Protein AF-A0A519ZGU9-F1 (afdb_monomer)

Secondary structure (DSSP, 8-state):
-HHHHHHHHHHHHHHHHHHHHHHHTPPPPPPPTTS-TTS--HHHHHHHHHHHTTS---TTSHHHHHHHHHHHHHHHHTT-EEEEEEEEEEEEETTEEEEEEEEEEEEEE--SSTTSPEEEEEEE----TT---TTTTHHHHHHHHHHHHHHTTSPPPSSPEEEEEES-STTTSHHHHHHHS-HHHHHHHEEEEEEEEESSSEEEEEEEEE-SSBHHHHHHHHHH-SS--B-HHHHHHHTTSS---THHHHHHTT--EEEEEEEETGGGTTSTT--TTTS-HHHHHHHHHHHHHHHHHHTTS--S---BS-EEEE-SSTT--EEEEGGGHHHHHHHHHHHHHHHHHHHHHTTS--HHHHHHHHHHHHHHHHHHHHHHHHHHHHHHHH-GGGGGSGGG--TTHHHHHHHHHHHHHHHHHHHHHHH-

Sequence (424 aa):
MATFYLRWSGLIGLSLFMGLVVYLIRPPRPLAADAPTAAFAAGRAMRDVAVIAQRPHSSGTPANAAVRDYLVQRCQALGCSTTIQDTTVLVAEGRQLLLGRVQNIIARMPGQQPGEKAVLVLAHYDSQPHTPGAGDDAAGVAAMLETMRALRSGPPLKHTIIWLFTDGEEDGLLGARAYAADTARLRRTIGVALNFEGRGNRGPSLTFEVSSQNGWVVREYARAVPTPLASSLFYEVYRHLPNDTDFTPLRQAGLTGLNFALVDGYSYYHSPADTPARLDQGSLQHQGEYMLSLVRHFGTISLAQTKAPDYTFFNPLGTWLVGYPTAWSLPLTVLIILLVISTLVAARRRQRLTWPGLLGGALAWVVGLALLMGVGWGILTAIKAVYPPYGAFYDAAFYNVLAYQVALLALGGALFTAYYGWLS

Foldseek 3Di:
DVVVCVVCVVVVVVVVQVVQQVVLQFFDDFAAPPPDQLAQGLNVLLVLLCQLLVFAQAFPDPSVVVNVVVLCVLLVVLVWDKDWDWDWFWDDDPPDIQIDTWTKIKTKDAAPAPQAAAEEEEAESHAFPQASCSLFPSLSSSLVSSLSRSVVVDDGFHHMYIYMHFHCQVSPLRRLCSVLVCLVCCVSHHLEYEYEGELAQGTAWAFQAWAALQPQVVVLLLVQAPFHHYFVVSHVVVVPDPDDGSVVSVSVSVHGYIYIYDNPHNQNGSHRNSGSVRHDSSRSSNSSSSVNSSCRSVSHDHSPDRGHADKGWHDPGRRDIDIDGPVCVVVVVVVVVVVVVVVVVVCVVVVVDDPCRVVVVVVLVVVLVVVLVVVLVVVLVVCCVVPVVLVVGDVSSHSVVVVSVVVSVVVSVVSSCVSVVVVD

Structure (mmCIF, N/CA/C/O backbone):
data_AF-A0A519ZGU9-F1
#
_entry.id   AF-A0A519ZGU9-F1
#
loop_
_atom_site.group_PDB
_atom_site.id
_atom_site.type_symbol
_atom_site.label_atom_id
_atom_site.label_alt_id
_atom_site.label_comp_id
_atom_site.label_asym_id
_atom_site.label_entity_id
_atom_site.label_seq_id
_atom_site.pdbx_PDB_ins_code
_atom_site.Cartn_x
_atom_site.Cartn_y
_atom_site.Cartn_z
_atom_site.occupancy
_atom_site.B_iso_or_equiv
_atom_site.auth_seq_id
_atom_site.auth_comp_id
_atom_site.auth_asym_id
_atom_site.auth_atom_id
_atom_site.pdbx_PDB_model_num
ATOM 1 N N . MET A 1 1 ? 38.965 -14.374 -28.543 1.00 49.59 1 MET A N 1
ATOM 2 C CA . MET A 1 1 ? 38.113 -14.716 -27.378 1.00 49.59 1 MET A CA 1
ATOM 3 C C . MET A 1 1 ? 38.273 -13.738 -26.214 1.00 49.59 1 MET A C 1
ATOM 5 O O . MET A 1 1 ? 37.263 -13.189 -25.802 1.00 49.59 1 MET A O 1
ATOM 9 N N . ALA A 1 2 ? 39.483 -13.446 -25.717 1.00 53.31 2 ALA A N 1
ATOM 10 C CA . ALA A 1 2 ? 39.687 -12.530 -24.576 1.00 53.31 2 ALA A CA 1
ATOM 11 C C . ALA A 1 2 ? 39.041 -11.132 -24.740 1.00 53.31 2 ALA A C 1
ATOM 13 O O . ALA A 1 2 ? 38.409 -10.630 -23.818 1.00 53.31 2 ALA A O 1
ATOM 14 N N . THR A 1 3 ? 39.109 -10.540 -25.935 1.00 58.84 3 THR A N 1
ATOM 15 C CA . THR A 1 3 ? 38.489 -9.241 -26.268 1.00 58.84 3 THR A CA 1
ATOM 16 C C . THR A 1 3 ? 36.961 -9.259 -26.276 1.00 58.84 3 THR A C 1
ATOM 18 O O . THR A 1 3 ? 36.346 -8.242 -25.979 1.00 58.84 3 THR A O 1
ATOM 21 N N . PHE A 1 4 ? 36.336 -10.400 -26.577 1.00 61.03 4 PHE A N 1
ATOM 22 C CA . PHE A 1 4 ? 34.881 -10.561 -26.506 1.00 61.03 4 PHE A CA 1
ATOM 23 C C . PHE A 1 4 ? 34.426 -10.613 -25.042 1.00 61.03 4 PHE A C 1
ATOM 25 O O . PHE A 1 4 ? 33.569 -9.836 -24.636 1.00 61.03 4 PHE A O 1
ATOM 32 N N . TYR A 1 5 ? 35.071 -11.446 -24.220 1.00 59.41 5 TYR A N 1
ATOM 33 C CA . TYR A 1 5 ? 34.738 -11.557 -22.797 1.00 59.41 5 TYR A CA 1
ATOM 34 C C . TYR A 1 5 ? 34.958 -10.243 -22.031 1.00 59.41 5 TYR A C 1
ATOM 36 O O . TYR A 1 5 ? 34.122 -9.881 -21.211 1.00 59.41 5 TYR A O 1
ATOM 44 N N . LEU A 1 6 ? 36.014 -9.481 -22.343 1.00 64.00 6 LEU A N 1
ATOM 45 C CA . LEU A 1 6 ? 36.248 -8.147 -21.768 1.00 64.00 6 LEU A CA 1
ATOM 46 C C . LEU A 1 6 ? 35.215 -7.094 -22.208 1.00 64.00 6 LEU A C 1
ATOM 48 O O . LEU A 1 6 ? 34.928 -6.182 -21.439 1.00 64.00 6 LEU A O 1
ATOM 52 N N . ARG A 1 7 ? 34.658 -7.207 -23.422 1.00 68.00 7 ARG A N 1
ATOM 53 C CA . ARG A 1 7 ? 33.638 -6.278 -23.942 1.00 68.00 7 ARG A CA 1
ATOM 54 C C . ARG A 1 7 ? 32.247 -6.538 -23.361 1.00 68.00 7 ARG A C 1
ATOM 56 O O . ARG A 1 7 ? 31.510 -5.587 -23.130 1.00 68.00 7 ARG A O 1
ATOM 63 N N . TRP A 1 8 ? 31.894 -7.800 -23.108 1.00 72.94 8 TRP A N 1
ATOM 64 C CA . TRP A 1 8 ? 30.538 -8.186 -22.688 1.00 72.94 8 TRP A CA 1
ATOM 65 C C . TRP A 1 8 ? 30.389 -8.479 -21.191 1.00 72.94 8 TRP A C 1
ATOM 67 O O . TRP A 1 8 ? 29.264 -8.521 -20.697 1.00 72.94 8 TRP A O 1
ATOM 77 N N . SER A 1 9 ? 31.485 -8.631 -20.441 1.00 77.94 9 SER A N 1
ATOM 78 C CA . SER A 1 9 ? 31.449 -8.925 -18.998 1.00 77.94 9 SER A CA 1
ATOM 79 C C . SER A 1 9 ? 30.659 -7.897 -18.183 1.00 77.94 9 SER A C 1
ATOM 81 O O . SER A 1 9 ? 29.929 -8.286 -17.276 1.00 77.94 9 SER A O 1
ATOM 83 N N . GLY A 1 10 ? 30.744 -6.607 -18.524 1.00 76.19 10 GLY A N 1
ATOM 84 C CA . GLY A 1 10 ? 29.974 -5.551 -17.858 1.00 76.19 10 GLY A CA 1
ATOM 85 C C . GLY A 1 10 ? 28.463 -5.690 -18.066 1.00 76.19 10 GLY A C 1
ATOM 86 O O . GLY A 1 10 ? 27.696 -5.570 -17.114 1.00 76.19 10 GLY A O 1
ATOM 87 N N . LEU A 1 11 ? 28.034 -6.016 -19.289 1.00 74.12 11 LEU A N 1
ATOM 88 C CA . LEU A 1 11 ? 26.620 -6.234 -19.614 1.00 74.12 11 LEU A CA 1
ATOM 89 C C . LEU A 1 11 ? 26.082 -7.524 -18.989 1.00 74.12 11 LEU A C 1
ATOM 91 O O . LEU A 1 11 ? 24.967 -7.530 -18.471 1.00 74.12 11 LEU A O 1
ATOM 95 N N . ILE A 1 12 ? 26.882 -8.594 -18.975 1.00 80.62 12 ILE A N 1
ATOM 96 C CA . ILE A 1 12 ? 26.540 -9.842 -18.279 1.00 80.62 12 ILE A CA 1
ATOM 97 C C . ILE A 1 12 ? 26.406 -9.577 -16.776 1.00 80.62 12 ILE A C 1
ATOM 99 O O . ILE A 1 12 ? 25.406 -9.963 -16.178 1.00 80.62 12 ILE A O 1
ATOM 103 N N . GLY A 1 13 ? 27.366 -8.869 -16.176 1.00 85.06 13 GLY A N 1
ATOM 104 C CA . GLY A 1 13 ? 27.328 -8.491 -14.764 1.00 85.06 13 GLY A CA 1
ATOM 105 C C . GLY A 1 13 ? 26.094 -7.658 -14.412 1.00 85.06 13 GLY A C 1
ATOM 106 O O . GLY A 1 13 ? 25.407 -7.975 -13.445 1.00 85.06 13 GLY A O 1
ATOM 107 N N . LEU A 1 14 ? 25.760 -6.653 -15.228 1.00 81.44 14 LEU A N 1
ATOM 108 C CA . LEU A 1 14 ? 24.556 -5.836 -15.048 1.00 81.44 14 LEU A CA 1
ATOM 109 C C . LEU A 1 14 ? 23.272 -6.666 -15.182 1.00 81.44 14 LEU A C 1
ATOM 111 O O . LEU A 1 14 ? 22.350 -6.503 -14.388 1.00 81.44 14 LEU A O 1
ATOM 115 N N . SER A 1 15 ? 23.226 -7.587 -16.147 1.00 79.69 15 SER A N 1
ATOM 116 C CA . SER A 1 15 ? 22.070 -8.465 -16.368 1.00 79.69 15 SER A CA 1
ATOM 117 C C . SER A 1 15 ? 21.862 -9.430 -15.200 1.00 79.69 15 SER A C 1
ATOM 119 O O . SER A 1 15 ? 20.739 -9.595 -14.727 1.00 79.69 15 SER A O 1
ATOM 121 N N . LEU A 1 16 ? 22.942 -10.029 -14.687 1.00 87.31 16 LEU A N 1
ATOM 122 C CA . LEU A 1 16 ? 22.903 -10.877 -13.493 1.00 87.31 16 LEU A CA 1
ATOM 123 C C . LEU A 1 16 ? 22.486 -10.077 -12.255 1.00 87.31 16 LEU A C 1
ATOM 125 O O . LEU A 1 16 ? 21.675 -10.556 -11.467 1.00 87.31 16 LEU A O 1
ATOM 129 N N . PHE A 1 17 ? 22.992 -8.851 -12.107 1.00 84.88 17 PHE A N 1
ATOM 130 C CA . PHE A 1 17 ? 22.607 -7.956 -11.019 1.00 84.88 17 PHE A CA 1
ATOM 131 C C . PHE A 1 17 ? 21.121 -7.583 -11.086 1.00 84.88 17 PHE A C 1
ATOM 133 O O . PHE A 1 17 ? 20.424 -7.687 -10.081 1.00 84.88 17 PHE A O 1
ATOM 140 N N . MET A 1 18 ? 20.599 -7.235 -12.265 1.00 81.50 18 MET A N 1
ATOM 141 C CA . MET A 1 18 ? 19.165 -7.002 -12.456 1.00 81.50 18 MET A CA 1
ATOM 142 C C . MET A 1 18 ? 18.334 -8.251 -12.149 1.00 81.50 18 MET A C 1
ATOM 144 O O . MET A 1 18 ? 17.325 -8.156 -11.452 1.00 81.50 18 MET A O 1
ATOM 148 N N . GLY A 1 19 ? 18.766 -9.423 -12.621 1.00 84.44 19 GLY A N 1
ATOM 149 C CA . GLY A 1 19 ? 18.108 -10.694 -12.316 1.00 84.44 19 GLY A CA 1
ATOM 150 C C . GLY A 1 19 ? 18.063 -10.976 -10.813 1.00 84.44 19 GLY A C 1
ATOM 151 O O . GLY A 1 19 ? 17.028 -11.398 -10.296 1.00 84.44 19 GLY A O 1
ATOM 152 N N . LEU A 1 20 ? 19.149 -10.670 -10.099 1.00 86.88 20 LEU A N 1
ATOM 153 C CA . LEU A 1 20 ? 19.212 -10.756 -8.644 1.00 86.88 20 LEU A CA 1
ATOM 154 C C . LEU A 1 20 ? 18.249 -9.766 -7.977 1.00 86.88 20 LEU A C 1
ATOM 156 O O . LEU A 1 20 ? 17.502 -10.172 -7.095 1.00 86.88 20 LEU A O 1
ATOM 160 N N . VAL A 1 21 ? 18.209 -8.500 -8.404 1.00 84.06 21 VAL A N 1
ATOM 161 C CA . VAL A 1 21 ? 17.273 -7.499 -7.858 1.00 84.06 21 VAL A CA 1
ATOM 162 C C . VAL A 1 21 ? 15.824 -7.965 -8.012 1.00 84.06 21 VAL A C 1
ATOM 164 O O . VAL A 1 21 ? 15.090 -7.979 -7.029 1.00 84.06 21 VAL A O 1
ATOM 167 N N . VAL A 1 22 ? 15.432 -8.426 -9.205 1.00 82.12 22 VAL A N 1
ATOM 168 C CA . VAL A 1 22 ? 14.078 -8.952 -9.470 1.00 82.12 22 VAL A CA 1
ATOM 169 C C . VAL A 1 22 ? 13.777 -10.185 -8.619 1.00 82.12 22 VAL A C 1
ATOM 171 O O . VAL A 1 22 ? 12.654 -10.360 -8.153 1.00 82.12 22 VAL A O 1
ATOM 174 N N . TYR A 1 23 ? 14.763 -11.056 -8.405 1.00 86.31 23 TYR A N 1
ATOM 175 C CA . TYR A 1 23 ? 14.606 -12.225 -7.544 1.00 86.31 23 TYR A CA 1
ATOM 176 C C . TYR A 1 23 ? 14.391 -11.840 -6.073 1.00 86.31 23 TYR A C 1
ATOM 178 O O . TYR A 1 23 ? 13.549 -12.435 -5.405 1.00 86.31 23 TYR A O 1
ATOM 186 N N . LEU A 1 24 ? 15.116 -10.831 -5.583 1.00 86.38 24 LEU A N 1
ATOM 187 C CA . LEU A 1 24 ? 15.095 -10.410 -4.180 1.00 86.38 24 LEU A CA 1
ATOM 188 C C . LEU A 1 24 ? 13.815 -9.673 -3.759 1.00 86.38 24 LEU A C 1
ATOM 190 O O . LEU A 1 24 ? 13.554 -9.585 -2.563 1.00 86.38 24 LEU A O 1
ATOM 194 N N . ILE A 1 25 ? 13.030 -9.151 -4.705 1.00 84.88 25 ILE A N 1
ATOM 195 C CA . ILE A 1 25 ? 11.775 -8.428 -4.423 1.00 84.88 25 ILE A CA 1
ATOM 196 C C . ILE A 1 25 ? 10.518 -9.286 -4.621 1.00 84.88 25 ILE A C 1
ATOM 198 O O . ILE A 1 25 ? 9.407 -8.762 -4.614 1.00 84.88 25 ILE A O 1
ATOM 202 N N . ARG A 1 26 ? 10.666 -10.598 -4.841 1.00 88.75 26 ARG A N 1
ATOM 203 C CA . ARG A 1 26 ? 9.510 -11.483 -5.030 1.00 88.75 26 ARG A CA 1
ATOM 204 C C . ARG A 1 26 ? 8.706 -11.629 -3.735 1.00 88.75 26 ARG A C 1
ATOM 206 O O . ARG A 1 26 ? 9.313 -11.728 -2.666 1.00 88.75 26 ARG A O 1
ATOM 213 N N . PRO A 1 27 ? 7.369 -11.735 -3.831 1.00 92.19 27 PRO A N 1
ATOM 214 C CA . PRO A 1 27 ? 6.545 -12.097 -2.687 1.00 92.19 27 PRO A CA 1
ATOM 215 C C . PRO A 1 27 ? 6.987 -13.428 -2.053 1.00 92.19 27 PRO A C 1
ATOM 217 O O . PRO A 1 27 ? 7.534 -14.298 -2.747 1.00 92.19 27 PRO A O 1
ATOM 220 N N . PRO A 1 28 ? 6.752 -13.613 -0.742 1.00 93.69 28 PRO A N 1
ATOM 221 C CA . PRO A 1 28 ? 7.023 -14.864 -0.061 1.00 93.69 28 PRO A CA 1
ATOM 222 C C . PRO A 1 28 ? 6.100 -15.970 -0.583 1.00 93.69 28 PRO A C 1
ATOM 224 O O . PRO A 1 28 ? 5.102 -15.736 -1.267 1.00 93.69 28 PRO A O 1
ATOM 227 N N . ARG A 1 29 ? 6.423 -17.218 -0.236 1.00 95.75 29 ARG A N 1
ATOM 228 C CA . ARG A 1 29 ? 5.518 -18.335 -0.523 1.00 95.75 29 ARG A CA 1
ATOM 229 C C . ARG A 1 29 ? 4.263 -18.214 0.351 1.00 95.75 29 ARG A C 1
ATOM 231 O O . ARG A 1 29 ? 4.414 -18.015 1.556 1.00 95.75 29 ARG A O 1
ATOM 238 N N . PRO A 1 30 ? 3.055 -18.384 -0.212 1.00 97.56 30 PRO A N 1
ATOM 239 C CA . PRO A 1 30 ? 1.825 -18.325 0.565 1.00 97.56 30 PRO A CA 1
ATOM 240 C C . PRO A 1 30 ? 1.761 -19.457 1.586 1.00 97.56 30 PRO A C 1
ATOM 242 O O . PRO A 1 30 ? 2.079 -20.608 1.274 1.00 97.56 30 PRO A O 1
ATOM 245 N N . LEU A 1 31 ? 1.312 -19.138 2.799 1.00 98.25 31 LEU A N 1
ATOM 246 C CA . LEU A 1 31 ? 1.039 -20.147 3.813 1.00 98.25 31 LEU A CA 1
ATOM 247 C C . LEU A 1 31 ? -0.340 -20.774 3.583 1.00 98.25 31 LEU A C 1
ATOM 249 O O . LEU A 1 31 ? -1.319 -20.089 3.275 1.00 98.25 31 LEU A O 1
ATOM 253 N N . ALA A 1 32 ? -0.408 -22.094 3.753 1.00 97.56 32 ALA A N 1
ATOM 254 C CA . ALA A 1 32 ? -1.634 -22.869 3.619 1.00 97.56 32 ALA A CA 1
ATOM 255 C C . ALA A 1 32 ? -2.610 -22.615 4.782 1.00 97.56 32 ALA A C 1
ATOM 257 O O . ALA A 1 32 ? -2.276 -22.006 5.802 1.00 97.56 32 ALA A O 1
ATOM 258 N N . ALA A 1 33 ? -3.854 -23.071 4.628 1.00 96.12 33 ALA A N 1
ATOM 259 C CA . ALA A 1 33 ? -4.918 -22.752 5.576 1.00 96.12 33 ALA A CA 1
ATOM 260 C C . ALA A 1 33 ? -4.740 -23.378 6.976 1.00 96.12 33 ALA A C 1
ATOM 262 O O . ALA A 1 33 ? -5.353 -22.911 7.939 1.00 96.12 33 ALA A O 1
ATOM 263 N N . ASP A 1 34 ? -3.907 -24.411 7.083 1.00 96.06 34 ASP A N 1
ATOM 264 C CA . ASP A 1 34 ? -3.522 -25.140 8.295 1.00 96.06 34 ASP A CA 1
ATOM 265 C C . ASP A 1 34 ? -2.269 -24.566 8.985 1.00 96.06 34 ASP A C 1
ATOM 267 O O . ASP A 1 34 ? -1.842 -25.081 10.017 1.00 96.06 34 ASP A O 1
ATOM 271 N N . ALA A 1 35 ? -1.699 -23.473 8.463 1.00 96.88 35 ALA A N 1
ATOM 272 C CA . ALA A 1 35 ? -0.570 -22.787 9.082 1.00 96.88 35 ALA A CA 1
ATOM 273 C C . ALA A 1 35 ? -0.876 -22.344 10.530 1.00 96.88 35 ALA A C 1
ATOM 275 O O . ALA A 1 35 ? -2.046 -22.134 10.872 1.00 96.88 35 ALA A O 1
ATOM 276 N N . PRO A 1 36 ? 0.145 -22.120 11.382 1.00 96.81 36 PRO A N 1
ATOM 277 C CA . PRO A 1 36 ? -0.055 -21.762 12.785 1.00 96.81 36 PRO A CA 1
ATOM 278 C C . PRO A 1 36 ? -1.042 -20.608 12.995 1.00 96.81 36 PRO A C 1
ATOM 280 O O . PRO A 1 36 ? -1.046 -19.623 12.253 1.00 96.81 36 PRO A O 1
ATOM 283 N N . THR A 1 37 ? -1.855 -20.697 14.050 1.00 94.69 37 THR A N 1
ATOM 284 C CA . THR A 1 37 ? -2.920 -19.726 14.353 1.00 94.69 37 THR A CA 1
ATOM 285 C C . THR A 1 37 ? -2.391 -18.297 14.508 1.00 94.69 37 THR A C 1
ATOM 287 O O . THR A 1 37 ? -3.057 -17.357 14.079 1.00 94.69 37 THR A O 1
ATOM 290 N N . ALA A 1 38 ? -1.186 -18.131 15.060 1.00 95.44 38 ALA A N 1
ATOM 291 C CA . ALA A 1 38 ? -0.549 -16.829 15.268 1.00 95.44 38 ALA A CA 1
ATOM 292 C C . ALA A 1 38 ? 0.067 -16.210 14.006 1.00 95.44 38 ALA A C 1
ATOM 294 O O . ALA A 1 38 ? 0.453 -15.037 14.042 1.00 95.44 38 ALA A O 1
ATOM 295 N N . ALA A 1 39 ? 0.164 -16.967 12.913 1.00 96.44 39 ALA A N 1
ATOM 296 C CA . ALA A 1 39 ? 0.649 -16.481 11.631 1.00 96.44 39 ALA A CA 1
ATOM 297 C C . ALA A 1 39 ? -0.510 -15.985 10.758 1.00 96.44 39 ALA A C 1
ATOM 299 O O . ALA A 1 39 ? -1.629 -16.506 10.823 1.00 96.44 39 ALA A O 1
ATOM 300 N N . PHE A 1 40 ? -0.217 -14.999 9.913 1.00 97.69 40 PHE A N 1
ATOM 301 C CA . PHE A 1 40 ? -1.063 -14.675 8.773 1.00 97.69 40 PHE A CA 1
ATOM 302 C C . PHE A 1 40 ? -0.959 -15.804 7.744 1.00 97.69 40 PHE A C 1
ATOM 304 O O . PHE A 1 40 ? 0.153 -16.240 7.451 1.00 97.69 40 PHE A O 1
ATOM 311 N N . ALA A 1 41 ? -2.075 -16.272 7.184 1.00 98.44 41 ALA A N 1
ATOM 312 C CA . ALA A 1 41 ? -2.040 -17.252 6.102 1.00 98.44 41 ALA A CA 1
ATOM 313 C C . ALA A 1 41 ? -2.945 -16.863 4.935 1.00 98.44 41 ALA A C 1
ATOM 315 O O . ALA A 1 41 ? -4.172 -16.844 5.070 1.00 98.44 41 ALA A O 1
ATOM 316 N N . ALA A 1 42 ? -2.339 -16.661 3.763 1.00 98.50 42 ALA A N 1
ATOM 317 C CA . ALA A 1 42 ? -3.055 -16.391 2.522 1.00 98.50 42 ALA A CA 1
ATOM 318 C C . ALA A 1 42 ? -4.080 -17.489 2.204 1.00 98.50 42 ALA A C 1
ATOM 320 O O . ALA A 1 42 ? -5.195 -17.182 1.798 1.00 98.50 42 ALA A O 1
ATOM 321 N N . GLY A 1 43 ? -3.781 -18.762 2.491 1.00 98.12 43 GLY A N 1
ATOM 322 C CA . GLY A 1 43 ? -4.726 -19.862 2.285 1.00 98.12 43 GLY A CA 1
ATOM 323 C C . GLY A 1 43 ? -6.024 -19.752 3.103 1.00 98.12 43 GLY A C 1
ATOM 324 O O . GLY A 1 43 ? -7.052 -20.287 2.686 1.00 98.12 43 GLY A O 1
ATOM 325 N N . ARG A 1 44 ? -6.015 -19.057 4.254 1.00 98.38 44 ARG A N 1
ATOM 326 C CA . ARG A 1 44 ? -7.245 -18.713 4.995 1.00 98.38 44 ARG A CA 1
ATOM 327 C C . ARG A 1 44 ? -7.904 -17.467 4.420 1.00 98.38 44 ARG A C 1
ATOM 329 O O . ARG A 1 44 ? -9.103 -17.513 4.158 1.00 98.38 44 ARG A O 1
ATOM 336 N N . ALA A 1 45 ? -7.123 -16.413 4.183 1.00 98.75 45 ALA A N 1
ATOM 337 C CA . ALA A 1 45 ? -7.609 -15.142 3.645 1.00 98.75 45 ALA A CA 1
ATOM 338 C C . ALA A 1 45 ? -8.296 -15.304 2.274 1.00 98.75 45 ALA A C 1
ATOM 340 O O . ALA A 1 45 ? -9.328 -14.691 2.026 1.00 98.75 45 ALA A O 1
ATOM 341 N N . MET A 1 46 ? -7.824 -16.221 1.421 1.00 98.69 46 MET A N 1
ATOM 342 C CA . MET A 1 46 ? -8.448 -16.522 0.125 1.00 98.69 46 MET A CA 1
ATOM 343 C C . MET A 1 46 ? -9.909 -16.982 0.223 1.00 98.69 46 MET A C 1
ATOM 345 O O . MET A 1 46 ? -10.644 -16.875 -0.756 1.00 98.69 46 MET A O 1
ATOM 349 N N . ARG A 1 47 ? -10.356 -17.488 1.381 1.00 98.44 47 ARG A N 1
ATOM 350 C CA . ARG A 1 47 ? -11.773 -17.821 1.596 1.00 98.44 47 ARG A CA 1
ATOM 351 C C . ARG A 1 47 ? -12.629 -16.564 1.646 1.00 98.44 47 ARG A C 1
ATOM 353 O O . ARG A 1 47 ? -13.705 -16.557 1.065 1.00 98.44 47 ARG A O 1
ATOM 360 N N . ASP A 1 48 ? -12.136 -15.522 2.313 1.00 98.81 48 ASP A N 1
ATOM 361 C CA . ASP A 1 48 ? -12.796 -14.223 2.364 1.00 98.81 48 ASP A CA 1
ATOM 362 C C . ASP A 1 48 ? -12.750 -13.559 0.971 1.00 98.81 48 ASP A C 1
ATOM 364 O O . ASP A 1 48 ? -13.794 -13.134 0.481 1.00 98.81 48 ASP A O 1
ATOM 368 N N . VAL A 1 49 ? -11.607 -13.609 0.264 1.00 98.88 49 VAL A N 1
ATOM 369 C CA . VAL A 1 49 ? -11.492 -13.122 -1.133 1.00 98.88 49 VAL A CA 1
ATOM 370 C C . VAL A 1 49 ? -12.523 -13.785 -2.051 1.00 98.88 49 VAL A C 1
ATOM 372 O O . VAL A 1 49 ? -13.192 -13.107 -2.822 1.00 98.88 49 VAL A O 1
ATOM 375 N N . ALA A 1 50 ? -12.688 -15.109 -1.967 1.00 98.62 50 ALA A N 1
ATOM 376 C CA . ALA A 1 50 ? -13.622 -15.845 -2.819 1.00 98.62 50 ALA A CA 1
ATOM 377 C C . ALA A 1 50 ? -15.100 -15.487 -2.578 1.00 98.62 50 ALA A C 1
ATOM 379 O O . ALA A 1 50 ? -15.919 -15.674 -3.478 1.00 98.62 50 ALA A O 1
ATOM 380 N N . VAL A 1 51 ? -15.444 -15.001 -1.380 1.00 98.62 51 VAL A N 1
ATOM 381 C CA . VAL A 1 51 ? -16.799 -14.537 -1.047 1.00 98.62 51 VAL A CA 1
ATOM 382 C C . VAL A 1 51 ? -17.004 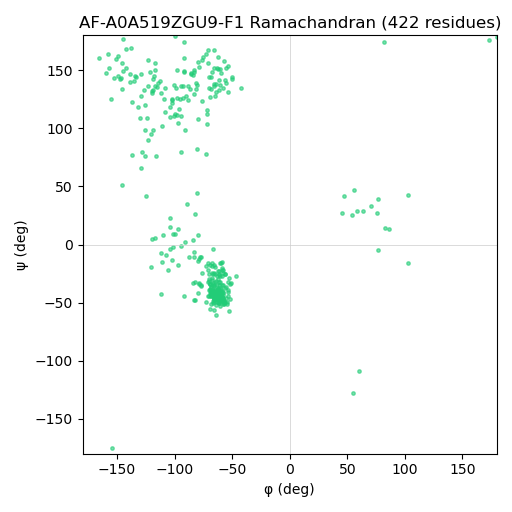-13.095 -1.505 1.00 98.62 51 VAL A C 1
ATOM 384 O O . VAL A 1 51 ? -18.014 -12.807 -2.141 1.00 98.62 51 VAL A O 1
ATOM 387 N N . ILE A 1 52 ? -16.049 -12.211 -1.203 1.00 98.75 52 ILE A N 1
ATOM 388 C CA . ILE A 1 52 ? -16.125 -10.778 -1.520 1.00 98.75 52 ILE A CA 1
ATOM 389 C C . ILE A 1 52 ? -16.101 -10.581 -3.039 1.00 98.75 52 ILE A C 1
ATOM 391 O O . ILE A 1 52 ? -17.056 -10.079 -3.627 1.00 98.75 52 ILE A O 1
ATOM 395 N N . ALA A 1 53 ? -15.063 -11.098 -3.697 1.00 98.31 53 ALA A N 1
ATOM 396 C CA . ALA A 1 53 ? -14.831 -10.935 -5.128 1.00 98.31 53 ALA A CA 1
ATOM 397 C C . ALA A 1 53 ? -15.502 -12.028 -5.980 1.00 98.31 53 ALA A C 1
ATOM 399 O O . ALA A 1 53 ? -14.973 -12.473 -7.002 1.00 98.31 53 ALA A O 1
ATOM 400 N N . GLN A 1 54 ? -16.683 -12.497 -5.562 1.00 97.38 54 GLN A N 1
ATOM 401 C CA . GLN A 1 54 ? -17.464 -13.458 -6.346 1.00 97.38 54 GLN A CA 1
ATOM 402 C C . GLN A 1 54 ? -18.024 -12.823 -7.631 1.00 97.38 54 GLN A C 1
ATOM 404 O O . GLN A 1 54 ? -18.173 -13.494 -8.654 1.00 97.38 54 GLN A O 1
ATOM 409 N N . ARG A 1 55 ? -18.378 -11.538 -7.563 1.00 97.69 55 ARG A N 1
ATOM 410 C CA . ARG A 1 55 ? -18.976 -10.736 -8.638 1.00 97.69 55 ARG A CA 1
ATOM 411 C C . ARG A 1 55 ? -18.730 -9.247 -8.362 1.00 97.69 55 ARG A C 1
ATOM 413 O O . ARG A 1 55 ? -18.452 -8.921 -7.208 1.00 97.69 55 ARG A O 1
ATOM 420 N N . PRO A 1 56 ? -18.899 -8.361 -9.360 1.00 98.50 56 PRO A N 1
ATOM 421 C CA . PRO A 1 56 ? -18.844 -6.924 -9.122 1.00 98.50 56 PRO A CA 1
ATOM 422 C C . PRO A 1 56 ? -19.825 -6.469 -8.041 1.00 98.50 56 PRO A C 1
ATOM 424 O O . PRO A 1 56 ? -20.963 -6.950 -7.970 1.00 98.50 56 PRO A O 1
ATOM 427 N N . HIS A 1 57 ? -19.357 -5.561 -7.193 1.00 98.50 57 HIS A N 1
ATOM 428 C CA . HIS A 1 57 ? -20.021 -5.102 -5.982 1.00 98.50 57 HIS A CA 1
ATOM 429 C C . HIS A 1 57 ? -19.734 -3.615 -5.718 1.00 98.50 57 HIS A C 1
ATOM 431 O O . HIS A 1 57 ? -19.378 -3.210 -4.613 1.00 98.50 57 HIS A O 1
ATOM 437 N N . SER A 1 58 ? -19.954 -2.784 -6.737 1.00 97.50 58 SER A N 1
ATOM 438 C CA . SER A 1 58 ? -19.873 -1.322 -6.626 1.00 97.50 58 SER A CA 1
ATOM 439 C C . SER A 1 58 ? -20.850 -0.740 -5.627 1.00 97.50 58 SER A C 1
ATOM 441 O O . SER A 1 58 ? -21.949 -1.278 -5.427 1.00 97.50 58 SER A O 1
ATOM 443 N N . SER A 1 59 ? -20.459 0.392 -5.056 1.00 97.06 59 SER A N 1
ATOM 444 C CA . SER A 1 59 ? -21.215 1.182 -4.090 1.00 97.06 59 SER A CA 1
ATOM 445 C C . SER A 1 59 ? -22.690 1.311 -4.466 1.00 97.06 59 SER A C 1
ATOM 447 O O . SER A 1 59 ? -23.066 1.542 -5.618 1.00 97.06 59 SER A O 1
ATOM 449 N N . GLY A 1 60 ? -23.567 1.117 -3.483 1.00 95.38 60 GLY A N 1
ATOM 450 C CA . GLY A 1 60 ? -25.018 1.233 -3.666 1.00 95.38 60 GLY A CA 1
ATOM 451 C C . GLY A 1 60 ? -25.700 0.055 -4.379 1.00 95.38 60 GLY A C 1
ATOM 452 O O . GLY A 1 60 ? -26.932 0.023 -4.447 1.00 95.38 60 GLY A O 1
ATOM 453 N N . THR A 1 61 ? -24.961 -0.944 -4.873 1.00 97.50 61 THR A N 1
ATOM 454 C CA . THR A 1 61 ? -25.563 -2.164 -5.436 1.00 97.50 61 THR A CA 1
ATOM 455 C C . THR A 1 61 ? -26.009 -3.153 -4.345 1.00 97.50 61 THR A C 1
ATOM 457 O O . THR A 1 61 ? -25.454 -3.178 -3.244 1.00 97.50 61 THR A O 1
ATOM 460 N N . PRO A 1 62 ? -26.961 -4.066 -4.634 1.00 98.25 62 PRO A N 1
ATOM 461 C CA . PRO A 1 62 ? -27.286 -5.159 -3.713 1.00 98.25 62 PRO A CA 1
ATOM 462 C C . PRO A 1 62 ? -26.100 -6.092 -3.418 1.00 98.25 62 PRO A C 1
ATOM 464 O O . PRO A 1 62 ? -26.059 -6.716 -2.360 1.00 98.25 62 PRO A O 1
ATOM 467 N N . ALA A 1 63 ? -25.146 -6.212 -4.349 1.00 98.50 63 ALA A N 1
ATOM 468 C CA . ALA A 1 63 ? -23.942 -7.013 -4.152 1.00 98.50 63 ALA A CA 1
ATOM 469 C C . ALA A 1 63 ? -23.001 -6.363 -3.126 1.00 98.50 63 ALA A C 1
ATOM 471 O O . ALA A 1 63 ? -22.565 -7.053 -2.209 1.00 98.50 63 ALA A O 1
ATOM 472 N N . ASN A 1 64 ? -22.787 -5.047 -3.212 1.00 98.62 64 ASN A N 1
ATOM 473 C CA . ASN A 1 64 ? -22.057 -4.269 -2.205 1.00 98.62 64 ASN A CA 1
ATOM 474 C C . ASN A 1 64 ? -22.695 -4.395 -0.814 1.00 98.62 64 ASN A C 1
ATOM 476 O O . ASN A 1 64 ? -22.013 -4.734 0.148 1.00 98.62 64 ASN A O 1
ATOM 480 N N . ALA A 1 65 ? -24.023 -4.265 -0.713 1.00 98.69 65 ALA A N 1
ATOM 481 C CA . ALA A 1 65 ? -24.730 -4.460 0.554 1.00 98.69 65 ALA A CA 1
ATOM 482 C C . ALA A 1 65 ? -24.537 -5.876 1.139 1.00 98.69 65 ALA A C 1
ATOM 484 O O . ALA A 1 65 ? -24.377 -6.027 2.350 1.00 98.69 65 ALA A O 1
ATOM 485 N N . ALA A 1 66 ? -24.506 -6.912 0.292 1.00 98.81 66 ALA A N 1
ATOM 486 C CA . ALA A 1 66 ? -24.237 -8.282 0.728 1.00 98.81 66 ALA A CA 1
ATOM 487 C C . ALA A 1 66 ? -22.792 -8.465 1.226 1.00 98.81 66 ALA A C 1
ATOM 489 O O . ALA A 1 66 ? -22.581 -9.145 2.232 1.00 98.81 66 ALA A O 1
ATOM 490 N N . VAL A 1 67 ? -21.809 -7.836 0.567 1.00 98.88 67 VAL A N 1
ATOM 491 C CA . VAL A 1 67 ? -20.417 -7.792 1.046 1.00 98.88 67 VAL A CA 1
ATOM 492 C C . VAL A 1 67 ? -20.346 -7.064 2.388 1.00 98.88 67 VAL A C 1
ATOM 494 O O . VAL A 1 67 ? -19.780 -7.602 3.336 1.00 98.88 67 VAL A O 1
ATOM 497 N N . ARG A 1 68 ? -20.994 -5.903 2.529 1.00 98.81 68 ARG A N 1
ATOM 498 C CA . ARG A 1 68 ? -21.051 -5.157 3.794 1.00 98.81 68 ARG A CA 1
ATOM 499 C C . ARG A 1 68 ? -21.567 -6.024 4.943 1.00 98.81 68 ARG A C 1
ATOM 501 O O . ARG A 1 68 ? -20.943 -6.091 6.002 1.00 98.81 68 ARG A O 1
ATOM 508 N N . ASP A 1 69 ? -22.688 -6.709 4.736 1.00 98.81 69 ASP A N 1
ATOM 509 C CA . ASP A 1 69 ? -23.305 -7.555 5.762 1.00 98.81 69 ASP A CA 1
ATOM 510 C C . ASP A 1 69 ? -22.417 -8.758 6.118 1.00 98.81 69 ASP A C 1
ATOM 512 O O . ASP A 1 69 ? -22.256 -9.084 7.300 1.00 98.81 69 ASP A O 1
ATOM 516 N N . TYR A 1 70 ? -21.762 -9.358 5.118 1.00 98.88 70 TYR A N 1
ATOM 517 C CA . TYR A 1 70 ? -20.744 -10.388 5.324 1.00 98.88 70 TYR A CA 1
ATOM 518 C C . TYR A 1 70 ? -19.590 -9.879 6.198 1.00 98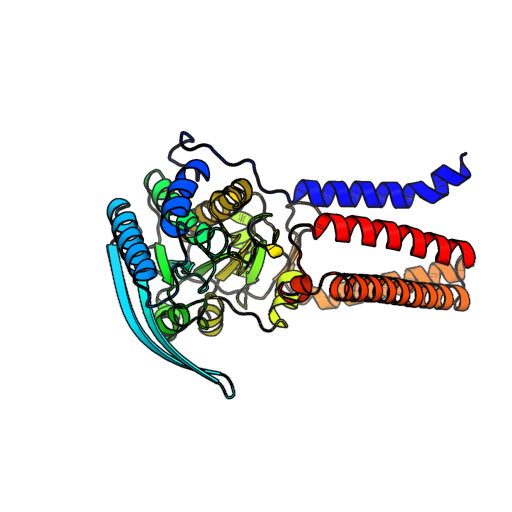.88 70 TYR A C 1
ATOM 520 O O . TYR A 1 70 ? -19.234 -10.519 7.190 1.00 98.88 70 TYR A O 1
ATOM 528 N N . LEU A 1 71 ? -19.030 -8.710 5.881 1.00 98.94 71 LEU A N 1
ATOM 529 C CA . LEU A 1 71 ? -17.910 -8.123 6.616 1.00 98.94 71 LEU A CA 1
ATOM 530 C C . LEU A 1 71 ? -18.283 -7.779 8.060 1.00 98.94 71 LEU A C 1
ATOM 532 O O . LEU A 1 71 ? -17.513 -8.080 8.976 1.00 98.94 71 LEU A O 1
ATOM 536 N N . VAL A 1 72 ? -19.478 -7.227 8.294 1.00 98.88 72 VAL A N 1
ATOM 537 C CA . VAL A 1 72 ? -20.004 -6.987 9.648 1.00 98.88 72 VAL A CA 1
ATOM 538 C C . VAL A 1 72 ? -20.060 -8.293 10.437 1.00 98.88 72 VAL A C 1
ATOM 540 O O . VAL A 1 72 ? -19.518 -8.365 11.544 1.00 98.88 72 VAL A O 1
ATOM 543 N N . GLN A 1 73 ? -20.650 -9.345 9.862 1.00 98.81 73 GLN A N 1
ATOM 544 C CA . GLN A 1 73 ? -20.759 -10.648 10.515 1.00 98.81 73 GLN A CA 1
ATOM 545 C C . GLN A 1 73 ? -19.378 -11.252 10.809 1.00 98.81 73 GLN A C 1
ATOM 547 O O . GLN A 1 73 ? -19.142 -11.764 11.909 1.00 98.81 73 GLN A O 1
ATOM 552 N N . ARG A 1 74 ? -18.440 -11.175 9.856 1.00 98.69 74 ARG A N 1
ATOM 553 C CA . ARG A 1 74 ? -17.067 -11.670 10.030 1.00 98.69 74 ARG A CA 1
ATOM 554 C C . ARG A 1 74 ? -16.337 -10.921 11.140 1.00 98.69 74 ARG A C 1
ATOM 556 O O . ARG A 1 74 ? -15.757 -11.571 12.009 1.00 98.69 74 ARG A O 1
ATOM 563 N N . CYS A 1 75 ? -16.417 -9.592 11.172 1.00 98.75 75 CYS A N 1
ATOM 564 C CA . CYS A 1 75 ? -15.809 -8.773 12.222 1.00 98.75 75 CYS A CA 1
ATOM 565 C C . CYS A 1 75 ? -16.374 -9.107 13.612 1.00 98.75 75 CYS A C 1
ATOM 567 O O . CYS A 1 75 ? -15.615 -9.271 14.568 1.00 98.75 75 CYS A O 1
ATOM 569 N N . GLN A 1 76 ? -17.694 -9.271 13.729 1.00 98.50 76 GLN A N 1
ATOM 570 C CA . GLN A 1 76 ? -18.348 -9.650 14.987 1.00 98.50 76 GLN A CA 1
ATOM 571 C C . GLN A 1 76 ? -17.942 -11.055 15.450 1.00 98.50 76 GLN A C 1
ATOM 573 O O . GLN A 1 76 ? -17.621 -11.249 16.622 1.00 98.50 76 GLN A O 1
ATOM 578 N N . ALA A 1 77 ? -17.864 -12.030 14.538 1.00 98.25 77 ALA A N 1
ATOM 579 C CA . ALA A 1 77 ? -17.371 -13.378 14.842 1.00 98.25 77 ALA A CA 1
ATOM 580 C C . ALA A 1 77 ? -15.894 -13.381 15.292 1.00 98.25 77 ALA A C 1
ATOM 582 O O . ALA A 1 77 ? -15.448 -14.248 16.054 1.00 98.25 77 ALA A O 1
ATOM 583 N N . LEU A 1 78 ? -15.126 -12.384 14.849 1.00 97.38 78 LEU A N 1
ATOM 584 C CA . LEU A 1 78 ? -13.757 -12.123 15.285 1.00 97.38 78 LEU A CA 1
ATOM 585 C C . LEU A 1 78 ? -13.685 -11.297 16.584 1.00 97.38 78 LEU A C 1
ATOM 587 O O . LEU A 1 78 ? -12.590 -11.023 17.068 1.00 97.38 78 LEU A O 1
ATOM 591 N N . GLY A 1 79 ? -14.820 -10.980 17.209 1.00 96.06 79 GLY A N 1
ATOM 592 C CA . GLY A 1 79 ? -14.891 -10.313 18.509 1.00 96.06 79 GLY A CA 1
ATOM 593 C C . GLY A 1 79 ? -14.748 -8.792 18.453 1.00 96.06 79 GLY A C 1
ATOM 594 O O . GLY A 1 79 ? -14.519 -8.173 19.491 1.00 96.06 79 GLY A O 1
ATOM 595 N N . CYS A 1 80 ? -14.865 -8.178 17.273 1.00 97.75 80 CYS A N 1
ATOM 596 C CA . CYS A 1 80 ? -14.888 -6.725 17.138 1.00 97.75 80 CYS A CA 1
ATOM 597 C C . CYS A 1 80 ? -16.296 -6.165 17.367 1.00 97.75 80 CYS A C 1
ATOM 599 O O . CYS A 1 80 ? -17.290 -6.760 16.950 1.00 97.75 80 CYS A O 1
ATOM 601 N N . SER A 1 81 ? -16.383 -4.972 17.959 1.00 97.94 81 SER A N 1
ATOM 602 C CA . SER A 1 81 ? -17.621 -4.189 17.935 1.00 97.94 81 SER A CA 1
ATOM 603 C C . SER A 1 81 ? -17.704 -3.404 16.629 1.00 97.94 81 SER A C 1
ATOM 605 O O . SER A 1 81 ? -16.750 -2.735 16.239 1.00 97.94 81 SER A O 1
ATOM 607 N N . THR A 1 82 ? -18.830 -3.504 15.927 1.00 98.44 82 THR A N 1
ATOM 608 C CA . THR A 1 82 ? -19.004 -2.925 14.588 1.00 98.44 82 THR A CA 1
ATOM 609 C C . THR A 1 82 ? -20.017 -1.790 14.603 1.00 98.44 82 THR A C 1
ATOM 611 O O . THR A 1 82 ? -21.060 -1.891 15.248 1.00 98.44 82 THR A O 1
ATOM 614 N N . THR A 1 83 ? -19.756 -0.731 13.848 1.00 98.56 83 THR A N 1
ATOM 615 C CA . THR A 1 83 ? -20.704 0.360 13.592 1.00 98.56 83 THR A CA 1
ATOM 616 C C . THR A 1 83 ? -20.681 0.701 12.110 1.00 98.56 83 THR A C 1
ATOM 618 O O . THR A 1 83 ? -19.611 0.714 11.508 1.00 98.56 83 THR A O 1
ATOM 621 N N . ILE A 1 84 ? -21.848 0.986 11.535 1.00 98.69 84 ILE A N 1
ATOM 622 C CA . ILE A 1 84 ? -21.959 1.481 10.162 1.00 98.69 84 ILE A CA 1
ATOM 623 C C . ILE A 1 84 ? -22.045 3.006 10.194 1.00 98.69 84 ILE A C 1
ATOM 625 O O . ILE A 1 84 ? -22.908 3.563 10.873 1.00 98.69 84 ILE A O 1
ATOM 629 N N . GLN A 1 85 ? -21.151 3.675 9.468 1.00 98.44 85 GLN A N 1
ATOM 630 C CA . GLN A 1 85 ? -21.286 5.093 9.149 1.00 98.44 85 GLN A CA 1
ATOM 631 C C . GLN A 1 85 ? -22.038 5.200 7.824 1.00 98.44 85 GLN A C 1
ATOM 633 O O . GLN A 1 85 ? -21.446 5.044 6.762 1.00 98.44 85 GLN A O 1
ATOM 638 N N . ASP A 1 86 ? -23.339 5.460 7.909 1.00 98.06 86 ASP A N 1
ATOM 639 C CA . ASP A 1 86 ? -24.225 5.639 6.761 1.00 98.06 86 ASP A CA 1
ATOM 640 C C . ASP A 1 86 ? -24.468 7.132 6.528 1.00 98.06 86 ASP A C 1
ATOM 642 O O . ASP A 1 86 ? -25.078 7.805 7.364 1.00 98.06 86 ASP A O 1
ATOM 646 N N . THR A 1 87 ? -23.935 7.675 5.435 1.00 97.31 87 THR A N 1
ATOM 647 C CA . THR A 1 87 ? -24.049 9.106 5.137 1.00 97.31 87 THR A CA 1
ATOM 648 C C . THR A 1 87 ? -24.034 9.385 3.643 1.00 97.31 87 THR A C 1
ATOM 650 O O . THR A 1 87 ? -23.556 8.591 2.843 1.00 97.31 87 THR A O 1
ATOM 653 N N . THR A 1 88 ? -24.542 10.553 3.260 1.00 96.62 88 THR A N 1
ATOM 654 C CA . THR A 1 88 ? -24.352 11.106 1.916 1.00 96.62 88 THR A CA 1
ATOM 655 C C . THR A 1 88 ? -23.160 12.051 1.919 1.00 96.62 88 THR A C 1
ATOM 657 O O . THR A 1 88 ? -22.998 12.849 2.844 1.00 96.62 88 THR A O 1
ATOM 660 N N . VAL A 1 89 ? -22.325 11.945 0.894 1.00 95.06 89 VAL A N 1
ATOM 661 C CA . VAL A 1 89 ? -21.102 12.722 0.721 1.00 95.06 89 VAL A CA 1
ATOM 662 C C . VAL A 1 89 ? -21.230 13.540 -0.547 1.00 95.06 89 VAL A C 1
ATOM 664 O O . VAL A 1 89 ? -21.634 13.019 -1.581 1.00 95.06 89 VAL A O 1
ATOM 667 N N . LEU A 1 90 ? -20.886 14.820 -0.447 1.00 92.94 90 LEU A N 1
ATOM 668 C CA . LEU A 1 90 ? -20.868 15.761 -1.555 1.00 92.94 90 LEU A CA 1
ATOM 669 C C . LEU A 1 90 ? -19.483 16.403 -1.621 1.00 92.94 90 LEU A C 1
ATOM 671 O O . LEU A 1 90 ? -19.064 17.063 -0.668 1.00 92.94 90 LEU A O 1
ATOM 675 N N . VAL A 1 91 ? -18.787 16.226 -2.741 1.00 87.56 91 VAL A N 1
ATOM 676 C CA . VAL A 1 91 ? -17.432 16.745 -2.954 1.00 87.56 91 VAL A CA 1
ATOM 677 C C . VAL A 1 91 ? -17.399 17.505 -4.267 1.00 87.56 91 VAL A C 1
ATOM 679 O O . VAL A 1 91 ? -17.793 16.989 -5.308 1.00 87.56 91 VAL A O 1
ATOM 682 N N . ALA A 1 92 ? -16.912 18.741 -4.218 1.00 85.62 92 ALA A N 1
ATOM 683 C CA . ALA A 1 92 ? -16.624 19.517 -5.414 1.00 85.62 92 ALA A CA 1
ATOM 684 C C . ALA A 1 92 ? -15.135 19.382 -5.758 1.00 85.62 92 ALA A C 1
ATOM 686 O O . ALA A 1 92 ? -14.283 19.824 -4.986 1.00 85.62 92 ALA A O 1
ATOM 687 N N . GLU A 1 93 ? -14.831 18.806 -6.921 1.00 77.69 93 GLU A N 1
ATOM 688 C CA . GLU A 1 93 ? -13.471 18.683 -7.452 1.00 77.69 93 GLU A CA 1
ATOM 689 C C . GLU A 1 93 ? -13.356 19.432 -8.778 1.00 77.69 93 GLU A C 1
ATOM 691 O O . GLU A 1 93 ? -13.777 18.981 -9.846 1.00 77.69 93 GLU A O 1
ATOM 696 N N . GLY A 1 94 ? -12.816 20.650 -8.706 1.00 80.81 94 GLY A N 1
ATOM 697 C CA . GLY A 1 94 ? -12.739 21.544 -9.856 1.00 80.81 94 GLY A CA 1
ATOM 698 C C . GLY A 1 94 ? -14.129 21.878 -10.403 1.00 80.81 94 GLY A C 1
ATOM 699 O O . GLY A 1 94 ? -14.870 22.648 -9.798 1.00 80.81 94 GLY A O 1
ATOM 700 N N . ARG A 1 95 ? -14.463 21.331 -11.578 1.00 83.88 95 ARG A N 1
ATOM 701 C CA . ARG A 1 95 ? -15.776 21.496 -12.234 1.00 83.88 95 ARG A CA 1
ATOM 702 C C . ARG A 1 95 ? -16.698 20.285 -12.064 1.00 83.88 95 ARG A C 1
ATOM 704 O O . ARG A 1 95 ? -17.815 20.315 -12.572 1.00 83.88 95 ARG A O 1
ATOM 711 N N . GLN A 1 96 ? -16.226 19.227 -11.412 1.00 83.56 96 GLN A N 1
ATOM 712 C CA . GLN A 1 96 ? -16.991 18.016 -11.153 1.00 83.56 96 GLN A CA 1
ATOM 713 C C . GLN A 1 96 ? -17.565 18.048 -9.739 1.00 83.56 96 GLN A C 1
ATOM 715 O O . GLN A 1 96 ? -17.012 18.667 -8.829 1.00 83.56 96 GLN A O 1
ATOM 720 N N . LEU A 1 97 ? -18.705 17.389 -9.578 1.00 88.56 97 LEU A N 1
ATOM 721 C CA . LEU A 1 97 ? -19.417 17.289 -8.318 1.00 88.56 97 LEU A CA 1
ATOM 722 C C . LEU A 1 97 ? -19.724 15.811 -8.102 1.00 88.56 97 LEU A C 1
ATOM 724 O O . LEU A 1 97 ? -20.514 15.225 -8.839 1.00 88.56 97 LEU A O 1
ATOM 728 N N . LEU A 1 98 ? -19.033 15.217 -7.136 1.00 90.38 98 LEU A N 1
ATOM 729 C CA . LEU A 1 98 ? -19.184 13.823 -6.751 1.00 90.38 98 LEU A CA 1
ATOM 730 C C . LEU A 1 98 ? -20.204 13.760 -5.617 1.00 90.38 98 LEU A C 1
ATOM 732 O O . LEU A 1 98 ? -20.081 14.473 -4.617 1.00 90.38 98 LEU A O 1
ATOM 736 N N . LEU A 1 99 ? -21.236 12.942 -5.799 1.00 92.25 99 LEU A N 1
ATOM 737 C CA . LEU A 1 99 ? -22.324 12.768 -4.847 1.00 92.25 99 LEU A CA 1
ATOM 738 C C . LEU A 1 99 ? -22.648 11.283 -4.737 1.00 92.25 99 LEU A C 1
ATOM 740 O O . LEU A 1 99 ? -23.025 10.662 -5.727 1.00 92.25 99 LEU A O 1
ATOM 744 N N . GLY A 1 100 ? -22.578 10.745 -3.526 1.00 93.88 100 GLY A N 1
ATOM 745 C CA . GLY A 1 100 ? -22.927 9.352 -3.271 1.00 93.88 100 GLY A CA 1
ATOM 746 C C . GLY A 1 100 ? -23.298 9.117 -1.815 1.00 93.88 100 GLY A C 1
ATOM 747 O O . GLY A 1 100 ? -22.855 9.838 -0.918 1.00 93.88 100 GLY A O 1
ATOM 748 N N . ARG A 1 101 ? -24.149 8.118 -1.579 1.00 96.69 101 ARG A N 1
ATOM 749 C CA . ARG A 1 101 ? -24.389 7.573 -0.241 1.00 96.69 101 ARG A CA 1
ATOM 750 C C . ARG A 1 101 ? -23.396 6.444 -0.016 1.00 96.69 101 ARG A C 1
ATOM 752 O O . ARG A 1 101 ? -23.345 5.537 -0.834 1.00 96.69 101 ARG A O 1
ATOM 759 N N . VAL A 1 102 ? -22.671 6.506 1.093 1.00 97.62 102 VAL A N 1
ATOM 760 C CA . VAL A 1 102 ? -21.655 5.523 1.478 1.00 97.62 102 VAL A CA 1
ATOM 761 C C . VAL A 1 102 ? -21.983 4.906 2.825 1.00 97.62 102 VAL A C 1
ATOM 763 O O . VAL A 1 102 ? -22.566 5.558 3.701 1.00 97.62 102 VAL A O 1
ATOM 766 N N . GLN A 1 103 ? -21.602 3.644 2.989 1.00 98.56 103 GLN A N 1
ATOM 767 C CA . GLN A 1 103 ? -21.805 2.870 4.207 1.00 98.56 103 GLN A CA 1
ATOM 768 C C . GLN A 1 103 ? -20.489 2.241 4.666 1.00 98.56 103 GLN A C 1
ATOM 770 O O . GLN A 1 103 ? -20.250 1.048 4.476 1.00 98.56 103 GLN A O 1
ATOM 775 N N . ASN A 1 104 ? -19.645 3.042 5.320 1.00 98.81 104 ASN A N 1
ATOM 776 C CA . ASN A 1 104 ? -18.383 2.547 5.871 1.00 98.81 104 ASN A CA 1
ATOM 777 C C . ASN A 1 104 ? -18.639 1.617 7.062 1.00 98.81 104 ASN A C 1
ATOM 779 O O . ASN A 1 104 ? -19.500 1.888 7.908 1.00 98.81 104 ASN A O 1
ATOM 783 N N . ILE A 1 105 ? -17.815 0.581 7.203 1.00 98.88 105 ILE A N 1
ATOM 784 C CA . ILE A 1 105 ? -17.827 -0.326 8.352 1.00 98.88 105 ILE A CA 1
ATOM 785 C C . ILE A 1 105 ? -16.669 0.041 9.271 1.00 98.88 105 ILE A C 1
ATOM 787 O O . ILE A 1 105 ? -15.506 -0.003 8.884 1.00 98.88 105 ILE A O 1
ATOM 791 N N . ILE A 1 106 ? -16.982 0.365 10.521 1.00 98.81 106 ILE A N 1
ATOM 792 C CA . ILE A 1 106 ? -15.997 0.686 11.552 1.00 98.81 106 ILE A CA 1
ATOM 793 C C . ILE A 1 106 ? -16.015 -0.449 12.573 1.00 98.81 106 ILE A C 1
ATOM 795 O O . ILE A 1 106 ? -16.910 -0.516 13.418 1.00 98.81 106 ILE A O 1
ATOM 799 N N . ALA A 1 107 ? -15.030 -1.341 12.508 1.00 98.69 107 ALA A N 1
ATOM 800 C CA . ALA A 1 107 ? -14.858 -2.442 13.448 1.00 98.69 107 ALA A CA 1
ATOM 801 C C . ALA A 1 107 ? -13.746 -2.123 14.458 1.00 98.69 107 ALA A C 1
ATOM 803 O O . ALA A 1 107 ? -12.615 -1.805 14.096 1.00 98.69 107 ALA A O 1
ATOM 804 N N . ARG A 1 108 ? -14.053 -2.194 15.754 1.00 98.25 108 ARG A N 1
ATOM 805 C CA . ARG A 1 108 ? -13.117 -1.875 16.839 1.00 98.25 108 ARG A CA 1
ATOM 806 C C . ARG A 1 108 ? -12.689 -3.136 17.575 1.00 98.25 108 ARG A C 1
ATOM 808 O O . ARG A 1 108 ? -13.522 -3.872 18.100 1.00 98.25 108 ARG A O 1
ATOM 815 N N . MET A 1 109 ? -11.379 -3.340 17.661 1.00 97.12 109 MET A N 1
ATOM 816 C CA . MET A 1 109 ? -10.746 -4.328 18.530 1.00 97.12 109 MET A CA 1
ATOM 817 C C . MET A 1 109 ? -10.137 -3.591 19.734 1.00 97.12 109 MET A C 1
ATOM 819 O O . MET A 1 109 ? -9.181 -2.831 19.548 1.00 97.12 109 MET A O 1
ATOM 823 N N . PRO A 1 110 ? -10.697 -3.741 20.948 1.00 95.44 110 PRO A N 1
ATOM 824 C CA . PRO A 1 110 ? -10.259 -2.971 22.107 1.00 95.44 110 PRO A CA 1
ATOM 825 C C . PRO A 1 110 ? -8.824 -3.329 22.515 1.00 95.44 110 PRO A C 1
ATOM 827 O O . PRO A 1 110 ? -8.456 -4.501 22.565 1.00 95.44 110 PRO A O 1
ATOM 830 N N . GLY A 1 111 ? -8.033 -2.301 22.826 1.00 95.00 111 GLY A N 1
ATOM 831 C CA . GLY A 1 111 ? -6.723 -2.446 23.464 1.00 95.00 111 GLY A CA 1
ATOM 832 C C . GLY A 1 111 ? -6.811 -2.376 24.990 1.00 95.00 111 GLY A C 1
ATOM 833 O O . GLY A 1 111 ? -7.861 -2.065 25.552 1.00 95.00 111 GLY A O 1
ATOM 834 N N . GLN A 1 112 ? -5.691 -2.621 25.669 1.00 95.06 112 GLN A N 1
ATOM 835 C CA . GLN A 1 112 ? -5.599 -2.583 27.134 1.00 95.06 112 GLN A CA 1
ATOM 836 C C . GLN A 1 112 ? -5.684 -1.172 27.730 1.00 95.06 112 GLN A C 1
ATOM 838 O O . GLN A 1 112 ? -6.010 -1.033 28.906 1.00 95.06 112 GLN A O 1
ATOM 843 N N . GLN A 1 113 ? -5.382 -0.131 26.949 1.00 89.62 113 GLN A N 1
ATOM 844 C CA . GLN A 1 113 ? -5.406 1.264 27.398 1.00 89.62 113 GLN A CA 1
ATOM 845 C C . GLN A 1 113 ? -6.479 2.059 26.639 1.00 89.62 113 GLN A C 1
ATOM 847 O O . GLN A 1 113 ? -6.170 2.804 25.701 1.00 89.62 113 GLN A O 1
ATOM 852 N N . PRO A 1 114 ? -7.767 1.883 26.995 1.00 75.31 114 PRO A N 1
ATOM 853 C CA . PRO A 1 114 ? -8.852 2.630 26.374 1.00 75.31 114 PRO A CA 1
ATOM 854 C C . PRO A 1 114 ? -8.669 4.136 26.618 1.00 75.31 114 PRO A C 1
ATOM 856 O O . PRO A 1 114 ? -8.405 4.566 27.736 1.00 75.31 114 PRO A O 1
ATOM 859 N N . GLY A 1 115 ? -8.812 4.939 25.561 1.00 78.75 115 GLY A N 1
ATOM 860 C CA . GLY A 1 115 ? -8.655 6.399 25.609 1.00 78.75 115 GLY A CA 1
ATOM 861 C C . GLY A 1 115 ? -7.328 6.923 25.053 1.00 78.75 115 GLY A C 1
ATOM 862 O O . GLY A 1 115 ? -7.253 8.101 24.708 1.00 78.75 115 GLY A O 1
ATOM 863 N N . GLU A 1 116 ? -6.312 6.071 24.878 1.00 92.50 116 GLU A N 1
ATOM 864 C CA . GLU A 1 116 ? -5.149 6.435 24.066 1.00 92.50 116 GLU A CA 1
ATOM 865 C C . GLU A 1 116 ? -5.494 6.441 22.566 1.00 92.50 116 GLU A C 1
ATOM 867 O O . GLU A 1 116 ? -6.504 5.885 22.122 1.00 92.50 116 GLU A O 1
ATOM 872 N N . LYS A 1 117 ? -4.628 7.075 21.767 1.00 97.12 117 LYS A N 1
ATOM 873 C CA . LYS A 1 117 ? -4.748 7.074 20.307 1.00 97.12 117 LYS A CA 1
ATOM 874 C C . LYS A 1 117 ? -4.787 5.644 19.758 1.00 97.12 117 LYS A C 1
ATOM 876 O O . LYS A 1 117 ? -4.066 4.776 20.240 1.00 97.12 117 LYS A O 1
ATOM 881 N N . ALA A 1 118 ? -5.611 5.416 18.745 1.00 98.06 118 ALA A N 1
ATOM 882 C CA . ALA A 1 118 ? -5.785 4.134 18.080 1.00 98.06 118 ALA A CA 1
ATOM 883 C C . ALA A 1 118 ? -4.853 3.975 16.870 1.00 98.06 118 ALA A C 1
ATOM 885 O O . ALA A 1 118 ? -4.380 4.960 16.291 1.00 98.06 118 ALA A O 1
ATOM 886 N N . VAL A 1 119 ? -4.653 2.723 16.463 1.00 98.62 119 VAL A N 1
ATOM 887 C CA . VAL A 1 119 ? -4.137 2.369 15.135 1.00 98.62 119 VAL A CA 1
ATOM 888 C C . VAL A 1 119 ? -5.334 2.239 14.200 1.00 98.62 119 VAL A C 1
ATOM 890 O O . VAL A 1 119 ? -6.261 1.487 14.500 1.00 98.62 119 VAL A O 1
ATOM 893 N N . LEU A 1 120 ? -5.330 2.978 13.095 1.00 98.81 120 LEU A N 1
ATOM 894 C CA . LEU A 1 120 ? -6.324 2.852 12.032 1.00 98.81 120 LEU A CA 1
ATOM 895 C C . LEU A 1 120 ? -5.748 1.974 10.919 1.00 98.81 120 LEU A C 1
ATOM 897 O O . LEU A 1 120 ? -4.665 2.261 10.418 1.00 98.81 120 LEU A O 1
ATOM 901 N N . VAL A 1 121 ? -6.466 0.927 10.539 1.00 98.88 121 VAL A N 1
ATOM 902 C CA . VAL A 1 121 ? -6.162 0.082 9.380 1.00 98.88 121 VAL A CA 1
ATOM 903 C C . VAL A 1 121 ? -7.349 0.159 8.440 1.00 98.88 121 VAL A C 1
ATOM 905 O O . VAL A 1 121 ? -8.483 0.049 8.912 1.00 98.88 121 VAL A O 1
ATOM 908 N N . LEU A 1 122 ? -7.102 0.379 7.155 1.00 98.62 122 LEU A N 1
ATOM 909 C CA . LEU A 1 122 ? -8.161 0.574 6.178 1.00 98.62 122 LEU A CA 1
ATOM 910 C C . LEU A 1 122 ? -7.851 -0.073 4.822 1.00 98.62 122 LEU A C 1
ATOM 912 O O . LEU A 1 122 ? -6.680 -0.258 4.485 1.00 98.62 122 LEU A O 1
ATOM 916 N N . ALA A 1 123 ? -8.935 -0.435 4.142 1.00 98.81 123 ALA A N 1
ATOM 917 C CA . ALA A 1 123 ? -9.044 -0.982 2.791 1.00 98.81 123 ALA A CA 1
ATOM 918 C C . ALA A 1 123 ? -10.487 -0.734 2.318 1.00 98.81 123 ALA A C 1
ATOM 920 O O . ALA A 1 123 ? -11.407 -0.775 3.152 1.00 98.81 123 ALA A O 1
ATOM 921 N N . HIS A 1 124 ? -10.703 -0.506 1.026 1.00 98.75 124 HIS A N 1
ATOM 922 C CA . HIS A 1 124 ? -12.052 -0.332 0.489 1.00 98.75 124 HIS A CA 1
ATOM 923 C C . HIS A 1 124 ? -12.696 -1.677 0.151 1.00 98.75 124 HIS A C 1
ATOM 925 O O . HIS A 1 124 ? -12.018 -2.648 -0.177 1.00 98.75 124 HIS A O 1
ATOM 931 N N . TYR A 1 125 ? -14.018 -1.773 0.315 1.00 98.75 125 TYR A N 1
ATOM 932 C CA . TYR A 1 125 ? -14.752 -3.010 0.024 1.00 98.75 125 TYR A CA 1
ATOM 933 C C . TYR A 1 125 ? -15.684 -2.899 -1.175 1.00 98.75 125 TYR A C 1
ATOM 935 O O . TYR A 1 125 ? -16.284 -3.909 -1.531 1.00 98.75 125 TYR A O 1
ATOM 943 N N . ASP A 1 126 ? -15.866 -1.712 -1.752 1.00 98.56 126 ASP A N 1
ATOM 944 C CA . ASP A 1 126 ? -16.511 -1.555 -3.049 1.00 98.56 126 ASP A CA 1
ATOM 945 C C . ASP A 1 126 ? -15.564 -1.945 -4.188 1.00 98.56 126 ASP A C 1
ATOM 947 O O . ASP A 1 126 ? -14.352 -1.964 -4.022 1.00 98.56 126 ASP A O 1
ATOM 951 N N . SER A 1 127 ? -16.135 -2.264 -5.346 1.00 98.06 127 SER A N 1
ATOM 952 C CA . SER A 1 127 ? -15.387 -2.562 -6.569 1.00 98.06 127 SER A CA 1
ATOM 953 C C . SER A 1 127 ? -15.815 -1.626 -7.700 1.00 98.06 127 SER A C 1
ATOM 955 O O . SER A 1 127 ? -16.974 -1.198 -7.729 1.00 98.06 127 SER A O 1
ATOM 957 N N . GLN A 1 128 ? -14.998 -1.433 -8.739 1.00 94.69 128 GLN A N 1
ATOM 958 C CA . GLN A 1 128 ? -15.508 -0.888 -10.011 1.00 94.69 128 GLN A CA 1
ATOM 959 C C . GLN A 1 128 ? -16.725 -1.680 -10.574 1.00 94.69 128 GLN A C 1
ATOM 961 O O . GLN A 1 128 ? -16.842 -2.895 -10.356 1.00 94.69 128 GLN A O 1
ATOM 966 N N . PRO A 1 129 ? -17.615 -1.046 -11.376 1.00 91.56 129 PRO A N 1
ATOM 967 C CA . PRO A 1 129 ? -18.856 -1.645 -11.905 1.00 91.56 129 PRO A CA 1
ATOM 968 C C . PRO A 1 129 ? -18.722 -2.976 -12.644 1.00 91.56 129 PRO A C 1
ATOM 970 O O . PRO A 1 129 ? -19.656 -3.780 -12.657 1.00 91.56 129 PRO A O 1
ATOM 973 N N . HIS A 1 130 ? -17.580 -3.231 -13.277 1.00 90.44 130 HIS A N 1
ATOM 974 C CA . HIS A 1 130 ? -17.345 -4.404 -14.125 1.00 90.44 130 HIS A CA 1
ATOM 975 C C . HIS A 1 130 ? -16.241 -5.329 -13.606 1.00 90.44 130 HIS A C 1
ATOM 977 O O . HIS A 1 130 ? -15.899 -6.294 -14.293 1.00 90.44 130 HIS A O 1
ATOM 983 N N . THR A 1 131 ? -15.685 -5.062 -12.422 1.00 94.38 131 THR A N 1
ATOM 984 C CA . THR A 1 131 ? -14.610 -5.869 -11.830 1.00 94.38 131 THR A CA 1
ATOM 985 C C . THR A 1 131 ? -15.131 -6.678 -10.646 1.00 94.38 131 THR A C 1
ATOM 987 O O . THR A 1 131 ? -15.855 -6.128 -9.824 1.00 94.38 131 THR A O 1
ATOM 990 N N . PRO A 1 132 ? -14.804 -7.977 -10.520 1.00 97.62 132 PRO A N 1
ATOM 991 C CA . PRO A 1 132 ? -15.029 -8.691 -9.270 1.00 97.62 132 PRO A CA 1
ATOM 992 C C . PRO A 1 132 ? -14.170 -8.162 -8.115 1.00 97.62 132 PRO A C 1
ATOM 994 O O . PRO A 1 132 ? -14.587 -8.352 -6.982 1.00 97.62 132 PRO A O 1
ATOM 997 N N . GLY A 1 133 ? -13.024 -7.522 -8.379 1.00 97.50 133 GLY A N 1
ATOM 998 C CA . GLY A 1 133 ? -12.237 -6.812 -7.359 1.00 97.50 133 GLY A CA 1
ATOM 999 C C . GLY A 1 133 ? -11.425 -7.717 -6.428 1.00 97.50 133 GLY A C 1
ATOM 1000 O O . GLY A 1 133 ? -11.400 -7.519 -5.217 1.00 97.50 133 GLY A O 1
ATOM 1001 N N . ALA A 1 134 ? -10.824 -8.791 -6.953 1.00 98.44 134 ALA A N 1
ATOM 1002 C CA . ALA A 1 134 ? -10.052 -9.727 -6.133 1.00 98.44 134 ALA A CA 1
ATOM 1003 C C . ALA A 1 134 ? -8.722 -9.149 -5.636 1.00 98.44 134 ALA A C 1
ATOM 1005 O O . ALA A 1 134 ? -8.369 -9.361 -4.476 1.00 98.44 134 ALA A O 1
ATOM 1006 N N . GLY A 1 135 ? -7.979 -8.478 -6.516 1.00 97.69 135 GLY A N 1
ATOM 1007 C CA . GLY A 1 135 ? -6.839 -7.653 -6.142 1.00 97.69 135 GLY A CA 1
ATOM 1008 C C . GLY A 1 135 ? -7.284 -6.319 -5.563 1.00 97.69 135 GLY A C 1
ATOM 1009 O O . GLY A 1 135 ? -6.650 -5.877 -4.618 1.00 97.69 135 GLY A O 1
ATOM 1010 N N . ASP A 1 136 ? -8.382 -5.765 -6.086 1.00 97.62 136 ASP A N 1
ATOM 1011 C CA . ASP A 1 136 ? -8.826 -4.379 -5.903 1.00 97.62 136 ASP A CA 1
ATOM 1012 C C . ASP A 1 136 ? -10.253 -4.274 -5.313 1.00 97.62 136 ASP A C 1
ATOM 1014 O O . ASP A 1 136 ? -11.244 -4.327 -6.040 1.00 97.62 136 ASP A O 1
ATOM 1018 N N . ASP A 1 137 ? -10.431 -4.236 -3.991 1.00 98.38 137 ASP A N 1
ATOM 1019 C CA . ASP A 1 137 ? -9.419 -4.500 -2.954 1.00 98.38 137 ASP A CA 1
ATOM 1020 C C . ASP A 1 137 ? -9.867 -5.596 -1.968 1.00 98.38 137 ASP A C 1
ATOM 1022 O O . ASP A 1 137 ? -9.635 -5.567 -0.753 1.00 98.38 137 ASP A O 1
ATOM 1026 N N . ALA A 1 138 ? -10.474 -6.672 -2.487 1.00 98.81 138 ALA A N 1
ATOM 1027 C CA . ALA A 1 138 ? -10.772 -7.840 -1.656 1.00 98.81 138 ALA A CA 1
ATOM 1028 C C . ALA A 1 138 ? -9.504 -8.438 -1.012 1.00 98.81 138 ALA A C 1
ATOM 1030 O O . ALA A 1 138 ? -9.604 -9.081 0.038 1.00 98.81 138 ALA A O 1
ATOM 1031 N N . ALA A 1 139 ? -8.320 -8.230 -1.603 1.00 98.81 139 ALA A N 1
ATOM 1032 C CA . ALA A 1 139 ? -7.035 -8.619 -1.034 1.00 98.81 139 ALA A CA 1
ATOM 1033 C C . ALA A 1 139 ? -6.732 -7.866 0.274 1.00 98.81 139 ALA A C 1
ATOM 1035 O O . ALA A 1 139 ? -6.468 -8.520 1.291 1.00 98.81 139 ALA A O 1
ATOM 1036 N N . GLY A 1 140 ? -6.823 -6.531 0.291 1.00 98.69 140 GLY A N 1
ATOM 1037 C CA . GLY A 1 140 ? -6.663 -5.715 1.496 1.00 98.69 140 GLY A CA 1
ATOM 1038 C C . GLY A 1 140 ? -7.712 -6.035 2.561 1.00 98.69 140 GLY A C 1
ATOM 1039 O O . GLY A 1 140 ? -7.370 -6.295 3.722 1.00 98.69 140 GLY A O 1
ATOM 1040 N N . VAL A 1 141 ? -8.982 -6.157 2.164 1.00 98.88 141 VAL A N 1
ATOM 1041 C CA . VAL A 1 141 ? -10.097 -6.515 3.061 1.00 98.88 141 VAL A CA 1
ATOM 1042 C C . VAL A 1 141 ? -9.904 -7.899 3.693 1.00 98.88 141 VAL A C 1
ATOM 1044 O O . VAL A 1 141 ? -10.035 -8.067 4.912 1.00 98.88 141 VAL A O 1
ATOM 1047 N N . ALA A 1 142 ? -9.551 -8.912 2.900 1.00 98.88 142 ALA A N 1
ATOM 1048 C CA . ALA A 1 142 ? -9.283 -10.253 3.413 1.00 98.88 142 ALA A CA 1
ATOM 1049 C C . ALA A 1 142 ? -8.031 -10.285 4.302 1.00 98.88 142 ALA A C 1
ATOM 1051 O O . ALA A 1 142 ? -8.004 -11.004 5.310 1.00 98.88 142 ALA A O 1
ATOM 1052 N N . ALA A 1 143 ? -7.012 -9.481 3.979 1.00 98.88 143 ALA A N 1
ATOM 1053 C CA . ALA A 1 143 ? -5.839 -9.326 4.823 1.00 98.88 143 ALA A CA 1
ATOM 1054 C C . ALA A 1 143 ? -6.205 -8.741 6.199 1.00 98.88 143 ALA A C 1
ATOM 1056 O O . ALA A 1 143 ? -5.699 -9.228 7.217 1.00 98.88 143 ALA A O 1
ATOM 1057 N N . MET A 1 144 ? -7.137 -7.783 6.266 1.00 98.88 144 MET A N 1
ATOM 1058 C CA . MET A 1 144 ? -7.657 -7.251 7.533 1.00 98.88 144 MET A CA 1
ATOM 1059 C C . MET A 1 144 ? -8.338 -8.339 8.367 1.00 98.88 144 MET A C 1
ATOM 1061 O O . MET A 1 144 ? -8.004 -8.510 9.542 1.00 98.88 144 MET A O 1
ATOM 1065 N N . LEU A 1 145 ? -9.234 -9.130 7.768 1.00 98.88 145 LEU A N 1
ATOM 1066 C CA . LEU A 1 145 ? -9.966 -10.195 8.469 1.00 98.88 145 LEU A CA 1
ATOM 1067 C C . LEU A 1 145 ? -9.042 -11.300 9.010 1.00 98.88 145 LEU A C 1
ATOM 1069 O O . LEU A 1 145 ? -9.173 -11.727 10.163 1.00 98.88 145 LEU A O 1
ATOM 1073 N N . GLU A 1 146 ? -8.075 -11.758 8.214 1.00 98.81 146 GLU A N 1
ATOM 1074 C CA . GLU A 1 146 ? -7.112 -12.772 8.656 1.00 98.81 146 GLU A CA 1
ATOM 1075 C C . GLU A 1 146 ? -6.116 -12.205 9.684 1.00 98.81 146 GLU A C 1
ATOM 1077 O O . GLU A 1 146 ? -5.734 -12.906 10.628 1.00 98.81 146 GLU A O 1
ATOM 1082 N N . THR A 1 147 ? -5.756 -10.921 9.584 1.00 98.75 147 THR A N 1
ATOM 1083 C CA . THR A 1 147 ? -4.935 -10.248 10.599 1.00 98.75 147 THR A CA 1
ATOM 1084 C C . THR A 1 147 ? -5.675 -10.146 11.930 1.00 98.75 147 THR A C 1
ATOM 1086 O O . THR A 1 147 ? -5.115 -10.525 12.961 1.00 98.75 147 THR A O 1
ATOM 1089 N N . MET A 1 148 ? -6.948 -9.728 11.933 1.00 98.56 148 MET A N 1
ATOM 1090 C CA . MET A 1 148 ? -7.795 -9.744 13.133 1.00 98.56 148 MET A CA 1
ATOM 1091 C C . MET A 1 148 ? -7.790 -11.132 13.789 1.00 98.56 148 MET A C 1
ATOM 1093 O O . MET A 1 148 ? -7.585 -11.248 14.998 1.00 98.56 148 MET A O 1
ATOM 1097 N N . ARG A 1 149 ? -7.964 -12.201 12.997 1.00 98.00 149 ARG A N 1
ATOM 1098 C CA . ARG A 1 149 ? -7.934 -13.588 13.487 1.00 98.00 149 ARG A CA 1
ATOM 1099 C C . ARG A 1 149 ? -6.584 -13.947 14.115 1.00 98.00 149 ARG A C 1
ATOM 1101 O O . ARG A 1 149 ? -6.561 -14.523 15.203 1.00 98.00 149 ARG A O 1
ATOM 1108 N N . ALA A 1 150 ? -5.473 -13.616 13.460 1.00 97.94 150 ALA A N 1
ATOM 1109 C CA . ALA A 1 150 ? -4.131 -13.910 13.960 1.00 97.94 150 ALA A CA 1
ATOM 1110 C C . ALA A 1 150 ? -3.813 -13.153 15.264 1.00 97.94 150 ALA A C 1
ATOM 1112 O O . ALA A 1 150 ? -3.216 -13.727 16.182 1.00 97.94 150 ALA A O 1
ATOM 1113 N N . LEU A 1 151 ? -4.253 -11.896 15.391 1.00 97.56 151 LEU A N 1
ATOM 1114 C CA . LEU A 1 151 ? -4.057 -11.076 16.592 1.00 97.56 151 LEU A CA 1
ATOM 1115 C C . LEU A 1 151 ? -4.725 -11.668 17.834 1.00 97.56 151 LEU A C 1
ATOM 1117 O O . LEU A 1 151 ? -4.142 -11.608 18.911 1.00 97.56 151 LEU A O 1
ATOM 1121 N N . ARG A 1 152 ? -5.883 -12.323 17.689 1.00 94.12 152 ARG A N 1
ATOM 1122 C CA . ARG A 1 152 ? -6.574 -12.984 18.814 1.00 94.12 152 ARG A CA 1
ATOM 1123 C C . ARG A 1 152 ? -5.780 -14.112 19.465 1.00 94.12 152 ARG A C 1
ATOM 1125 O O . ARG A 1 152 ? -6.064 -14.474 20.599 1.00 94.12 152 ARG A O 1
ATOM 1132 N N . SER A 1 153 ? -4.838 -14.700 18.734 1.00 91.94 153 SER A N 1
ATOM 1133 C CA . SER A 1 153 ? -3.951 -15.744 19.260 1.00 91.94 153 SER A CA 1
ATOM 1134 C C . SER A 1 153 ? -2.617 -15.204 19.781 1.00 91.94 153 SER A C 1
ATOM 1136 O O . SER A 1 153 ? -1.783 -15.979 20.242 1.00 91.94 153 SER A O 1
ATOM 1138 N N . GLY A 1 154 ? -2.402 -13.890 19.684 1.00 89.19 154 GLY A N 1
ATOM 1139 C CA . GLY A 1 154 ? -1.240 -13.197 20.227 1.00 89.19 154 GLY A CA 1
ATOM 1140 C C . GLY A 1 154 ? -1.530 -12.518 21.569 1.00 89.19 154 GLY A C 1
ATOM 1141 O O . GLY A 1 154 ? -2.652 -12.581 22.077 1.00 89.19 154 GLY A O 1
ATOM 1142 N N . PRO A 1 155 ? -0.520 -11.854 22.155 1.00 91.38 155 PRO A N 1
ATOM 1143 C CA . PRO A 1 155 ? -0.721 -11.039 23.343 1.00 91.38 155 PRO A CA 1
ATOM 1144 C C . PRO A 1 155 ? -1.681 -9.871 23.051 1.00 91.38 155 PRO A C 1
ATOM 1146 O O . PRO A 1 155 ? -1.724 -9.377 21.919 1.00 91.38 155 PRO A O 1
ATOM 1149 N N . PRO A 1 156 ? -2.433 -9.404 24.063 1.00 92.62 156 PRO A N 1
ATOM 1150 C CA . PRO A 1 156 ? -3.297 -8.241 23.915 1.00 92.62 156 PRO A CA 1
ATOM 1151 C C . PRO A 1 156 ? -2.477 -6.993 23.565 1.00 92.62 156 PRO A C 1
ATOM 1153 O O . PRO A 1 156 ? -1.383 -6.782 24.089 1.00 92.62 156 PRO A O 1
ATOM 1156 N N . LEU A 1 157 ? -3.025 -6.159 22.684 1.00 96.69 157 LEU A N 1
ATOM 1157 C CA . LEU A 1 157 ? -2.394 -4.913 22.258 1.00 96.69 157 LEU A CA 1
ATOM 1158 C C . LEU A 1 157 ? -2.671 -3.794 23.267 1.00 96.69 157 LEU A C 1
ATOM 1160 O O . LEU A 1 157 ? -3.721 -3.755 23.913 1.00 96.69 157 LEU A O 1
ATOM 1164 N N . LYS A 1 158 ? -1.739 -2.846 23.372 1.00 96.94 158 LYS A N 1
ATOM 1165 C CA . LYS A 1 158 ? -1.882 -1.648 24.205 1.00 96.94 158 LYS A CA 1
ATOM 1166 C C . LYS A 1 158 ? -2.987 -0.743 23.657 1.00 96.94 158 LYS A C 1
ATOM 1168 O O . LYS A 1 158 ? -3.892 -0.342 24.389 1.00 96.94 158 LYS A O 1
ATOM 1173 N N . HIS A 1 159 ? -2.914 -0.459 22.361 1.00 97.94 159 HIS A N 1
ATOM 1174 C CA . HIS A 1 159 ? -3.797 0.463 21.659 1.00 97.94 159 HIS A CA 1
ATOM 1175 C C . HIS A 1 159 ? -5.006 -0.249 21.050 1.00 97.94 159 HIS A C 1
ATOM 1177 O O . HIS A 1 159 ? -4.929 -1.402 20.629 1.00 97.94 159 HIS A O 1
ATOM 1183 N N . THR A 1 160 ? -6.129 0.468 20.975 1.00 97.88 160 THR A N 1
ATOM 1184 C CA . THR A 1 160 ? -7.293 0.012 20.203 1.00 97.88 160 THR A CA 1
ATOM 1185 C C . THR A 1 160 ? -6.938 -0.014 18.721 1.00 97.88 160 THR A C 1
ATOM 1187 O O . THR A 1 160 ? -6.322 0.931 18.221 1.00 97.88 160 THR A O 1
ATOM 1190 N N . ILE A 1 161 ? -7.364 -1.064 18.021 1.00 98.56 161 ILE A N 1
ATOM 1191 C CA . ILE A 1 161 ? -7.256 -1.151 16.564 1.00 98.56 161 ILE A CA 1
ATOM 1192 C C . ILE A 1 161 ? -8.628 -0.861 15.966 1.00 98.56 161 ILE A C 1
ATOM 1194 O O . ILE A 1 161 ? -9.624 -1.491 16.333 1.00 98.56 161 ILE A O 1
ATOM 1198 N N . ILE A 1 162 ? -8.680 0.127 15.080 1.00 98.69 162 ILE A N 1
ATOM 1199 C CA . ILE A 1 162 ? -9.861 0.473 14.298 1.00 98.69 162 ILE A CA 1
ATOM 1200 C C . ILE A 1 162 ? -9.626 -0.049 12.890 1.00 98.69 162 ILE A C 1
ATOM 1202 O O . ILE A 1 162 ? -8.698 0.382 12.216 1.00 98.69 162 ILE A O 1
ATOM 1206 N N . TRP A 1 163 ? -10.486 -0.960 12.469 1.00 98.88 163 TRP A N 1
ATOM 1207 C CA . TRP A 1 163 ? -10.538 -1.506 11.127 1.00 98.88 163 TRP A CA 1
ATOM 1208 C C . TRP A 1 163 ? -11.656 -0.787 10.388 1.00 98.88 163 TRP A C 1
ATOM 1210 O O . TRP A 1 163 ? -12.823 -0.887 10.777 1.00 98.88 163 TRP A O 1
ATOM 1220 N N . LEU A 1 164 ? -11.285 0.003 9.394 1.00 98.88 164 LEU A N 1
ATOM 1221 C CA . LEU A 1 164 ? -12.200 0.797 8.596 1.00 98.88 164 LEU A CA 1
ATOM 1222 C C . LEU A 1 164 ? -12.297 0.168 7.210 1.00 98.88 164 LEU A C 1
ATOM 1224 O O . LEU A 1 164 ? -11.318 0.169 6.478 1.00 98.88 164 LEU A O 1
ATOM 1228 N N . PHE A 1 165 ? -13.472 -0.349 6.875 1.00 98.88 165 PHE A N 1
ATOM 1229 C CA . PHE A 1 165 ? -13.790 -0.771 5.516 1.00 98.88 165 PHE A CA 1
ATOM 1230 C C . PHE A 1 165 ? -14.569 0.360 4.862 1.00 98.88 165 PHE A C 1
ATOM 1232 O O . PHE A 1 165 ? -15.673 0.693 5.312 1.00 98.88 165 PHE A O 1
ATOM 1239 N N . THR A 1 166 ? -13.957 1.001 3.883 1.00 98.81 166 THR A N 1
ATOM 1240 C CA . THR A 1 166 ? -14.508 2.153 3.169 1.00 98.81 166 THR A CA 1
ATOM 1241 C C . THR A 1 166 ? -15.393 1.713 2.011 1.00 98.81 166 THR A C 1
ATOM 1243 O O . THR A 1 166 ? -15.194 0.650 1.435 1.00 98.81 166 THR A O 1
ATOM 1246 N N . ASP A 1 167 ? -16.414 2.519 1.736 1.00 98.56 167 ASP A N 1
ATOM 1247 C CA . ASP A 1 167 ? -17.348 2.357 0.618 1.00 98.56 167 ASP A CA 1
ATOM 1248 C C . ASP A 1 167 ? -17.249 3.582 -0.300 1.00 98.56 167 ASP A C 1
ATOM 1250 O O . ASP A 1 167 ? -17.122 4.708 0.192 1.00 98.56 167 ASP A O 1
ATOM 1254 N N . GLY A 1 168 ? -17.347 3.397 -1.612 1.00 97.31 168 GLY A N 1
ATOM 1255 C CA . GLY A 1 168 ? -17.216 4.472 -2.595 1.00 97.31 168 GLY A CA 1
ATOM 1256 C C . GLY A 1 168 ? -15.804 5.025 -2.740 1.00 97.31 168 GLY A C 1
ATOM 1257 O O . GLY A 1 168 ? -15.668 6.230 -2.974 1.00 97.31 168 GLY A O 1
ATOM 1258 N N . GLU A 1 169 ? -14.772 4.196 -2.576 1.00 97.56 169 GLU A N 1
ATOM 1259 C CA . GLU A 1 169 ? -13.402 4.553 -2.979 1.00 97.56 169 GLU A CA 1
ATOM 1260 C C . GLU A 1 169 ? -13.372 4.838 -4.484 1.00 97.56 169 GLU A C 1
ATOM 1262 O O . GLU A 1 169 ? -12.995 5.935 -4.913 1.00 97.56 169 GLU A O 1
ATOM 1267 N N . GLU A 1 170 ? -13.983 3.931 -5.243 1.00 95.19 170 GLU A N 1
ATOM 1268 C CA . GLU A 1 170 ? -13.983 3.887 -6.705 1.00 95.19 170 GLU A CA 1
ATOM 1269 C C . GLU A 1 170 ? -14.785 5.037 -7.337 1.00 95.19 170 GLU A C 1
ATOM 1271 O O . GLU A 1 170 ? -14.631 5.378 -8.514 1.00 95.19 170 GLU A O 1
ATOM 1276 N N . ASP A 1 171 ? -15.645 5.660 -6.525 1.00 93.25 171 ASP A N 1
ATOM 1277 C CA . ASP A 1 171 ? -16.478 6.819 -6.849 1.00 93.25 171 ASP A CA 1
ATOM 1278 C C . ASP A 1 171 ? -15.847 8.150 -6.379 1.00 93.25 171 ASP A C 1
ATOM 1280 O O . ASP A 1 171 ? -16.510 9.195 -6.333 1.00 93.25 171 ASP A O 1
ATOM 1284 N N . GLY A 1 172 ? -14.559 8.131 -6.017 1.00 93.12 172 GLY A N 1
ATOM 1285 C CA . GLY A 1 172 ? -13.779 9.305 -5.626 1.00 93.12 172 GLY A CA 1
ATOM 1286 C C . GLY A 1 172 ? -13.567 9.453 -4.119 1.00 93.12 172 GLY A C 1
ATOM 1287 O O . GLY A 1 172 ? -13.624 10.568 -3.577 1.00 93.12 172 GLY A O 1
ATOM 1288 N N . LEU A 1 173 ? -13.257 8.347 -3.439 1.00 96.12 173 LEU A N 1
ATOM 1289 C CA . LEU A 1 173 ? -12.868 8.298 -2.022 1.00 96.12 173 LEU A CA 1
ATOM 1290 C C . LEU A 1 173 ? -13.982 8.761 -1.082 1.00 96.12 173 LEU A C 1
ATOM 1292 O O . LEU A 1 173 ? -13.727 9.353 -0.027 1.00 96.12 173 LEU A O 1
ATOM 1296 N N . LEU A 1 174 ? -15.239 8.589 -1.489 1.00 97.12 174 LEU A N 1
ATOM 1297 C CA . LEU A 1 174 ? -16.395 9.132 -0.784 1.00 97.12 174 LEU A CA 1
ATOM 1298 C C . LEU A 1 174 ? -16.433 8.622 0.662 1.00 97.12 174 LEU A C 1
ATOM 1300 O O . LEU A 1 174 ? -16.611 9.419 1.591 1.00 97.12 174 LEU A O 1
ATOM 1304 N N . GLY A 1 175 ? -16.168 7.332 0.870 1.00 97.94 175 GLY A N 1
ATOM 1305 C CA . GLY A 1 175 ? -16.085 6.702 2.183 1.00 97.94 175 GLY A CA 1
ATOM 1306 C C . GLY A 1 175 ? -14.992 7.295 3.061 1.00 97.94 175 GLY A C 1
ATOM 1307 O O . GLY A 1 175 ? -15.275 7.752 4.176 1.00 97.94 175 GLY A O 1
ATOM 1308 N N . ALA A 1 176 ? -13.749 7.365 2.580 1.00 97.81 176 ALA A N 1
ATOM 1309 C CA . ALA A 1 176 ? -12.673 7.945 3.377 1.00 97.81 176 ALA A CA 1
ATOM 1310 C C . ALA A 1 176 ? -12.866 9.441 3.636 1.00 97.81 176 ALA A C 1
ATOM 1312 O O . ALA A 1 176 ? -12.576 9.909 4.740 1.00 97.81 176 ALA A O 1
ATOM 1313 N N . ARG A 1 177 ? -13.428 10.201 2.688 1.00 96.81 177 ARG A N 1
ATOM 1314 C CA . ARG A 1 177 ? -13.799 11.611 2.900 1.00 96.81 177 ARG A CA 1
ATOM 1315 C C . ARG A 1 177 ? -14.866 11.755 3.981 1.00 96.81 177 ARG A C 1
ATOM 1317 O O . ARG A 1 177 ? -14.726 12.621 4.847 1.00 96.81 177 ARG A O 1
ATOM 1324 N N . ALA A 1 178 ? -15.879 10.885 3.998 1.00 97.19 178 ALA A N 1
ATOM 1325 C CA . ALA A 1 178 ? -16.876 10.849 5.070 1.00 97.19 178 ALA A CA 1
ATOM 1326 C C . ALA A 1 178 ? -16.237 10.585 6.437 1.00 97.19 178 ALA A C 1
ATOM 1328 O O . ALA A 1 178 ? -16.571 11.236 7.432 1.00 97.19 178 ALA A O 1
ATOM 1329 N N . TYR A 1 179 ? -15.304 9.635 6.505 1.00 97.62 179 TYR A N 1
ATOM 1330 C CA . TYR A 1 179 ? -14.615 9.310 7.750 1.00 97.62 179 TYR A CA 1
ATOM 1331 C C . TYR A 1 179 ? -13.676 10.443 8.205 1.00 97.62 179 TYR A C 1
ATOM 1333 O O . TYR A 1 179 ? -13.546 10.709 9.409 1.00 97.62 179 TYR A O 1
ATOM 1341 N N . ALA A 1 180 ? -13.065 11.140 7.242 1.00 96.94 180 ALA A N 1
ATOM 1342 C CA . ALA A 1 180 ? -12.124 12.234 7.451 1.00 96.94 180 ALA A CA 1
ATOM 1343 C C . ALA A 1 180 ? -12.754 13.611 7.690 1.00 96.94 180 ALA A C 1
ATOM 1345 O O . ALA A 1 180 ? -12.030 14.541 8.053 1.00 96.94 180 ALA A O 1
ATOM 1346 N N . ALA A 1 181 ? -14.077 13.742 7.560 1.00 95.12 181 ALA A N 1
ATOM 1347 C CA . ALA A 1 181 ? -14.787 15.013 7.695 1.00 95.12 181 ALA A CA 1
ATOM 1348 C C . ALA A 1 181 ? -14.491 15.740 9.025 1.00 95.12 181 ALA A C 1
ATOM 1350 O O . ALA A 1 181 ? -14.286 16.954 9.044 1.00 95.12 181 ALA A O 1
ATOM 1351 N N . ASP A 1 182 ? -14.387 15.002 10.139 1.00 94.50 182 ASP A N 1
ATOM 1352 C CA . ASP A 1 182 ? -13.974 15.548 11.441 1.00 94.50 182 ASP A CA 1
ATOM 1353 C C . ASP A 1 182 ? -12.463 15.370 11.674 1.00 94.50 182 ASP A C 1
ATOM 1355 O O . ASP A 1 182 ? -11.993 14.477 12.395 1.00 94.50 182 ASP A O 1
ATOM 1359 N N . THR A 1 183 ? -11.684 16.258 11.055 1.00 95.50 183 THR A N 1
ATOM 1360 C CA . THR A 1 183 ? -10.215 16.256 11.152 1.00 95.50 183 THR A CA 1
ATOM 1361 C C . THR A 1 183 ? -9.710 16.470 12.584 1.00 95.50 183 THR A C 1
ATOM 1363 O O . THR A 1 183 ? -8.678 15.911 12.974 1.00 95.50 183 THR A O 1
ATOM 1366 N N . ALA A 1 184 ? -10.434 17.239 13.405 1.00 95.44 184 ALA A N 1
ATOM 1367 C CA . ALA A 1 184 ? -10.063 17.507 14.790 1.00 95.44 184 ALA A CA 1
ATOM 1368 C C . ALA A 1 184 ? -10.177 16.240 15.646 1.00 95.44 184 ALA A C 1
ATOM 1370 O O . ALA A 1 184 ? -9.254 15.928 16.407 1.00 95.44 184 ALA A O 1
ATOM 1371 N N . ARG A 1 185 ? -11.265 15.476 15.490 1.00 95.88 185 ARG A N 1
ATOM 1372 C CA . ARG A 1 185 ? -11.424 14.161 16.123 1.00 95.88 185 ARG A CA 1
ATOM 1373 C C . ARG A 1 185 ? -10.341 13.202 15.662 1.00 95.88 185 ARG A C 1
ATOM 1375 O O . ARG A 1 185 ? -9.719 12.564 16.514 1.00 95.88 185 ARG A O 1
ATOM 1382 N N . LEU A 1 186 ? -10.078 13.110 14.357 1.00 95.81 186 LEU A N 1
ATOM 1383 C CA . LEU A 1 186 ? -9.054 12.203 13.832 1.00 95.81 186 LEU A CA 1
ATOM 1384 C C . LEU A 1 186 ? -7.682 12.459 14.463 1.00 95.81 186 LEU A C 1
ATOM 1386 O O . LEU A 1 186 ? -7.082 11.536 15.007 1.00 95.81 186 LEU A O 1
ATOM 1390 N N . ARG A 1 187 ? -7.214 13.712 14.499 1.00 94.88 187 ARG A N 1
ATOM 1391 C CA . ARG A 1 187 ? -5.901 14.066 15.078 1.00 94.88 187 ARG A CA 1
ATOM 1392 C C . ARG A 1 187 ? -5.772 13.749 16.571 1.00 94.88 187 ARG A C 1
ATOM 1394 O O . ARG A 1 187 ? -4.663 13.505 17.056 1.00 94.88 187 ARG A O 1
ATOM 1401 N N . ARG A 1 188 ? -6.886 13.782 17.311 1.00 95.50 188 ARG A N 1
ATOM 1402 C CA . ARG A 1 188 ? -6.928 13.450 18.746 1.00 95.50 188 ARG A CA 1
ATOM 1403 C C . ARG A 1 188 ? -7.012 11.949 18.997 1.00 95.50 188 ARG A C 1
ATOM 1405 O O . ARG A 1 188 ? -6.479 11.492 19.999 1.00 95.50 188 ARG A O 1
ATOM 1412 N N . THR A 1 189 ? -7.666 11.203 18.109 1.00 96.44 189 THR A N 1
ATOM 1413 C CA . THR A 1 189 ? -8.038 9.798 18.348 1.00 96.44 189 THR A CA 1
ATOM 1414 C C . THR A 1 189 ? -7.193 8.788 17.587 1.00 96.44 189 THR A C 1
ATOM 1416 O O . THR A 1 189 ? -7.116 7.649 18.029 1.00 96.44 189 THR A O 1
ATOM 1419 N N . ILE A 1 190 ? -6.534 9.170 16.492 1.00 98.00 190 ILE A N 1
ATOM 1420 C CA . ILE A 1 190 ? -5.717 8.274 15.664 1.00 98.00 190 ILE A CA 1
ATOM 1421 C C . ILE A 1 190 ? -4.239 8.647 15.794 1.00 98.00 190 ILE A C 1
ATOM 1423 O O . ILE A 1 190 ? -3.856 9.815 15.688 1.00 98.00 190 ILE A O 1
ATOM 1427 N N . GLY A 1 191 ? -3.402 7.645 16.059 1.00 97.56 191 GLY A N 1
ATOM 1428 C CA . GLY A 1 191 ? -1.950 7.790 16.169 1.00 97.56 191 GLY A CA 1
ATOM 1429 C C . GLY A 1 191 ? -1.243 7.553 14.845 1.00 97.56 191 GLY A C 1
ATOM 1430 O O . GLY A 1 191 ? -0.371 8.335 14.459 1.00 97.56 191 GLY A O 1
ATOM 1431 N N . VAL A 1 192 ? -1.661 6.498 14.147 1.00 98.44 192 VAL A N 1
ATOM 1432 C CA . VAL A 1 192 ? -1.143 6.096 12.841 1.00 98.44 192 VAL A CA 1
ATOM 1433 C C . VAL A 1 192 ? -2.262 5.469 12.007 1.00 98.44 192 VAL A C 1
ATOM 1435 O O . VAL A 1 192 ? -3.125 4.787 12.562 1.00 98.44 192 VAL A O 1
ATOM 1438 N N . ALA A 1 193 ? -2.251 5.720 10.699 1.00 98.62 193 ALA A N 1
ATOM 1439 C CA . ALA A 1 193 ? -3.141 5.107 9.718 1.00 98.62 193 ALA A CA 1
ATOM 1440 C C . ALA A 1 193 ? -2.345 4.246 8.721 1.00 98.62 193 ALA A C 1
ATOM 1442 O O . ALA A 1 193 ? -1.283 4.663 8.257 1.00 98.62 193 ALA A O 1
ATOM 1443 N N . LEU A 1 194 ? -2.844 3.050 8.422 1.00 98.75 194 LEU A N 1
ATOM 1444 C CA . LEU A 1 194 ? -2.248 2.086 7.498 1.00 98.75 194 LEU A CA 1
ATOM 1445 C C . LEU A 1 194 ? -3.288 1.737 6.431 1.00 98.75 194 LEU A C 1
ATOM 1447 O O . LEU A 1 194 ? -4.270 1.071 6.755 1.00 98.75 194 LEU A O 1
ATOM 1451 N N . ASN A 1 195 ? -3.080 2.208 5.205 1.00 98.69 195 ASN A N 1
ATOM 1452 C CA . ASN A 1 195 ? -3.960 1.937 4.068 1.00 98.69 195 ASN A CA 1
ATOM 1453 C C . ASN A 1 195 ? -3.371 0.842 3.186 1.00 98.69 195 ASN A C 1
ATOM 1455 O O . ASN A 1 195 ? -2.163 0.844 2.939 1.00 98.69 195 ASN A O 1
ATOM 1459 N N . PHE A 1 196 ? -4.210 -0.080 2.744 1.00 98.50 196 PHE A N 1
ATOM 1460 C CA . PHE A 1 196 ? -3.846 -1.210 1.904 1.00 98.50 196 PHE A CA 1
ATOM 1461 C C . PHE A 1 196 ? -4.750 -1.193 0.673 1.00 98.50 196 PHE A C 1
ATOM 1463 O O . PHE A 1 196 ? -5.937 -0.977 0.840 1.00 98.50 196 PHE A O 1
ATOM 1470 N N . GLU A 1 197 ? -4.153 -1.362 -0.507 1.00 96.31 197 GLU A N 1
ATOM 1471 C CA . GLU A 1 197 ? -4.782 -1.138 -1.817 1.00 96.31 197 GLU A CA 1
ATOM 1472 C C . GLU A 1 197 ? -4.338 -2.177 -2.855 1.00 96.31 197 GLU A C 1
ATOM 1474 O O . GLU A 1 197 ? -3.320 -2.874 -2.688 1.00 96.31 197 GLU A O 1
ATOM 1479 N N . GLY A 1 198 ? -5.033 -2.195 -3.995 1.00 94.38 198 GLY A N 1
ATOM 1480 C CA . GLY A 1 198 ? -4.810 -3.154 -5.070 1.00 94.38 198 GLY A CA 1
ATOM 1481 C C . GLY A 1 198 ? -4.814 -2.576 -6.480 1.00 94.38 198 GLY A C 1
ATOM 1482 O O . GLY A 1 198 ? -5.694 -2.867 -7.273 1.00 94.38 198 GLY A O 1
ATOM 1483 N N . ARG A 1 199 ? -3.737 -1.915 -6.919 1.00 91.94 199 ARG A N 1
ATOM 1484 C CA . ARG A 1 199 ? -3.596 -1.496 -8.334 1.00 91.94 199 ARG A CA 1
ATOM 1485 C C . ARG A 1 199 ? -3.092 -2.608 -9.268 1.00 91.94 199 ARG A C 1
ATOM 1487 O O . ARG A 1 199 ? -2.435 -2.368 -10.285 1.00 91.94 199 ARG A O 1
ATOM 1494 N N . GLY A 1 200 ? -3.339 -3.853 -8.901 1.00 92.56 200 GLY A N 1
ATOM 1495 C CA . GLY A 1 200 ? -2.773 -5.035 -9.522 1.00 92.56 200 GLY A CA 1
ATOM 1496 C C . GLY A 1 200 ? -3.150 -6.283 -8.740 1.00 92.56 200 GLY A C 1
ATOM 1497 O O . GLY A 1 200 ? -3.772 -6.220 -7.687 1.00 92.56 200 GLY A O 1
ATOM 1498 N N . ASN A 1 201 ? -2.760 -7.442 -9.259 1.00 94.56 201 ASN A N 1
ATOM 1499 C CA . ASN A 1 201 ? -3.132 -8.732 -8.677 1.00 94.56 201 ASN A CA 1
ATOM 1500 C C . ASN A 1 201 ? -1.934 -9.578 -8.245 1.00 94.56 201 ASN A C 1
ATOM 1502 O O . ASN A 1 201 ? -2.102 -10.745 -7.886 1.00 94.56 201 ASN A O 1
ATOM 1506 N N . ARG A 1 202 ? -0.715 -9.038 -8.347 1.00 95.12 202 ARG A N 1
ATOM 1507 C CA . ARG A 1 202 ? 0.511 -9.743 -7.977 1.00 95.12 202 ARG A CA 1
ATOM 1508 C C . ARG A 1 202 ? 1.630 -8.778 -7.583 1.00 95.12 202 ARG A C 1
ATOM 1510 O O . ARG A 1 202 ? 1.453 -7.563 -7.563 1.00 95.12 202 ARG A O 1
ATOM 1517 N N . GLY A 1 203 ? 2.811 -9.342 -7.336 1.00 93.31 203 GLY A N 1
ATOM 1518 C CA . GLY A 1 203 ? 4.004 -8.592 -6.954 1.00 93.31 203 GLY A CA 1
ATOM 1519 C C . GLY A 1 203 ? 4.033 -8.255 -5.464 1.00 93.31 203 GLY A C 1
ATOM 1520 O O . GLY A 1 203 ? 3.112 -8.602 -4.722 1.00 93.31 203 GLY A O 1
ATOM 1521 N N . PRO A 1 204 ? 5.130 -7.669 -4.978 1.00 93.12 204 PRO A N 1
ATOM 1522 C CA . PRO A 1 204 ? 5.234 -7.292 -3.577 1.00 93.12 204 PRO A CA 1
ATOM 1523 C C . PRO A 1 204 ? 4.239 -6.182 -3.212 1.00 93.12 204 PRO A C 1
ATOM 1525 O O . PRO A 1 204 ? 3.922 -5.325 -4.034 1.00 93.12 204 PRO A O 1
ATOM 1528 N N . SER A 1 205 ? 3.823 -6.155 -1.947 1.00 94.31 205 SER A N 1
ATOM 1529 C CA . SER A 1 205 ? 3.111 -5.028 -1.344 1.00 94.31 205 SER A CA 1
ATOM 1530 C C . SER A 1 205 ? 4.087 -3.868 -1.141 1.00 94.31 205 SER A C 1
ATOM 1532 O O . SER A 1 205 ? 4.919 -3.899 -0.230 1.00 94.31 205 SER A O 1
ATOM 1534 N N . LEU A 1 206 ? 4.010 -2.850 -1.996 1.00 92.75 206 LEU A N 1
ATOM 1535 C CA . LEU A 1 206 ? 4.932 -1.713 -1.990 1.00 92.75 206 LEU A CA 1
ATOM 1536 C C . LEU A 1 206 ? 4.401 -0.563 -1.146 1.00 92.75 206 LEU A C 1
ATOM 1538 O O . LEU A 1 206 ? 3.249 -0.173 -1.301 1.00 92.75 206 LEU A O 1
ATOM 1542 N N . THR A 1 207 ? 5.266 0.056 -0.340 1.00 92.75 207 THR A N 1
ATOM 1543 C CA . THR A 1 207 ? 4.962 1.359 0.266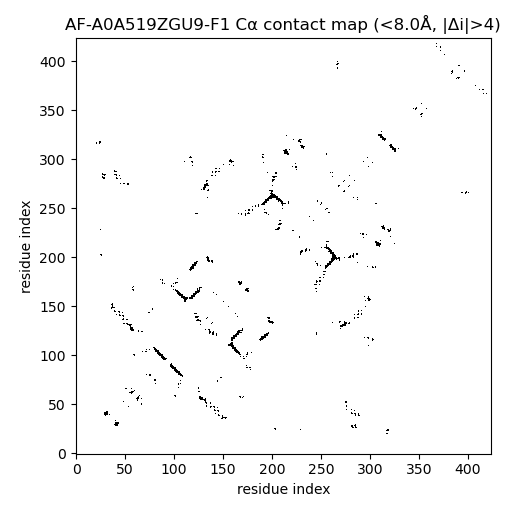 1.00 92.75 207 THR A CA 1
ATOM 1544 C C . THR A 1 207 ? 5.207 2.464 -0.760 1.00 92.75 207 THR A C 1
ATOM 1546 O O . THR A 1 207 ? 6.364 2.774 -1.070 1.00 92.75 207 THR A O 1
ATOM 1549 N N . PHE A 1 208 ? 4.140 3.068 -1.279 1.00 88.69 208 PHE A N 1
ATOM 1550 C CA . PHE A 1 208 ? 4.226 4.095 -2.327 1.00 88.69 208 PHE A CA 1
ATOM 1551 C C . PHE A 1 208 ? 3.833 5.494 -1.848 1.00 88.69 208 PHE A C 1
ATOM 1553 O O . PHE A 1 208 ? 4.179 6.468 -2.507 1.00 88.69 208 PHE A O 1
ATOM 1560 N N . GLU A 1 209 ? 3.187 5.628 -0.688 1.00 91.56 209 GLU A N 1
ATOM 1561 C CA . GLU A 1 209 ? 2.880 6.932 -0.098 1.00 91.56 209 GLU A CA 1
ATOM 1562 C C . GLU A 1 209 ? 3.106 6.934 1.418 1.00 91.56 209 GLU A C 1
ATOM 1564 O O . GLU A 1 209 ? 2.816 5.965 2.122 1.00 91.56 209 GLU A O 1
ATOM 1569 N N . VAL A 1 210 ? 3.657 8.038 1.931 1.00 93.44 210 VAL A N 1
ATOM 1570 C CA . VAL A 1 210 ? 3.904 8.256 3.362 1.00 93.44 210 VAL A CA 1
ATOM 1571 C C . VAL A 1 210 ? 3.458 9.662 3.764 1.00 93.44 210 VAL A C 1
ATOM 1573 O O . VAL A 1 210 ? 3.585 10.615 2.997 1.00 93.44 210 VAL A O 1
ATOM 1576 N N . SER A 1 211 ? 2.939 9.825 4.980 1.00 94.50 211 SER A N 1
ATOM 1577 C CA . SER A 1 211 ? 2.572 11.150 5.511 1.00 94.50 211 SER A CA 1
ATOM 1578 C C . SER A 1 211 ? 3.786 12.075 5.649 1.00 94.50 211 SER A C 1
ATOM 1580 O O . SER A 1 211 ? 4.860 11.585 5.970 1.00 94.50 211 SER A O 1
ATOM 1582 N N . SER A 1 212 ? 3.625 13.400 5.553 1.00 92.75 212 SER A N 1
ATOM 1583 C CA . SER A 1 212 ? 4.698 14.359 5.881 1.00 92.75 212 SER A CA 1
ATOM 1584 C C . SER A 1 212 ? 5.141 14.285 7.349 1.00 92.75 212 SER A C 1
ATOM 1586 O O . SER A 1 212 ? 4.404 13.798 8.211 1.00 92.75 212 SER A O 1
ATOM 1588 N N . GLN A 1 213 ? 6.333 14.811 7.649 1.00 95.31 213 GLN A N 1
ATOM 1589 C CA . GLN A 1 213 ? 7.009 14.603 8.936 1.00 95.31 213 GLN A CA 1
ATOM 1590 C C . GLN A 1 213 ? 7.187 13.102 9.224 1.00 95.31 213 GLN A C 1
ATOM 1592 O O . GLN A 1 213 ? 6.886 12.595 10.313 1.00 95.31 213 GLN A O 1
ATOM 1597 N N . ASN A 1 214 ? 7.668 12.396 8.197 1.00 95.50 214 ASN A N 1
ATOM 1598 C CA . ASN A 1 214 ? 7.647 10.942 8.074 1.00 95.50 214 ASN A CA 1
ATOM 1599 C C . ASN A 1 214 ? 8.709 10.224 8.924 1.00 95.50 214 ASN A C 1
ATOM 1601 O O . ASN A 1 214 ? 8.667 9.001 9.056 1.00 95.50 214 ASN A O 1
ATOM 1605 N N . GLY A 1 215 ? 9.666 10.953 9.510 1.00 96.25 215 GLY A N 1
ATOM 1606 C CA . GLY A 1 215 ? 10.867 10.333 10.065 1.00 96.25 215 GLY A CA 1
ATOM 1607 C C . GLY A 1 215 ? 10.572 9.330 11.178 1.00 96.25 215 GLY A C 1
ATOM 1608 O O . GLY A 1 215 ? 11.286 8.341 11.319 1.00 96.25 215 GLY A O 1
ATOM 1609 N N . TRP A 1 216 ? 9.518 9.558 11.967 1.00 97.25 216 TRP A N 1
ATOM 1610 C CA . TRP A 1 216 ? 9.088 8.606 12.991 1.00 97.25 216 TRP A CA 1
ATOM 1611 C C . TRP A 1 216 ? 8.517 7.338 12.351 1.00 97.25 216 TRP A C 1
ATOM 1613 O O . TRP A 1 216 ? 9.040 6.253 12.594 1.00 97.25 216 TRP A O 1
ATOM 1623 N N . VAL A 1 217 ? 7.512 7.473 11.479 1.00 97.31 217 VAL A N 1
ATOM 1624 C CA . VAL A 1 217 ? 6.796 6.317 10.920 1.00 97.31 217 VAL A CA 1
ATOM 1625 C C . VAL A 1 217 ? 7.689 5.450 10.036 1.00 97.31 217 VAL A C 1
ATOM 1627 O O . VAL A 1 217 ? 7.592 4.232 10.107 1.00 97.31 217 VAL A O 1
ATOM 1630 N N . VAL A 1 218 ? 8.622 6.040 9.282 1.00 95.88 218 VAL A N 1
ATOM 1631 C CA . VAL A 1 218 ? 9.570 5.292 8.436 1.00 95.88 218 VAL A CA 1
ATOM 1632 C C . VAL A 1 218 ? 10.541 4.462 9.279 1.00 95.88 218 VAL A C 1
ATOM 1634 O O . VAL A 1 218 ? 10.823 3.312 8.945 1.00 95.88 218 VAL A O 1
ATOM 1637 N N . ARG A 1 219 ? 11.042 5.009 10.396 1.00 95.31 219 ARG A N 1
ATOM 1638 C CA . ARG A 1 219 ? 11.925 4.254 11.301 1.00 95.31 219 ARG A CA 1
ATOM 1639 C C . ARG A 1 219 ? 11.184 3.127 12.004 1.00 95.31 219 ARG A C 1
ATOM 1641 O O . ARG A 1 219 ? 11.746 2.048 12.152 1.00 95.31 219 ARG A O 1
ATOM 1648 N N . GLU A 1 220 ? 9.950 3.370 12.437 1.00 97.19 220 GLU A N 1
ATOM 1649 C CA . GLU A 1 220 ? 9.138 2.326 13.062 1.00 97.19 220 GLU A CA 1
ATOM 1650 C C . GLU A 1 220 ? 8.714 1.256 12.047 1.00 97.19 220 GLU A C 1
ATOM 1652 O O . GLU A 1 220 ? 8.798 0.074 12.359 1.00 97.19 220 GLU A O 1
ATOM 1657 N N . TYR A 1 221 ? 8.389 1.632 10.806 1.00 95.94 221 TYR A N 1
ATOM 1658 C CA . TYR A 1 221 ? 8.175 0.696 9.698 1.00 95.94 221 TYR A CA 1
ATOM 1659 C C . TYR A 1 221 ? 9.383 -0.228 9.502 1.00 95.94 221 TYR A C 1
ATOM 1661 O O . TYR A 1 221 ? 9.231 -1.446 9.535 1.00 95.94 221 TYR A O 1
ATOM 1669 N N . ALA A 1 222 ? 10.591 0.336 9.404 1.00 94.44 222 ALA A N 1
ATOM 1670 C CA . ALA A 1 222 ? 11.827 -0.428 9.225 1.00 94.44 222 ALA A CA 1
ATOM 1671 C C . ALA A 1 222 ? 12.132 -1.406 10.377 1.00 94.44 222 ALA A C 1
ATOM 1673 O O . ALA A 1 222 ? 12.842 -2.387 10.173 1.00 94.44 222 ALA A O 1
ATOM 1674 N N . ARG A 1 223 ? 11.629 -1.130 11.588 1.00 95.12 223 ARG A N 1
ATOM 1675 C CA . ARG A 1 223 ? 11.742 -2.026 12.752 1.00 95.12 223 ARG A CA 1
ATOM 1676 C C . ARG A 1 223 ? 10.654 -3.094 12.776 1.00 95.12 223 ARG A C 1
ATOM 1678 O O . ARG A 1 223 ? 10.896 -4.178 13.295 1.00 95.12 223 ARG A O 1
ATOM 1685 N N . ALA A 1 224 ? 9.465 -2.763 12.279 1.00 96.19 224 ALA A N 1
ATOM 1686 C CA . ALA A 1 224 ? 8.287 -3.610 12.371 1.00 96.19 224 ALA A CA 1
ATOM 1687 C C . ALA A 1 224 ? 8.285 -4.721 11.320 1.00 96.19 224 ALA A C 1
ATOM 1689 O O . ALA A 1 224 ? 7.897 -5.846 11.631 1.00 96.19 224 ALA A O 1
ATOM 1690 N N . VAL A 1 225 ? 8.682 -4.413 10.079 1.00 92.50 225 VAL A N 1
ATOM 1691 C CA . VAL A 1 225 ? 8.636 -5.386 8.979 1.00 92.50 225 VAL A CA 1
ATOM 1692 C C . VAL A 1 225 ? 10.008 -6.029 8.731 1.00 92.50 225 VAL A C 1
ATOM 1694 O O . VAL A 1 225 ? 11.007 -5.315 8.652 1.00 92.50 225 VAL A O 1
ATOM 1697 N N . PRO A 1 226 ? 10.091 -7.362 8.554 1.00 80.81 226 PRO A N 1
ATOM 1698 C CA . PRO A 1 226 ? 11.368 -8.040 8.301 1.00 80.81 226 PRO A CA 1
ATOM 1699 C C . PRO A 1 226 ? 12.005 -7.679 6.953 1.00 80.81 226 PRO A C 1
ATOM 1701 O O . PRO A 1 226 ? 13.226 -7.673 6.811 1.00 80.81 226 PRO A O 1
ATOM 1704 N N . THR A 1 227 ? 11.171 -7.415 5.946 1.00 87.12 227 THR A N 1
ATOM 1705 C CA . THR A 1 227 ? 11.586 -7.248 4.550 1.00 87.12 227 THR A CA 1
ATOM 1706 C C . THR A 1 227 ? 11.029 -5.952 3.959 1.00 87.12 227 THR A C 1
ATOM 1708 O O . THR A 1 227 ? 10.178 -6.024 3.080 1.00 87.12 227 THR A O 1
ATOM 1711 N N . PRO A 1 228 ? 11.446 -4.761 4.429 1.00 90.19 228 PRO A N 1
ATOM 1712 C CA . PRO A 1 228 ? 10.873 -3.491 3.984 1.00 90.19 228 PRO A CA 1
ATOM 1713 C C . PRO A 1 228 ? 11.142 -3.223 2.497 1.00 90.19 228 PRO A C 1
ATOM 1715 O O . PRO A 1 228 ? 12.294 -3.243 2.059 1.00 90.19 228 PRO A O 1
ATOM 1718 N N . LEU A 1 229 ? 10.078 -2.919 1.751 1.00 89.31 229 LEU A N 1
ATOM 1719 C CA . LEU A 1 229 ? 10.108 -2.521 0.343 1.00 89.31 229 LEU A CA 1
ATOM 1720 C C . LEU A 1 229 ? 9.485 -1.132 0.203 1.00 89.31 229 LEU A C 1
ATOM 1722 O O . LEU A 1 229 ? 8.266 -0.969 0.130 1.00 89.31 229 LEU A O 1
ATOM 1726 N N . ALA A 1 230 ? 10.345 -0.118 0.217 1.00 89.00 230 ALA A N 1
ATOM 1727 C CA . ALA A 1 230 ? 9.943 1.278 0.244 1.00 89.00 230 ALA A CA 1
ATOM 1728 C C . ALA A 1 230 ? 11.010 2.176 -0.398 1.00 89.00 230 ALA A C 1
ATOM 1730 O O . ALA A 1 230 ? 12.215 1.985 -0.221 1.00 89.00 230 ALA A O 1
ATOM 1731 N N . SER A 1 231 ? 10.569 3.212 -1.110 1.00 89.88 231 SER A N 1
ATOM 1732 C CA . SER A 1 231 ? 11.469 4.210 -1.687 1.00 89.88 231 SER A CA 1
ATOM 1733 C C . SER A 1 231 ? 10.841 5.596 -1.685 1.00 89.88 231 SER A C 1
ATOM 1735 O O . SER A 1 231 ? 9.706 5.775 -2.123 1.00 89.88 231 SER A O 1
ATOM 1737 N N . SER A 1 232 ? 11.606 6.603 -1.263 1.00 89.00 232 SER A N 1
ATOM 1738 C CA . SER A 1 232 ? 11.215 8.010 -1.381 1.00 89.00 232 SER A CA 1
ATOM 1739 C C . SER A 1 232 ? 11.029 8.438 -2.835 1.00 89.00 232 SER A C 1
ATOM 1741 O O . SER A 1 232 ? 10.295 9.387 -3.083 1.00 89.00 232 SER A O 1
ATOM 1743 N N . LEU A 1 233 ? 11.640 7.734 -3.798 1.00 86.81 233 LEU A N 1
ATOM 1744 C CA . LEU A 1 233 ? 11.373 7.965 -5.217 1.00 86.81 233 LEU A CA 1
ATOM 1745 C C . LEU A 1 233 ? 9.937 7.576 -5.586 1.00 86.81 233 LEU A C 1
ATOM 1747 O O . LEU A 1 233 ? 9.297 8.316 -6.322 1.00 86.81 233 LEU A O 1
ATOM 1751 N N . PHE A 1 234 ? 9.423 6.454 -5.069 1.00 85.25 234 PHE A N 1
ATOM 1752 C CA . PHE A 1 234 ? 8.040 6.035 -5.332 1.00 85.25 234 PHE A CA 1
ATOM 1753 C C . PHE A 1 234 ? 7.061 7.073 -4.795 1.00 85.25 234 PHE A C 1
ATOM 1755 O O . PHE A 1 234 ? 6.182 7.512 -5.528 1.00 85.25 234 PHE A O 1
ATOM 1762 N N . TYR A 1 235 ? 7.298 7.537 -3.565 1.00 82.38 235 TYR A N 1
ATOM 1763 C CA . TYR A 1 235 ? 6.512 8.604 -2.954 1.00 82.38 235 TYR A CA 1
ATOM 1764 C C . TYR A 1 235 ? 6.565 9.914 -3.740 1.00 82.38 235 TYR A C 1
ATOM 1766 O O . TYR A 1 235 ? 5.522 10.506 -4.007 1.00 82.38 235 TYR A O 1
ATOM 1774 N N . GLU A 1 236 ? 7.755 10.368 -4.139 1.00 85.75 236 GLU A N 1
ATOM 1775 C CA . GLU A 1 236 ? 7.880 11.624 -4.877 1.00 85.75 236 GLU A CA 1
ATOM 1776 C C . GLU A 1 236 ? 7.227 11.536 -6.256 1.00 85.75 236 GLU A C 1
ATOM 1778 O O . GLU A 1 236 ? 6.532 12.467 -6.643 1.00 85.75 236 GLU A O 1
ATOM 1783 N N . VAL A 1 237 ? 7.386 10.419 -6.974 1.00 80.88 237 VAL A N 1
ATOM 1784 C CA . VAL A 1 237 ? 6.696 10.195 -8.252 1.00 80.88 237 VAL A CA 1
ATOM 1785 C C . VAL A 1 237 ? 5.184 10.188 -8.045 1.00 80.88 237 VAL A C 1
ATOM 1787 O O . VAL A 1 237 ? 4.485 10.922 -8.736 1.00 80.88 237 VAL A O 1
ATOM 1790 N N . TYR A 1 238 ? 4.686 9.414 -7.076 1.00 83.06 238 TYR A N 1
ATOM 1791 C CA . TYR A 1 238 ? 3.256 9.294 -6.791 1.00 83.06 238 TYR A CA 1
ATOM 1792 C C . TYR A 1 238 ? 2.611 10.645 -6.470 1.00 83.06 238 TYR A C 1
ATOM 1794 O O . TYR A 1 238 ? 1.544 10.952 -6.988 1.00 83.06 238 TYR A O 1
ATOM 1802 N N . ARG A 1 239 ? 3.301 11.500 -5.706 1.00 81.50 239 ARG A N 1
ATOM 1803 C CA . ARG A 1 239 ? 2.838 12.846 -5.331 1.00 81.50 239 ARG A CA 1
ATOM 1804 C C . ARG A 1 239 ? 2.543 13.769 -6.523 1.00 81.50 239 ARG A C 1
ATOM 1806 O O . ARG A 1 239 ? 1.845 14.764 -6.342 1.00 81.50 239 ARG A O 1
ATOM 1813 N N . HIS A 1 240 ? 3.083 13.473 -7.706 1.00 82.06 240 HIS A N 1
ATOM 1814 C CA . HIS A 1 240 ? 2.841 14.231 -8.943 1.00 82.06 240 HIS A CA 1
ATOM 1815 C C . HIS A 1 240 ? 1.882 13.531 -9.910 1.00 82.06 240 HIS A C 1
ATOM 1817 O O . HIS A 1 240 ? 1.572 14.089 -10.963 1.00 82.06 240 HIS A O 1
ATOM 1823 N N . LEU A 1 241 ? 1.430 12.317 -9.593 1.00 80.25 241 LEU A N 1
ATOM 1824 C CA . LEU A 1 241 ? 0.429 11.619 -10.389 1.00 80.25 241 LEU A CA 1
ATOM 1825 C C . LEU A 1 241 ? -0.979 12.088 -9.993 1.00 80.25 241 LEU A C 1
ATOM 1827 O O . LEU A 1 241 ? -1.211 12.393 -8.826 1.00 80.25 241 LEU A O 1
ATOM 1831 N N . PRO A 1 242 ? -1.942 12.110 -10.929 1.00 79.62 242 PRO A N 1
ATOM 1832 C CA . PRO A 1 242 ? -3.335 12.447 -10.642 1.00 79.62 242 PRO A CA 1
ATOM 1833 C C . PRO A 1 242 ? -4.088 11.243 -10.044 1.00 79.62 242 PRO A C 1
ATOM 1835 O O . PRO A 1 242 ? -5.179 10.918 -10.497 1.00 79.62 242 PRO A O 1
ATOM 1838 N N . ASN A 1 243 ? -3.465 10.536 -9.099 1.00 81.81 243 ASN A N 1
ATOM 1839 C CA . ASN A 1 243 ? -4.046 9.376 -8.428 1.00 81.81 243 ASN A CA 1
ATOM 1840 C C . ASN A 1 243 ? -4.176 9.683 -6.940 1.00 81.81 243 ASN A C 1
ATOM 1842 O O . ASN A 1 243 ? -3.293 10.312 -6.355 1.00 81.81 243 ASN A O 1
ATOM 1846 N N . ASP A 1 244 ? -5.231 9.165 -6.336 1.00 86.81 244 ASP A N 1
ATOM 1847 C CA . ASP A 1 244 ? -5.471 9.228 -4.908 1.00 86.81 244 ASP A CA 1
ATOM 1848 C C . ASP A 1 244 ? -5.989 7.868 -4.427 1.00 86.81 244 ASP A C 1
ATOM 1850 O O . ASP A 1 244 ? -6.276 6.997 -5.237 1.00 86.81 244 ASP A O 1
ATOM 1854 N N . THR A 1 245 ? -6.036 7.691 -3.110 1.00 93.00 245 THR A N 1
ATOM 1855 C CA . THR A 1 245 ? -6.567 6.493 -2.435 1.00 93.00 245 THR A CA 1
ATOM 1856 C C . THR A 1 245 ? -7.241 6.937 -1.148 1.00 93.00 245 THR A C 1
ATOM 1858 O O . THR A 1 245 ? -7.108 8.102 -0.745 1.00 93.00 245 THR A O 1
ATOM 1861 N N . ASP A 1 246 ? -7.846 6.020 -0.406 1.00 96.50 246 ASP A N 1
ATOM 1862 C CA . ASP A 1 246 ? -8.460 6.342 0.881 1.00 96.50 246 ASP A CA 1
ATOM 1863 C C . ASP A 1 246 ? -7.480 6.891 1.936 1.00 96.50 246 ASP A C 1
ATOM 1865 O O . ASP A 1 246 ? -7.880 7.567 2.898 1.00 96.50 246 ASP A O 1
ATOM 1869 N N . PHE A 1 247 ? -6.167 6.725 1.737 1.00 97.25 247 PHE A N 1
ATOM 1870 C CA . PHE A 1 247 ? -5.168 7.410 2.555 1.00 97.25 247 PHE A CA 1
ATOM 1871 C C . PHE A 1 247 ? -5.091 8.924 2.303 1.00 97.25 247 PHE A C 1
ATOM 1873 O O . PHE A 1 247 ? -4.775 9.679 3.230 1.00 97.25 247 PHE A O 1
ATOM 1880 N N . THR A 1 248 ? -5.403 9.403 1.095 1.00 95.25 248 THR A N 1
ATOM 1881 C CA . THR A 1 248 ? -5.320 10.824 0.715 1.00 95.25 248 THR A CA 1
ATOM 1882 C C . THR A 1 248 ? -6.077 11.741 1.686 1.00 95.25 248 THR A C 1
ATOM 1884 O O . THR A 1 248 ? -5.441 12.636 2.263 1.00 95.25 248 THR A O 1
ATOM 1887 N N . PRO A 1 249 ? -7.394 11.572 1.936 1.00 95.81 249 PRO A N 1
ATOM 1888 C CA . PRO A 1 249 ? -8.132 12.458 2.839 1.00 95.81 249 PRO A CA 1
ATOM 1889 C C . PRO A 1 249 ? -7.618 12.379 4.286 1.00 95.81 249 PRO A C 1
ATOM 1891 O O . PRO A 1 249 ? -7.601 13.387 4.996 1.00 95.81 249 PRO A O 1
ATOM 1894 N N . LEU A 1 250 ? -7.115 11.221 4.728 1.00 97.19 250 LEU A N 1
ATOM 1895 C CA . LEU A 1 250 ? -6.511 11.045 6.055 1.00 97.19 250 LEU A CA 1
ATOM 1896 C C . LEU A 1 250 ? -5.168 11.781 6.182 1.00 97.19 250 LEU A C 1
ATOM 1898 O O . LEU A 1 250 ? -4.899 12.447 7.192 1.00 97.19 250 LEU A O 1
ATOM 1902 N N . ARG A 1 251 ? -4.333 11.711 5.143 1.00 95.50 251 ARG A N 1
ATOM 1903 C CA . ARG A 1 251 ? -3.067 12.443 5.050 1.00 95.50 251 ARG A CA 1
ATOM 1904 C C . ARG A 1 251 ? -3.308 13.948 5.001 1.00 95.50 251 ARG A C 1
ATOM 1906 O O . ARG A 1 251 ? -2.632 14.689 5.716 1.00 95.50 251 ARG A O 1
ATOM 1913 N N . GLN A 1 252 ? -4.283 14.409 4.217 1.00 94.31 252 GLN A N 1
ATOM 1914 C CA . GLN A 1 252 ? -4.694 15.819 4.161 1.00 94.31 252 GLN A CA 1
ATOM 1915 C C . GLN A 1 252 ? -5.261 16.298 5.507 1.00 94.31 252 GLN A C 1
ATOM 1917 O O . GLN A 1 252 ? -4.963 17.407 5.956 1.00 94.31 252 GLN A O 1
ATOM 1922 N N . ALA A 1 253 ? -5.967 15.424 6.232 1.00 95.31 253 ALA A N 1
ATOM 1923 C CA . ALA A 1 253 ? -6.356 15.654 7.620 1.00 95.31 253 ALA A CA 1
ATOM 1924 C C . ALA A 1 253 ? -5.153 15.699 8.585 1.00 95.31 253 ALA A C 1
ATOM 1926 O O . ALA A 1 253 ? -5.320 16.039 9.754 1.00 95.31 253 ALA A O 1
ATOM 1927 N N . GLY A 1 254 ? -3.923 15.455 8.129 1.00 95.38 254 GLY A N 1
ATOM 1928 C CA . GLY A 1 254 ? -2.684 15.610 8.891 1.00 95.38 254 GLY A CA 1
ATOM 1929 C C . GLY A 1 254 ? -2.292 14.389 9.720 1.00 95.38 254 GLY A C 1
ATOM 1930 O O . GLY A 1 254 ? -1.418 14.519 10.589 1.00 95.38 254 GLY A O 1
ATOM 1931 N N . LEU A 1 255 ? -2.920 13.233 9.482 1.00 97.25 255 LEU A N 1
ATOM 1932 C CA . LEU A 1 255 ? -2.554 11.985 10.145 1.00 97.25 255 LEU A CA 1
ATOM 1933 C C . LEU A 1 255 ? -1.173 11.494 9.702 1.00 97.25 255 LEU A C 1
ATOM 1935 O O . LEU A 1 255 ? -0.732 11.729 8.577 1.00 97.25 255 LEU A O 1
ATOM 1939 N N . THR A 1 256 ? -0.487 10.820 10.622 1.00 98.06 256 THR A N 1
ATOM 1940 C CA . THR A 1 256 ? 0.713 10.043 10.308 1.00 98.06 256 THR A CA 1
ATOM 1941 C C . THR A 1 256 ? 0.284 8.699 9.727 1.00 98.06 256 THR A C 1
ATOM 1943 O O . THR A 1 256 ? -0.635 8.082 10.265 1.00 98.06 256 THR A O 1
ATOM 1946 N N . GLY A 1 257 ? 0.940 8.212 8.675 1.00 97.50 257 GLY A N 1
ATOM 1947 C CA . GLY A 1 257 ? 0.578 6.919 8.102 1.00 97.50 257 GLY A CA 1
ATOM 1948 C C . GLY A 1 257 ? 1.397 6.469 6.901 1.00 97.50 257 GLY A C 1
ATOM 1949 O O . GLY A 1 257 ? 2.310 7.172 6.456 1.00 97.50 257 GLY A O 1
ATOM 1950 N N . LEU A 1 258 ? 1.050 5.275 6.427 1.00 97.38 258 LEU A N 1
ATOM 1951 C CA . LEU A 1 258 ? 1.674 4.556 5.319 1.00 97.38 258 LEU A CA 1
ATOM 1952 C C . LEU A 1 258 ? 0.581 4.020 4.391 1.00 97.38 258 LEU A C 1
ATOM 1954 O O . LEU A 1 258 ? -0.462 3.572 4.874 1.00 97.38 258 LEU A O 1
ATOM 1958 N N . ASN A 1 259 ? 0.863 4.030 3.094 1.00 96.88 259 ASN A N 1
ATOM 1959 C CA . ASN A 1 259 ? -0.005 3.496 2.055 1.00 96.88 259 ASN A CA 1
ATOM 1960 C C . ASN A 1 259 ? 0.710 2.381 1.289 1.00 96.88 259 ASN A C 1
ATOM 1962 O O . ASN A 1 259 ? 1.858 2.567 0.858 1.00 96.88 259 ASN A O 1
ATOM 1966 N N . PHE A 1 260 ? 0.040 1.244 1.138 1.00 96.94 260 PHE A N 1
ATOM 1967 C CA . PHE A 1 260 ? 0.583 0.028 0.548 1.00 96.94 260 PHE A CA 1
ATOM 1968 C C . PHE A 1 260 ? -0.268 -0.428 -0.629 1.00 96.94 260 PHE A C 1
ATOM 1970 O O . PHE A 1 260 ? -1.483 -0.441 -0.504 1.00 96.94 260 PHE A O 1
ATOM 1977 N N . ALA A 1 261 ? 0.351 -0.843 -1.736 1.00 95.12 261 ALA A N 1
ATOM 1978 C CA . ALA A 1 261 ? -0.384 -1.410 -2.866 1.00 95.12 261 ALA A CA 1
ATOM 1979 C C . ALA A 1 261 ? 0.316 -2.615 -3.485 1.00 95.12 261 ALA A C 1
ATOM 1981 O O . ALA A 1 261 ? 1.549 -2.654 -3.589 1.00 95.12 261 ALA A O 1
ATOM 1982 N N . LEU A 1 262 ? -0.492 -3.554 -3.975 1.00 95.25 262 LEU A N 1
ATOM 1983 C CA . LEU A 1 262 ? -0.084 -4.476 -5.032 1.00 95.25 262 LEU A CA 1
ATOM 1984 C C . LEU A 1 262 ? -0.111 -3.717 -6.363 1.00 95.25 262 LEU A C 1
ATOM 1986 O O . LEU A 1 262 ? -1.136 -3.151 -6.726 1.00 95.25 262 LEU A O 1
ATOM 1990 N N . VAL A 1 263 ? 1.007 -3.671 -7.089 1.00 90.69 263 VAL A N 1
ATOM 1991 C CA . VAL A 1 263 ? 1.107 -2.867 -8.329 1.00 90.69 263 VAL A CA 1
ATOM 1992 C C . VAL A 1 263 ? 1.438 -3.688 -9.572 1.00 90.69 263 VAL A C 1
ATOM 1994 O O . VAL A 1 263 ? 1.213 -3.235 -10.697 1.00 90.69 263 VAL A O 1
ATOM 1997 N N . ASP A 1 264 ? 1.972 -4.901 -9.405 1.00 90.06 264 ASP A N 1
ATOM 1998 C CA . ASP A 1 264 ? 2.255 -5.753 -10.553 1.00 90.06 264 ASP A CA 1
ATOM 1999 C C . ASP A 1 264 ? 0.963 -6.413 -11.041 1.00 90.06 264 ASP A C 1
ATOM 2001 O O . ASP A 1 264 ? 0.020 -6.683 -10.297 1.00 90.06 264 ASP A O 1
ATOM 2005 N N . GLY A 1 265 ? 0.925 -6.732 -12.334 1.00 89.25 265 GLY A N 1
ATOM 2006 C CA . GLY A 1 265 ? -0.292 -7.265 -12.941 1.00 89.25 265 GLY A CA 1
ATOM 2007 C C . GLY A 1 265 ? -1.359 -6.200 -13.196 1.00 89.25 265 GLY A C 1
ATOM 2008 O O . GLY A 1 265 ? -2.527 -6.545 -13.304 1.00 89.25 265 GLY A O 1
ATOM 2009 N N . TYR A 1 266 ? -0.952 -4.944 -13.386 1.00 89.00 266 TYR A N 1
ATOM 2010 C CA . TYR A 1 266 ? -1.816 -3.811 -13.732 1.00 89.00 266 TYR A CA 1
ATOM 2011 C C . TYR A 1 266 ? -2.832 -4.073 -14.864 1.00 89.00 266 TYR A C 1
ATOM 2013 O O . TYR A 1 266 ? -3.912 -3.507 -14.864 1.00 89.00 266 TYR A O 1
ATOM 2021 N N . SER A 1 267 ? -2.560 -4.996 -15.795 1.00 87.56 267 SER A N 1
ATOM 2022 C CA . SER A 1 267 ? -3.529 -5.410 -16.829 1.00 87.56 267 SER A CA 1
ATOM 2023 C C . SER A 1 267 ? -4.841 -6.004 -16.283 1.00 87.56 267 SER A C 1
ATOM 2025 O O . SER A 1 267 ? -5.782 -6.213 -17.046 1.00 87.56 267 SER A O 1
ATOM 2027 N N . TYR A 1 268 ? -4.863 -6.391 -15.005 1.00 90.62 268 TYR A N 1
ATOM 2028 C CA . TYR A 1 268 ? -6.036 -6.912 -14.305 1.00 90.62 268 TYR A CA 1
ATOM 2029 C C . TYR A 1 268 ? -6.756 -5.827 -13.494 1.00 90.62 268 TYR A C 1
ATOM 2031 O O . TYR A 1 268 ? -7.920 -6.014 -13.181 1.00 90.62 268 TYR A O 1
ATOM 2039 N N . TYR A 1 269 ? -6.115 -4.695 -13.203 1.00 92.12 269 TYR A N 1
ATOM 2040 C CA . TYR A 1 269 ? -6.747 -3.579 -12.501 1.00 92.12 269 TYR A CA 1
ATOM 2041 C C . TYR A 1 269 ? -7.949 -3.055 -13.299 1.00 92.12 269 TYR A C 1
ATOM 2043 O O . TYR A 1 269 ? -7.877 -2.963 -14.530 1.00 92.12 269 TYR A O 1
ATOM 2051 N N . HIS A 1 270 ? -9.061 -2.768 -12.613 1.00 92.75 270 HIS A N 1
ATOM 2052 C CA . HIS A 1 270 ? -10.328 -2.350 -13.229 1.00 92.75 270 HIS A CA 1
ATOM 2053 C C . HIS A 1 270 ? -10.744 -3.236 -14.419 1.00 92.75 270 HIS A C 1
ATOM 2055 O O . HIS A 1 270 ? -11.185 -2.745 -15.463 1.00 92.75 270 HIS A O 1
ATOM 2061 N N . SER A 1 271 ? -10.585 -4.555 -14.297 1.00 90.38 271 SER A N 1
ATOM 2062 C CA . SER A 1 271 ? -10.885 -5.508 -15.366 1.00 90.38 271 SER A CA 1
ATOM 2063 C C . SER A 1 271 ? -11.784 -6.639 -14.873 1.00 90.38 271 SER A C 1
ATOM 2065 O O . SER A 1 271 ? -11.582 -7.142 -13.771 1.00 90.38 271 SER A O 1
ATOM 2067 N N . PRO A 1 272 ? -12.685 -7.182 -15.719 1.00 92.44 272 PRO A N 1
ATOM 2068 C CA . PRO A 1 272 ? -13.446 -8.386 -15.377 1.00 92.44 272 PRO A CA 1
ATOM 2069 C C . PRO A 1 272 ? -12.565 -9.610 -15.071 1.00 92.44 272 PRO A C 1
ATOM 2071 O O . PRO A 1 272 ? -13.048 -10.614 -14.553 1.00 92.44 272 PRO A O 1
ATOM 2074 N N . ALA A 1 273 ? -11.277 -9.557 -15.433 1.00 92.94 273 ALA A N 1
ATOM 2075 C CA . ALA A 1 273 ? -10.306 -10.604 -15.151 1.00 92.94 273 ALA A CA 1
ATOM 2076 C C . ALA A 1 273 ? -9.767 -10.579 -13.709 1.00 92.94 273 ALA A C 1
ATOM 2078 O O . ALA A 1 273 ? -9.118 -11.559 -13.316 1.00 92.94 273 ALA A O 1
ATOM 2079 N N . ASP A 1 274 ? -10.010 -9.514 -12.935 1.00 96.06 274 ASP A N 1
ATOM 2080 C CA . ASP A 1 274 ? -9.614 -9.430 -11.527 1.00 96.06 274 ASP A CA 1
ATOM 2081 C C . ASP A 1 274 ? -10.492 -10.322 -10.648 1.00 96.06 274 ASP A C 1
ATOM 2083 O O . ASP A 1 274 ? -11.460 -9.911 -10.015 1.00 96.06 274 ASP A O 1
ATOM 2087 N N . THR A 1 275 ? -10.178 -11.608 -10.692 1.00 97.88 275 THR A N 1
ATOM 2088 C CA . THR A 1 275 ? -10.954 -12.691 -10.094 1.00 97.88 275 THR A CA 1
ATOM 2089 C C . THR A 1 275 ? -10.134 -13.382 -9.010 1.00 97.88 275 THR A C 1
ATOM 2091 O O . THR A 1 275 ? -8.903 -13.419 -9.109 1.00 97.88 275 THR A O 1
ATOM 2094 N N . PRO A 1 276 ? -10.774 -14.044 -8.027 1.00 98.44 276 PRO A N 1
ATOM 2095 C CA . PRO A 1 276 ? -10.059 -14.779 -6.981 1.00 98.44 276 PRO A CA 1
ATOM 2096 C C . PRO A 1 276 ? -9.044 -15.796 -7.524 1.00 98.44 276 PRO A C 1
ATOM 2098 O O . PRO A 1 276 ? -7.997 -16.020 -6.929 1.00 98.44 276 PRO A O 1
ATOM 2101 N N . ALA A 1 277 ? -9.321 -16.394 -8.688 1.00 97.75 277 ALA A N 1
ATOM 2102 C CA . ALA A 1 277 ? -8.431 -17.355 -9.339 1.00 97.75 277 ALA A CA 1
ATOM 2103 C C . ALA A 1 277 ? -7.155 -16.727 -9.938 1.00 97.75 277 ALA A C 1
ATOM 2105 O O . ALA A 1 277 ? -6.231 -17.455 -10.300 1.00 97.75 277 ALA A O 1
ATOM 2106 N N . ARG A 1 278 ? -7.117 -15.399 -10.104 1.00 96.62 278 ARG A N 1
ATOM 2107 C CA . ARG A 1 278 ? -6.001 -14.652 -10.702 1.00 96.62 278 ARG A CA 1
ATOM 2108 C C . ARG A 1 278 ? -5.196 -13.849 -9.685 1.00 96.62 278 ARG A C 1
ATOM 2110 O O . ARG A 1 278 ? -4.137 -13.358 -10.062 1.00 96.62 278 ARG A O 1
ATOM 2117 N N . LEU A 1 279 ? -5.654 -13.750 -8.439 1.00 98.19 279 LEU A N 1
ATOM 2118 C CA . LEU A 1 279 ? -4.889 -13.145 -7.355 1.00 98.19 279 LEU A CA 1
ATOM 2119 C C . LEU A 1 279 ? -3.687 -14.030 -6.990 1.00 98.19 279 LEU A C 1
ATOM 2121 O O . LEU A 1 279 ? -3.836 -15.221 -6.698 1.00 98.19 279 LEU A O 1
ATOM 2125 N N . ASP A 1 280 ? -2.489 -13.450 -6.986 1.00 97.88 280 ASP A N 1
ATOM 2126 C CA . ASP A 1 280 ? -1.294 -14.129 -6.498 1.00 97.88 280 ASP A CA 1
ATOM 2127 C C . ASP A 1 280 ? -1.346 -14.244 -4.970 1.00 97.88 280 ASP A C 1
ATOM 2129 O O . ASP A 1 280 ? -1.326 -13.261 -4.229 1.00 97.88 280 ASP A O 1
ATOM 2133 N N . GLN A 1 281 ? -1.404 -15.476 -4.471 1.00 98.38 281 GLN A N 1
ATOM 2134 C CA . GLN A 1 281 ? -1.488 -15.707 -3.030 1.00 98.38 281 GLN A CA 1
ATOM 2135 C C . GLN A 1 281 ? -0.203 -15.304 -2.294 1.00 98.38 281 GLN A C 1
ATOM 2137 O O . GLN A 1 281 ? -0.263 -15.026 -1.098 1.00 98.38 281 GLN A O 1
ATOM 2142 N N . GLY A 1 282 ? 0.954 -15.276 -2.967 1.00 97.81 282 GLY A N 1
ATOM 2143 C CA . GLY A 1 282 ? 2.199 -14.777 -2.386 1.00 97.81 282 GLY A CA 1
ATOM 2144 C C . GLY A 1 282 ? 2.121 -13.276 -2.113 1.00 97.81 282 GLY A C 1
ATOM 2145 O O . GLY A 1 282 ? 2.544 -12.822 -1.052 1.00 97.81 282 GLY A O 1
ATOM 2146 N N . SER A 1 283 ? 1.507 -12.515 -3.016 1.00 97.75 283 SER A N 1
ATOM 2147 C CA . SER A 1 283 ? 1.192 -11.097 -2.822 1.00 97.75 283 SER A CA 1
ATOM 2148 C C . SER A 1 283 ? 0.264 -10.867 -1.635 1.00 97.75 283 SER A C 1
ATOM 2150 O O . SER A 1 283 ? 0.600 -10.081 -0.750 1.00 97.75 283 SER A O 1
ATOM 2152 N N . LEU A 1 284 ? -0.836 -11.625 -1.544 1.00 98.62 284 LEU A N 1
ATOM 2153 C CA . LEU A 1 284 ? -1.737 -11.572 -0.386 1.00 98.62 284 LEU A CA 1
ATOM 2154 C C . LEU A 1 284 ? -1.016 -11.950 0.919 1.00 98.62 284 LEU A C 1
ATOM 2156 O O . LEU A 1 284 ? -1.220 -11.316 1.954 1.00 98.62 284 LEU A O 1
ATOM 2160 N N . GLN A 1 285 ? -0.141 -12.961 0.878 1.00 98.38 285 GLN A N 1
ATOM 2161 C CA . GLN A 1 285 ? 0.698 -13.343 2.016 1.00 98.38 285 GLN A CA 1
ATOM 2162 C C . GLN A 1 285 ? 1.598 -12.182 2.445 1.00 98.38 285 GLN A C 1
ATOM 2164 O O . GLN A 1 285 ? 1.676 -11.883 3.633 1.00 98.38 285 GLN A O 1
ATOM 2169 N N . HIS A 1 286 ? 2.245 -11.509 1.492 1.00 97.19 286 HIS A N 1
ATOM 2170 C CA . HIS A 1 286 ? 3.142 -10.391 1.772 1.00 97.19 286 HIS A CA 1
ATOM 2171 C C . HIS A 1 286 ? 2.414 -9.204 2.406 1.00 97.19 286 HIS A C 1
ATOM 2173 O O . HIS A 1 286 ? 2.843 -8.700 3.445 1.00 97.19 286 HIS A O 1
ATOM 2179 N N . GLN A 1 287 ? 1.294 -8.793 1.807 1.00 97.62 287 GLN A N 1
ATOM 2180 C CA . GLN A 1 287 ? 0.463 -7.683 2.276 1.00 97.62 287 GLN A CA 1
ATOM 2181 C C . GLN A 1 287 ? -0.082 -7.957 3.686 1.00 97.62 287 GLN A C 1
ATOM 2183 O O . GLN A 1 287 ? 0.012 -7.107 4.574 1.00 97.62 287 GLN A O 1
ATOM 2188 N N . GLY A 1 288 ? -0.559 -9.179 3.934 1.00 98.06 288 GLY A N 1
ATOM 2189 C CA . GLY A 1 288 ? -1.033 -9.609 5.246 1.00 98.06 288 GLY A CA 1
ATOM 2190 C C . GLY A 1 288 ? 0.058 -9.738 6.308 1.00 98.06 288 GLY A C 1
ATOM 2191 O O . GLY A 1 288 ? -0.159 -9.374 7.464 1.00 98.06 288 GLY A O 1
ATOM 2192 N N . GLU A 1 289 ? 1.257 -10.203 5.950 1.00 97.25 289 GLU A N 1
ATOM 2193 C CA . GLU A 1 289 ? 2.402 -10.229 6.868 1.00 97.25 289 GLU A CA 1
ATOM 2194 C C . GLU A 1 289 ? 2.828 -8.820 7.276 1.00 97.25 289 GLU A C 1
ATOM 2196 O O . GLU A 1 289 ? 3.067 -8.572 8.462 1.00 97.25 289 GLU A O 1
ATOM 2201 N N . TYR A 1 290 ? 2.881 -7.885 6.324 1.00 97.31 290 TYR A N 1
ATOM 2202 C CA . TYR A 1 290 ? 3.108 -6.471 6.614 1.00 97.31 290 TYR A CA 1
ATOM 2203 C C . TYR A 1 290 ? 2.049 -5.932 7.567 1.00 97.31 290 TYR A C 1
ATOM 2205 O O . TYR A 1 290 ? 2.397 -5.381 8.612 1.00 97.31 290 TYR A O 1
ATOM 2213 N N . MET A 1 291 ? 0.771 -6.142 7.253 1.00 98.31 291 MET A N 1
ATOM 2214 C CA . MET A 1 291 ? -0.340 -5.690 8.081 1.00 98.31 291 MET A CA 1
ATOM 2215 C C . MET A 1 291 ? -0.252 -6.245 9.505 1.00 98.31 291 MET A C 1
ATOM 2217 O O . MET A 1 291 ? -0.253 -5.475 10.465 1.00 98.31 291 MET A O 1
ATOM 2221 N N . LEU A 1 292 ? -0.085 -7.559 9.669 1.00 98.12 292 LEU A N 1
ATOM 2222 C CA . LEU A 1 292 ? 0.030 -8.193 10.982 1.00 98.12 292 LEU A CA 1
ATOM 2223 C C . LEU A 1 292 ? 1.232 -7.673 11.775 1.00 98.12 292 LEU A C 1
ATOM 2225 O O . LEU A 1 292 ? 1.115 -7.423 12.977 1.00 98.12 292 LEU A O 1
ATOM 2229 N N . SER A 1 293 ? 2.377 -7.495 11.118 1.00 97.88 293 SER A N 1
ATOM 2230 C CA . SER A 1 293 ? 3.605 -7.022 11.765 1.00 97.88 293 SER A CA 1
ATOM 2231 C C . SER A 1 293 ? 3.471 -5.566 12.211 1.00 97.88 293 SER A C 1
ATOM 2233 O O . SER A 1 293 ? 3.784 -5.234 13.355 1.00 97.88 293 SER A O 1
ATOM 2235 N N . LEU A 1 294 ? 2.924 -4.705 11.351 1.00 98.50 294 LEU A N 1
ATOM 2236 C CA . LEU A 1 294 ? 2.715 -3.287 11.640 1.00 98.50 294 LEU A CA 1
ATOM 2237 C C . LEU A 1 294 ? 1.649 -3.076 12.713 1.00 98.50 294 LEU A C 1
ATOM 2239 O O . LEU A 1 294 ? 1.860 -2.278 13.624 1.00 98.50 294 LEU A O 1
ATOM 2243 N N . VAL A 1 295 ? 0.539 -3.815 12.664 1.00 98.44 295 VAL A N 1
ATOM 2244 C CA . VAL A 1 295 ? -0.516 -3.720 13.681 1.00 98.44 295 VAL A CA 1
ATOM 2245 C C . VAL A 1 295 ? -0.016 -4.207 15.038 1.00 98.44 295 VAL A C 1
ATOM 2247 O O . VAL A 1 295 ? -0.299 -3.565 16.047 1.00 98.44 295 VAL A O 1
ATOM 2250 N N . ARG A 1 296 ? 0.783 -5.282 15.095 1.00 98.00 296 ARG A N 1
ATOM 2251 C CA . ARG A 1 296 ? 1.434 -5.705 16.348 1.00 98.00 296 ARG A CA 1
ATOM 2252 C C . ARG A 1 296 ? 2.390 -4.640 16.879 1.00 98.00 296 ARG A C 1
ATOM 2254 O O . ARG A 1 296 ? 2.359 -4.339 18.072 1.00 98.00 296 ARG A O 1
ATOM 2261 N N . HIS A 1 297 ? 3.209 -4.061 16.003 1.00 98.25 297 HIS A N 1
ATOM 2262 C CA . HIS A 1 297 ? 4.191 -3.043 16.373 1.00 98.25 297 HIS A CA 1
ATOM 2263 C C . HIS A 1 297 ? 3.518 -1.773 16.902 1.00 98.25 297 HIS A C 1
ATOM 2265 O O . HIS A 1 297 ? 3.677 -1.419 18.071 1.00 98.25 297 HIS A O 1
ATOM 2271 N N . PHE A 1 298 ? 2.691 -1.126 16.079 1.00 98.31 298 PHE A N 1
ATOM 2272 C CA . PHE A 1 298 ? 1.999 0.115 16.435 1.00 98.31 298 PHE A CA 1
ATOM 2273 C C . PHE A 1 298 ? 0.906 -0.080 17.484 1.00 98.31 298 PHE A C 1
ATOM 2275 O O . PHE A 1 298 ? 0.608 0.843 18.236 1.00 98.31 298 PHE A O 1
ATOM 2282 N N . GLY A 1 299 ? 0.342 -1.284 17.581 1.00 97.62 299 GLY A N 1
ATOM 2283 C CA . GLY A 1 299 ? -0.572 -1.653 18.654 1.00 97.62 299 GLY A CA 1
ATOM 2284 C C . GLY A 1 299 ? 0.104 -1.723 20.024 1.00 97.62 299 GLY A C 1
ATOM 2285 O O . GLY A 1 299 ? -0.598 -1.713 21.031 1.00 97.62 299 GLY A O 1
ATOM 2286 N N . THR A 1 300 ? 1.440 -1.772 20.082 1.00 96.81 300 THR A N 1
ATOM 2287 C CA . THR A 1 300 ? 2.212 -1.951 21.322 1.00 96.81 300 THR A CA 1
ATOM 2288 C C . THR A 1 300 ? 3.017 -0.708 21.709 1.00 96.81 300 THR A C 1
ATOM 2290 O O . THR A 1 300 ? 3.062 -0.353 22.889 1.00 96.81 300 THR A O 1
ATOM 2293 N N . ILE A 1 301 ? 3.664 -0.040 20.749 1.00 96.94 301 ILE A N 1
ATOM 2294 C CA . ILE A 1 301 ? 4.509 1.132 21.028 1.00 96.94 301 ILE A CA 1
ATOM 2295 C C . ILE A 1 301 ? 3.684 2.392 21.319 1.00 96.94 301 ILE A C 1
ATOM 2297 O O . ILE A 1 301 ? 2.530 2.490 20.928 1.00 96.94 301 ILE A O 1
ATOM 2301 N N . SER A 1 302 ? 4.293 3.398 21.955 1.00 95.75 302 SER A N 1
ATOM 2302 C CA . SER A 1 302 ? 3.622 4.681 22.209 1.00 95.75 302 SER A CA 1
ATOM 2303 C C . SER A 1 302 ? 3.270 5.427 20.917 1.00 95.75 302 SER A C 1
ATOM 2305 O O . SER A 1 302 ? 4.130 5.658 20.066 1.00 95.75 302 SER A O 1
ATOM 2307 N N . LEU A 1 303 ? 2.021 5.891 20.832 1.00 96.75 303 LEU A N 1
ATOM 2308 C CA . LEU A 1 303 ? 1.498 6.717 19.738 1.00 96.75 303 LEU A CA 1
ATOM 2309 C C . LEU A 1 303 ? 1.345 8.207 20.109 1.00 96.75 303 LEU A C 1
ATOM 2311 O O . LEU A 1 303 ? 0.652 8.957 19.419 1.00 96.75 303 LEU A O 1
ATOM 2315 N N . ALA A 1 304 ? 1.959 8.660 21.207 1.00 92.25 304 ALA A N 1
ATOM 2316 C CA . ALA A 1 304 ? 1.832 10.044 21.674 1.00 92.25 304 ALA A CA 1
ATOM 2317 C C . ALA A 1 304 ? 2.502 11.059 20.726 1.00 92.25 304 ALA A C 1
ATOM 2319 O O . ALA A 1 304 ? 1.931 12.113 20.440 1.00 92.25 304 ALA A O 1
ATOM 2320 N N . GLN A 1 305 ? 3.685 10.721 20.201 1.00 94.00 305 GLN A N 1
ATOM 232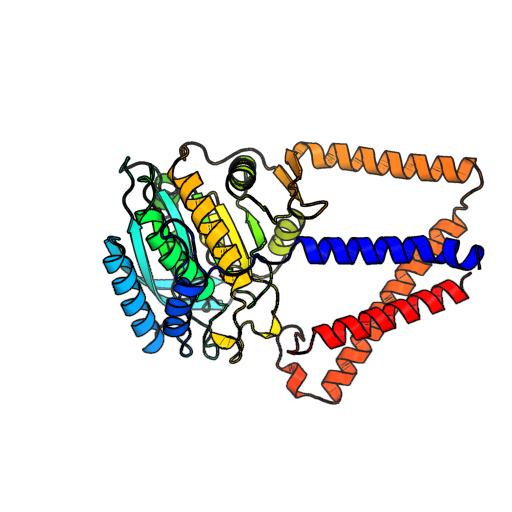1 C CA . GLN A 1 305 ? 4.464 11.562 19.292 1.00 94.00 305 GLN A CA 1
ATOM 2322 C C . GLN A 1 305 ? 4.804 10.793 18.015 1.00 94.00 305 GLN A C 1
ATOM 2324 O O . GLN A 1 305 ? 5.766 10.033 17.970 1.00 94.00 305 GLN A O 1
ATOM 2329 N N . THR A 1 306 ? 4.017 11.025 16.964 1.00 96.38 306 THR A N 1
ATOM 2330 C CA . THR A 1 306 ? 4.121 10.293 15.690 1.00 96.38 306 THR A CA 1
ATOM 2331 C C . THR A 1 306 ? 4.659 11.134 14.532 1.00 96.38 306 THR A C 1
ATOM 2333 O O . THR A 1 306 ? 4.653 10.695 13.385 1.00 96.38 306 THR A O 1
ATOM 2336 N N . LYS A 1 307 ? 5.135 12.353 14.812 1.00 96.44 307 LYS A N 1
ATOM 2337 C CA . LYS A 1 307 ? 5.728 13.266 13.825 1.00 96.44 307 LYS A CA 1
ATOM 2338 C C . LYS A 1 307 ? 7.191 13.538 14.163 1.00 96.44 307 LYS A C 1
ATOM 2340 O O . LYS A 1 307 ? 7.530 13.774 15.323 1.00 96.44 307 LYS A O 1
ATOM 2345 N N . ALA A 1 308 ? 8.044 13.515 13.145 1.00 96.50 308 ALA A N 1
ATOM 2346 C CA . ALA A 1 308 ? 9.456 13.883 13.233 1.00 96.50 308 ALA A CA 1
ATOM 2347 C C . ALA A 1 308 ? 9.927 14.469 11.890 1.00 96.50 308 ALA A C 1
ATOM 2349 O O . ALA A 1 308 ? 9.264 14.232 10.885 1.00 96.50 308 ALA A O 1
ATOM 2350 N N . PRO A 1 309 ? 11.060 15.193 11.826 1.00 96.56 309 PRO A N 1
ATOM 2351 C CA . PRO A 1 309 ? 11.596 15.681 10.556 1.00 96.56 309 PRO A CA 1
ATOM 2352 C C . PRO A 1 309 ? 11.706 14.573 9.504 1.00 96.56 309 PRO A C 1
ATOM 2354 O O . PRO A 1 309 ? 12.007 13.425 9.847 1.00 96.56 309 PRO A O 1
ATOM 2357 N N . ASP A 1 310 ? 11.454 14.925 8.245 1.00 96.00 310 ASP A N 1
ATOM 2358 C CA . ASP A 1 310 ? 11.416 13.963 7.145 1.00 96.00 310 ASP A CA 1
ATOM 2359 C C . ASP A 1 310 ? 12.746 13.216 6.966 1.00 96.00 310 ASP A C 1
ATOM 2361 O O . ASP A 1 310 ? 13.841 13.734 7.222 1.00 96.00 310 ASP A O 1
ATOM 2365 N N . TYR A 1 311 ? 12.618 11.968 6.530 1.00 94.56 311 TYR A N 1
ATOM 2366 C CA . TYR A 1 311 ? 13.679 11.054 6.145 1.00 94.56 311 TYR A CA 1
ATOM 2367 C C . TYR A 1 311 ? 13.581 10.760 4.648 1.00 94.56 311 TYR A C 1
ATOM 2369 O O . TYR A 1 311 ? 12.497 10.503 4.117 1.00 94.56 311 TYR A O 1
ATOM 2377 N N . THR A 1 312 ? 14.741 10.720 4.002 1.00 94.88 312 THR A N 1
ATOM 2378 C CA . THR A 1 312 ? 14.932 10.084 2.700 1.00 94.88 312 THR A CA 1
ATOM 2379 C C . THR A 1 312 ? 15.243 8.612 2.941 1.00 94.88 312 THR A C 1
ATOM 2381 O O . THR A 1 312 ? 16.080 8.306 3.789 1.00 94.88 312 THR A O 1
ATOM 2384 N N . PHE A 1 313 ? 14.600 7.705 2.209 1.00 94.38 313 PHE A N 1
ATOM 2385 C CA . PHE A 1 313 ? 14.778 6.260 2.341 1.00 94.38 313 PHE A CA 1
ATOM 2386 C C . PHE A 1 313 ? 14.678 5.540 0.994 1.00 94.38 313 PHE A C 1
ATOM 2388 O O . PHE A 1 313 ? 13.961 5.984 0.100 1.00 94.38 313 PHE A O 1
ATOM 2395 N N . PHE A 1 314 ? 15.398 4.433 0.833 1.00 93.62 314 PHE A N 1
ATOM 2396 C CA . PHE A 1 314 ? 15.343 3.590 -0.364 1.00 93.62 314 PHE A CA 1
ATOM 2397 C C . PHE A 1 314 ? 15.991 2.227 -0.117 1.00 93.62 314 PHE A C 1
ATOM 2399 O O . PHE A 1 314 ? 16.820 2.068 0.784 1.00 93.62 314 PHE A O 1
ATOM 2406 N N . ASN A 1 315 ? 15.655 1.257 -0.966 1.00 91.31 315 ASN A N 1
ATOM 2407 C CA . ASN A 1 315 ? 16.313 -0.041 -1.006 1.00 91.31 315 ASN A CA 1
ATOM 2408 C C . ASN A 1 315 ? 17.395 -0.081 -2.102 1.00 91.31 315 ASN A C 1
ATOM 2410 O O . ASN A 1 315 ? 17.045 -0.187 -3.278 1.00 91.31 315 ASN A O 1
ATOM 2414 N N . PRO A 1 316 ? 18.704 -0.011 -1.780 1.00 86.56 316 PRO A N 1
ATOM 2415 C CA . PRO A 1 316 ? 19.751 -0.157 -2.795 1.00 86.56 316 PRO A CA 1
ATOM 2416 C C . PRO A 1 316 ? 19.855 -1.588 -3.342 1.00 86.56 316 PRO A C 1
ATOM 2418 O O . PRO A 1 316 ? 20.231 -1.775 -4.497 1.00 86.56 316 PRO A O 1
ATOM 2421 N N . LEU A 1 317 ? 19.550 -2.598 -2.519 1.00 85.56 317 LEU A N 1
ATOM 2422 C CA . LEU A 1 317 ? 19.558 -4.004 -2.914 1.00 85.56 317 LEU A CA 1
A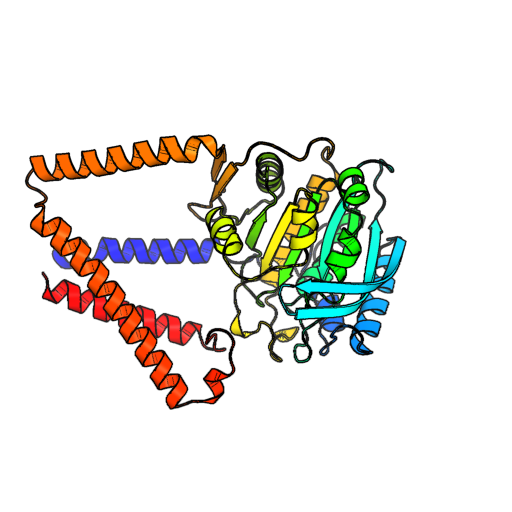TOM 2423 C C . LEU A 1 317 ? 18.620 -4.821 -2.018 1.00 85.56 317 LEU A C 1
ATOM 2425 O O . LEU A 1 317 ? 18.772 -4.826 -0.795 1.00 85.56 317 LEU A O 1
ATOM 2429 N N . GLY A 1 318 ? 17.684 -5.543 -2.638 1.00 83.06 318 GLY A N 1
ATOM 2430 C CA . GLY A 1 318 ? 16.718 -6.386 -1.935 1.00 83.06 318 GLY A CA 1
ATOM 2431 C C . GLY A 1 318 ? 15.928 -5.605 -0.887 1.00 83.06 318 GLY A C 1
ATOM 2432 O O . GLY A 1 318 ? 15.369 -4.555 -1.181 1.00 83.06 318 GLY A O 1
ATOM 2433 N N . THR A 1 319 ? 15.906 -6.110 0.343 1.00 82.75 319 THR A N 1
ATOM 2434 C CA . THR A 1 319 ? 15.091 -5.576 1.444 1.00 82.75 319 THR A CA 1
ATOM 2435 C C . THR A 1 319 ? 15.886 -4.712 2.422 1.00 82.75 319 THR A C 1
ATOM 2437 O O . THR A 1 319 ? 15.387 -4.351 3.486 1.00 82.75 319 THR A O 1
ATOM 2440 N N . TRP A 1 320 ? 17.141 -4.379 2.108 1.00 88.12 320 TRP A N 1
ATOM 2441 C CA . TRP A 1 320 ? 17.926 -3.472 2.941 1.00 88.12 320 TRP A CA 1
ATOM 2442 C C . TRP A 1 320 ? 17.374 -2.058 2.785 1.00 88.12 320 TRP A C 1
ATOM 2444 O O . TRP A 1 320 ? 17.468 -1.500 1.700 1.00 88.12 320 TRP A O 1
ATOM 2454 N N . LEU A 1 321 ? 16.776 -1.484 3.831 1.00 91.69 321 LEU A N 1
ATOM 2455 C CA . LEU A 1 321 ? 16.270 -0.112 3.795 1.00 91.69 321 LEU A CA 1
ATOM 2456 C C . LEU A 1 321 ? 17.321 0.849 4.358 1.00 91.69 321 LEU A C 1
ATOM 2458 O O . LEU A 1 321 ? 17.603 0.852 5.557 1.00 91.69 321 LEU A O 1
ATOM 2462 N N . VAL A 1 322 ? 17.893 1.676 3.488 1.00 93.00 322 VAL A N 1
ATOM 2463 C CA . VAL A 1 322 ? 18.764 2.786 3.885 1.00 93.00 322 VAL A CA 1
ATOM 2464 C C . VAL A 1 322 ? 17.891 4.007 4.118 1.00 93.00 322 VAL A C 1
ATOM 2466 O O . VAL A 1 322 ? 17.009 4.284 3.310 1.00 93.00 322 VAL A O 1
ATOM 2469 N N . GLY A 1 323 ? 18.142 4.757 5.193 1.00 93.50 323 GLY A N 1
ATOM 2470 C CA . GLY A 1 323 ? 17.456 6.020 5.436 1.00 93.50 323 GLY A CA 1
ATOM 2471 C C . GLY A 1 323 ? 18.302 7.037 6.194 1.00 93.50 323 GLY A C 1
ATOM 2472 O O . GLY A 1 323 ? 19.089 6.673 7.066 1.00 93.50 323 GLY A O 1
ATOM 2473 N N . TYR A 1 324 ? 18.138 8.317 5.862 1.00 94.69 324 TYR A N 1
ATOM 2474 C CA . TYR A 1 324 ? 18.825 9.442 6.501 1.00 94.69 324 TYR A CA 1
ATOM 2475 C C . TYR A 1 324 ? 17.921 10.687 6.559 1.00 94.69 324 TYR A C 1
ATOM 2477 O O . TYR A 1 324 ? 17.008 10.812 5.742 1.00 94.69 324 TYR A O 1
ATOM 2485 N N . PRO A 1 325 ? 18.152 11.635 7.492 1.00 95.88 325 PRO A N 1
ATOM 2486 C CA . PRO A 1 325 ? 17.368 12.868 7.558 1.00 95.88 325 PRO A CA 1
ATOM 2487 C C . PRO A 1 325 ? 17.439 13.660 6.249 1.00 95.88 325 PRO A C 1
ATOM 2489 O O . PRO A 1 325 ? 18.535 13.885 5.735 1.00 95.88 325 PRO A O 1
ATOM 2492 N N . THR A 1 326 ? 16.307 14.162 5.753 1.00 94.62 326 THR A N 1
ATOM 2493 C CA . THR A 1 326 ? 16.214 14.868 4.458 1.00 94.62 326 THR A CA 1
ATOM 2494 C C . THR A 1 326 ? 17.164 16.067 4.346 1.00 94.62 326 THR A C 1
ATOM 2496 O O . THR A 1 326 ? 17.613 16.403 3.252 1.00 94.62 326 THR A O 1
ATOM 2499 N N . ALA A 1 327 ? 17.559 16.673 5.471 1.00 95.00 327 ALA A N 1
ATOM 2500 C CA . ALA A 1 327 ? 18.564 17.737 5.518 1.00 95.00 327 ALA A CA 1
ATOM 2501 C C . ALA A 1 327 ? 19.922 17.346 4.891 1.00 95.00 327 ALA A C 1
ATOM 2503 O O . ALA A 1 327 ? 20.645 18.218 4.413 1.00 95.00 327 ALA A O 1
ATOM 2504 N N . TRP A 1 328 ? 20.262 16.052 4.843 1.00 96.00 328 TRP A N 1
ATOM 2505 C CA . TRP A 1 328 ? 21.484 15.555 4.202 1.00 96.00 328 TRP A CA 1
ATOM 2506 C C . TRP A 1 328 ? 21.386 15.444 2.680 1.00 96.00 328 TRP A C 1
ATOM 2508 O O . TRP A 1 328 ? 22.422 15.346 2.024 1.00 96.00 328 TRP A O 1
ATOM 2518 N N . SER A 1 329 ? 20.187 15.504 2.092 1.00 94.38 329 SER A N 1
ATOM 2519 C CA . SER A 1 329 ? 20.008 15.343 0.645 1.00 94.38 329 SER A CA 1
ATOM 2520 C C . SER A 1 329 ? 20.798 16.385 -0.154 1.00 94.38 329 SER A C 1
ATOM 2522 O O . SER A 1 329 ? 21.505 16.020 -1.091 1.00 94.38 329 SER A O 1
ATOM 2524 N N . LEU A 1 330 ? 20.753 17.666 0.234 1.00 95.31 330 LEU A N 1
ATOM 2525 C CA . LEU A 1 330 ? 21.490 18.725 -0.466 1.00 95.31 330 LEU A CA 1
ATOM 2526 C C . LEU A 1 330 ? 23.020 18.592 -0.296 1.00 95.31 330 LEU A C 1
ATOM 2528 O O . LEU A 1 330 ? 23.706 18.553 -1.318 1.00 95.31 330 LEU A O 1
ATOM 2532 N N . PRO A 1 331 ? 23.579 18.449 0.925 1.00 97.38 331 PR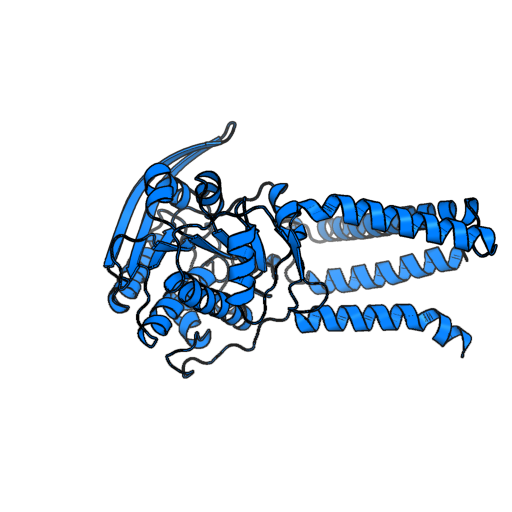O A N 1
ATOM 2533 C CA . PRO A 1 331 ? 25.008 18.185 1.109 1.00 97.38 331 PRO A CA 1
ATOM 2534 C C . PRO A 1 331 ? 25.520 16.971 0.325 1.00 97.38 331 PRO A C 1
ATOM 2536 O O . PRO A 1 331 ? 26.557 17.061 -0.332 1.00 97.38 331 PRO A O 1
ATOM 2539 N N . LEU A 1 332 ? 24.784 15.853 0.344 1.00 95.69 332 LEU A N 1
ATOM 2540 C CA . LEU A 1 332 ? 25.150 14.648 -0.406 1.00 95.69 332 LEU A CA 1
ATOM 2541 C C . LEU A 1 332 ? 25.098 14.887 -1.918 1.00 95.69 332 LEU A C 1
ATOM 2543 O O . LEU A 1 332 ? 26.007 14.464 -2.627 1.00 95.69 332 LEU A O 1
ATOM 2547 N N . THR A 1 333 ? 24.092 15.614 -2.412 1.00 95.69 333 THR A N 1
ATOM 2548 C CA . THR A 1 333 ? 23.995 15.992 -3.833 1.00 95.69 333 THR A CA 1
ATOM 2549 C C . THR A 1 333 ? 25.198 16.835 -4.253 1.00 95.69 333 THR A C 1
ATOM 2551 O O . THR A 1 333 ? 25.842 16.530 -5.255 1.00 95.69 333 THR A O 1
ATOM 2554 N N . VAL A 1 334 ? 25.554 17.860 -3.471 1.00 97.81 334 VAL A N 1
ATOM 2555 C CA . VAL A 1 334 ? 26.724 18.708 -3.746 1.00 97.81 334 VAL A CA 1
ATOM 2556 C C . VAL A 1 334 ? 28.007 17.877 -3.743 1.00 97.81 334 VAL A C 1
ATOM 2558 O O . VAL A 1 334 ? 28.806 17.990 -4.670 1.00 97.81 334 VAL A O 1
ATOM 2561 N N . LEU A 1 335 ? 28.189 16.998 -2.754 1.00 97.69 335 LEU A N 1
ATOM 25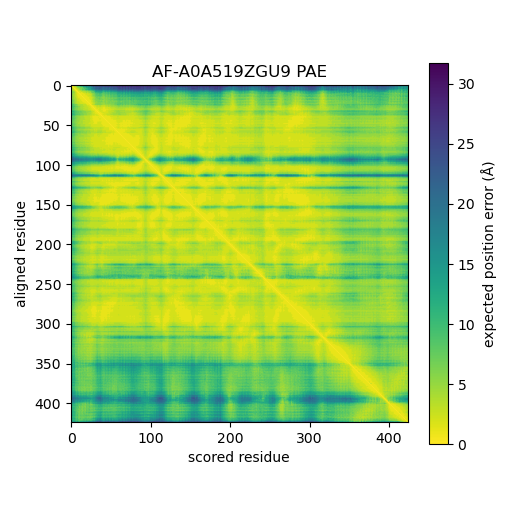62 C CA . LEU A 1 335 ? 29.345 16.103 -2.686 1.00 97.69 335 LEU A CA 1
ATOM 2563 C C . LEU A 1 335 ? 29.439 15.197 -3.922 1.00 97.69 335 LEU A C 1
ATOM 2565 O O . LEU A 1 335 ? 30.508 15.091 -4.518 1.00 97.69 335 LEU A O 1
ATOM 2569 N N . ILE A 1 336 ? 28.331 14.579 -4.340 1.00 96.81 336 ILE A N 1
ATOM 2570 C CA . ILE A 1 336 ? 28.283 13.720 -5.531 1.00 96.81 336 ILE A CA 1
ATOM 2571 C C . ILE A 1 336 ? 28.637 14.523 -6.788 1.00 96.81 336 ILE A C 1
ATOM 2573 O O . ILE A 1 336 ? 29.459 14.068 -7.582 1.00 96.81 336 ILE A O 1
ATOM 2577 N N . ILE A 1 337 ? 28.094 15.733 -6.950 1.00 97.62 337 ILE A N 1
ATOM 2578 C CA . ILE A 1 337 ? 28.430 16.622 -8.072 1.00 97.62 337 ILE A CA 1
ATOM 2579 C C . ILE A 1 337 ? 29.933 16.935 -8.079 1.00 97.62 337 ILE A C 1
ATOM 2581 O O . ILE A 1 337 ? 30.581 16.811 -9.119 1.00 97.62 337 ILE A O 1
ATOM 2585 N N . LEU A 1 338 ? 30.516 17.277 -6.927 1.00 98.12 338 LEU A N 1
ATOM 2586 C CA . LEU A 1 338 ? 31.951 17.548 -6.811 1.00 98.12 338 LEU A CA 1
ATOM 2587 C C . LEU A 1 338 ? 32.805 16.317 -7.139 1.00 98.12 338 LEU A C 1
ATOM 2589 O O . LEU A 1 338 ? 33.828 16.453 -7.813 1.00 98.12 338 LEU A O 1
ATOM 2593 N N . LEU A 1 339 ? 32.396 15.120 -6.711 1.00 97.94 339 LEU A N 1
ATOM 2594 C CA . LEU A 1 339 ? 33.079 13.863 -7.037 1.00 97.94 339 LEU A CA 1
ATOM 2595 C C . LEU A 1 339 ? 33.012 13.549 -8.535 1.00 97.94 339 LEU A C 1
ATOM 2597 O O . LEU A 1 339 ? 34.026 13.167 -9.126 1.00 97.94 339 LEU A O 1
ATOM 2601 N N . VAL A 1 340 ? 31.855 13.758 -9.168 1.00 96.00 340 VAL A N 1
ATOM 2602 C CA . VAL A 1 340 ? 31.685 13.600 -10.619 1.00 96.00 340 VAL A CA 1
ATOM 2603 C C . VAL A 1 340 ? 32.587 14.584 -11.363 1.00 96.00 340 VAL A C 1
ATOM 2605 O O . VAL A 1 340 ? 33.385 14.160 -12.198 1.00 96.00 340 VAL A O 1
ATOM 2608 N N . ILE A 1 341 ? 32.550 15.874 -11.012 1.00 95.62 341 ILE A N 1
ATOM 2609 C CA . ILE A 1 341 ? 33.413 16.901 -11.617 1.00 95.62 341 ILE A CA 1
ATOM 2610 C C . ILE A 1 341 ? 34.892 16.542 -11.432 1.00 95.62 341 ILE A C 1
ATOM 2612 O O . ILE A 1 341 ? 35.657 16.559 -12.396 1.00 95.62 341 ILE A O 1
ATOM 2616 N N . SER A 1 342 ? 35.299 16.157 -10.222 1.00 96.25 342 SER A N 1
ATOM 2617 C CA . SER A 1 342 ? 36.686 15.778 -9.916 1.00 96.25 342 SER A CA 1
ATOM 2618 C C . SER A 1 342 ? 37.144 14.578 -10.746 1.00 96.25 342 SER A C 1
ATOM 2620 O O . SER A 1 342 ? 38.259 14.572 -11.271 1.00 96.25 342 SER A O 1
ATOM 2622 N N . THR A 1 343 ? 36.269 13.586 -10.925 1.00 95.00 343 THR A N 1
ATOM 2623 C CA . THR A 1 343 ? 36.533 12.399 -11.750 1.00 95.00 343 THR A CA 1
ATOM 2624 C C . THR A 1 343 ? 36.685 12.769 -13.224 1.00 95.00 343 THR A C 1
ATOM 2626 O O . THR A 1 343 ? 37.641 12.334 -13.868 1.00 95.00 343 THR A O 1
ATOM 2629 N N . LEU A 1 344 ? 35.802 13.624 -13.750 1.00 92.94 344 LEU A N 1
ATOM 2630 C CA . LEU A 1 344 ? 35.878 14.123 -15.126 1.00 92.94 344 LEU A CA 1
ATOM 2631 C C . LEU A 1 344 ? 37.170 14.920 -15.365 1.00 92.94 344 LEU A C 1
ATOM 2633 O O . LEU A 1 344 ? 37.866 14.694 -16.357 1.00 92.94 344 LEU A O 1
ATOM 2637 N N . VAL A 1 345 ? 37.550 15.791 -14.425 1.00 92.75 345 VAL A N 1
ATOM 2638 C CA . VAL A 1 345 ? 38.805 16.557 -14.481 1.00 92.75 345 VAL A CA 1
ATOM 2639 C C . VAL A 1 345 ? 40.022 15.629 -14.431 1.00 92.75 345 VAL A C 1
ATOM 2641 O O . VAL A 1 345 ? 40.946 15.787 -15.230 1.00 92.75 345 VAL A O 1
ATOM 2644 N N . ALA A 1 346 ? 40.037 14.636 -13.539 1.00 94.38 346 ALA A N 1
ATOM 2645 C CA . ALA A 1 346 ? 41.129 13.670 -13.439 1.00 94.38 346 ALA A CA 1
ATOM 2646 C C . ALA A 1 346 ? 41.265 12.816 -14.712 1.00 94.38 346 ALA A C 1
ATOM 2648 O O . ALA A 1 346 ? 42.376 12.636 -15.218 1.00 94.38 346 ALA A O 1
ATOM 2649 N N . ALA A 1 347 ? 40.148 12.337 -15.269 1.00 93.25 347 ALA A N 1
ATOM 2650 C CA . ALA A 1 347 ? 40.122 11.602 -16.532 1.00 93.25 347 ALA A CA 1
ATOM 2651 C C . ALA A 1 347 ? 40.659 12.454 -17.693 1.00 93.25 347 ALA A C 1
ATOM 2653 O O . ALA A 1 347 ? 41.471 11.975 -18.489 1.00 93.25 347 ALA A O 1
ATOM 2654 N N . ARG A 1 348 ? 40.285 13.740 -17.741 1.00 90.62 348 ARG A N 1
ATOM 2655 C CA . ARG A 1 348 ? 40.774 14.699 -18.738 1.00 90.62 348 ARG A CA 1
ATOM 2656 C C . ARG A 1 348 ? 42.271 14.976 -18.608 1.00 90.62 348 ARG A C 1
ATOM 2658 O O . ARG A 1 348 ? 42.965 14.993 -19.626 1.00 90.62 348 ARG A O 1
ATOM 2665 N N . ARG A 1 349 ? 42.775 15.176 -17.382 1.00 93.56 349 ARG A N 1
ATOM 2666 C CA . ARG A 1 349 ? 44.210 15.395 -17.099 1.00 93.56 349 ARG A CA 1
ATOM 2667 C C . ARG A 1 349 ? 45.057 14.189 -17.492 1.00 93.56 349 ARG A C 1
ATOM 2669 O O . ARG A 1 349 ? 46.141 14.359 -18.031 1.00 93.56 349 ARG A O 1
ATOM 2676 N N . ARG A 1 350 ? 44.535 12.977 -17.288 1.00 95.25 350 ARG A N 1
ATOM 2677 C CA . ARG A 1 350 ? 45.166 11.718 -17.718 1.00 95.25 350 ARG A CA 1
ATOM 2678 C C . ARG A 1 350 ? 44.969 11.406 -19.207 1.00 95.25 350 ARG A C 1
ATOM 2680 O O . ARG A 1 350 ? 45.276 10.295 -19.619 1.00 95.25 350 ARG A O 1
ATOM 2687 N N . GLN A 1 351 ? 44.417 12.344 -19.984 1.00 91.94 351 GLN A N 1
ATOM 2688 C CA . GLN A 1 351 ? 44.127 12.195 -21.416 1.00 91.94 351 GLN A CA 1
ATOM 2689 C C . GLN A 1 351 ? 43.260 10.966 -21.755 1.00 91.94 351 GLN A C 1
ATOM 2691 O O . GLN A 1 351 ? 43.293 10.465 -22.871 1.00 91.94 351 GLN A O 1
ATOM 2696 N N . ARG A 1 352 ? 42.446 10.492 -20.800 1.00 89.94 352 ARG A N 1
ATOM 2697 C CA . ARG A 1 352 ? 41.521 9.362 -20.997 1.00 89.94 352 ARG A CA 1
ATOM 2698 C C . ARG A 1 352 ? 40.159 9.784 -21.551 1.00 89.94 352 ARG A C 1
ATOM 2700 O O . ARG A 1 352 ? 39.360 8.924 -21.896 1.00 89.94 352 ARG A O 1
ATOM 2707 N N . LEU A 1 353 ? 39.873 11.088 -21.585 1.00 90.19 353 LEU A N 1
ATOM 2708 C CA . LEU A 1 353 ? 38.590 11.651 -22.006 1.00 90.19 353 LEU A CA 1
ATOM 2709 C C . LEU A 1 353 ? 38.789 13.010 -22.692 1.00 90.19 353 LEU A C 1
ATOM 2711 O O . LEU A 1 353 ? 39.621 13.811 -22.259 1.00 90.19 353 LEU A O 1
ATOM 2715 N N . THR A 1 354 ? 38.004 13.286 -23.735 1.00 91.06 354 THR A N 1
ATOM 2716 C CA . THR A 1 354 ? 37.935 14.583 -24.429 1.00 91.06 354 THR A CA 1
ATOM 2717 C C . THR A 1 354 ? 36.537 15.188 -24.282 1.00 91.06 354 THR A C 1
ATOM 2719 O O . THR A 1 354 ? 35.555 14.456 -24.178 1.00 91.06 354 THR A O 1
ATOM 2722 N N . TRP A 1 355 ? 36.421 16.523 -24.275 1.00 86.62 355 TRP A N 1
ATOM 2723 C CA . TRP A 1 355 ? 35.110 17.188 -24.194 1.00 86.62 355 TRP A CA 1
ATOM 2724 C C . TRP A 1 355 ? 34.202 16.871 -25.389 1.00 86.62 355 TRP A C 1
ATOM 2726 O O . TRP A 1 355 ? 33.048 16.523 -25.146 1.00 86.62 355 TRP A O 1
ATOM 2736 N N . PRO A 1 356 ? 34.693 16.885 -26.648 1.00 89.62 356 PRO A N 1
ATOM 2737 C CA . PRO A 1 356 ? 33.885 16.442 -27.781 1.00 89.62 356 PRO A CA 1
ATOM 2738 C C . PRO A 1 356 ? 33.458 14.977 -27.663 1.00 89.62 356 PRO A C 1
ATOM 2740 O O . PRO A 1 356 ? 32.323 14.659 -27.986 1.00 89.62 356 PRO A O 1
ATOM 2743 N N . GLY A 1 357 ? 34.323 14.095 -27.145 1.00 87.81 357 GLY A N 1
ATOM 2744 C CA . GLY A 1 357 ? 33.982 12.688 -26.928 1.00 87.81 357 GLY A CA 1
ATOM 2745 C C . GLY A 1 357 ? 32.912 12.490 -25.853 1.00 87.81 357 GLY A C 1
ATOM 2746 O O . GLY A 1 357 ? 31.989 11.707 -26.049 1.00 87.81 357 GLY A O 1
ATOM 2747 N N . LEU A 1 358 ? 32.985 13.231 -24.742 1.00 88.06 358 LEU A N 1
ATOM 2748 C CA . LEU A 1 358 ? 31.968 13.189 -23.687 1.00 88.06 358 LEU A CA 1
ATOM 2749 C C . LEU A 1 358 ? 30.621 13.730 -24.179 1.00 88.06 358 LEU A C 1
ATOM 2751 O O . LEU A 1 358 ? 29.602 13.076 -23.986 1.00 88.06 358 LEU A O 1
ATOM 2755 N N . LEU A 1 359 ? 30.617 14.905 -24.814 1.00 90.50 359 LEU A N 1
ATOM 2756 C CA . LEU A 1 359 ? 29.398 15.519 -25.346 1.00 90.50 359 LEU A CA 1
ATOM 2757 C C . LEU A 1 359 ? 28.800 14.677 -26.475 1.00 90.50 359 LEU A C 1
ATOM 2759 O O . LEU A 1 359 ? 27.594 14.458 -26.493 1.00 90.50 359 LEU A O 1
ATOM 2763 N N . GLY A 1 360 ? 29.642 14.156 -27.370 1.00 89.19 360 GLY A N 1
ATOM 2764 C CA . GLY A 1 360 ? 29.236 13.234 -28.425 1.00 89.19 360 GLY A CA 1
ATOM 2765 C C . GLY A 1 360 ? 28.641 11.946 -27.861 1.00 89.19 360 GLY A C 1
ATOM 2766 O O . GLY A 1 360 ? 27.584 11.526 -28.312 1.00 89.19 360 GLY A O 1
ATOM 2767 N N . GLY A 1 361 ? 29.250 11.364 -26.823 1.00 87.56 361 GLY A N 1
ATOM 2768 C CA . GLY A 1 361 ? 28.721 10.182 -26.139 1.00 87.56 361 GLY A CA 1
ATOM 2769 C C . GLY A 1 361 ? 27.398 10.439 -25.412 1.00 87.56 361 GLY A C 1
ATOM 2770 O O . GLY A 1 361 ? 26.485 9.618 -25.495 1.00 87.56 361 GLY A O 1
ATOM 2771 N N . ALA A 1 362 ? 27.264 11.586 -24.741 1.00 88.81 362 ALA A N 1
ATOM 2772 C CA . ALA A 1 362 ? 26.024 11.992 -24.080 1.00 88.81 362 ALA A CA 1
ATOM 2773 C C . ALA A 1 362 ? 24.897 12.242 -25.094 1.00 88.81 362 ALA A C 1
ATOM 2775 O O . ALA A 1 362 ? 23.790 11.737 -24.920 1.00 88.81 362 ALA A O 1
ATOM 2776 N N . LEU A 1 363 ? 25.188 12.961 -26.182 1.00 90.88 363 LEU A N 1
ATOM 2777 C CA . LEU A 1 363 ? 24.243 13.177 -27.275 1.00 90.88 363 LEU A CA 1
ATOM 2778 C C . LEU A 1 363 ? 23.855 11.851 -27.928 1.00 90.88 363 LEU A C 1
ATOM 2780 O O . LEU A 1 363 ? 22.672 11.604 -28.148 1.00 90.88 363 LEU A O 1
ATOM 2784 N N . ALA A 1 364 ? 24.830 10.975 -28.182 1.00 86.75 364 ALA A N 1
ATOM 2785 C CA . ALA A 1 364 ? 24.570 9.658 -28.733 1.00 86.75 364 ALA A CA 1
ATOM 2786 C C . ALA A 1 364 ? 23.623 8.857 -27.836 1.00 86.75 364 ALA A C 1
ATOM 2788 O O . ALA A 1 364 ? 22.688 8.247 -28.344 1.00 86.75 364 ALA A O 1
ATOM 2789 N N . TRP A 1 365 ? 23.806 8.919 -26.518 1.00 86.56 365 TRP A N 1
ATOM 2790 C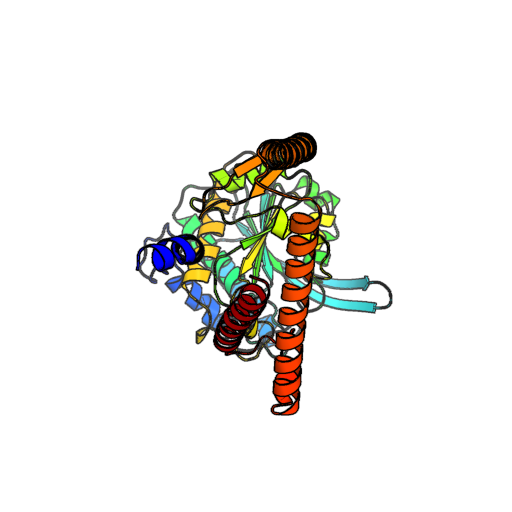 CA . TRP A 1 365 ? 22.926 8.251 -25.563 1.00 86.56 365 TRP A CA 1
ATOM 2791 C C . TRP A 1 365 ? 21.496 8.791 -25.596 1.00 86.56 365 TRP A C 1
ATOM 2793 O O . TRP A 1 365 ? 20.552 8.008 -25.674 1.00 86.56 365 TRP A O 1
ATOM 2803 N N . VAL A 1 366 ? 21.328 10.117 -25.614 1.00 90.81 366 VAL A N 1
ATOM 2804 C CA . VAL A 1 366 ? 20.007 10.759 -25.723 1.00 90.81 366 VAL A CA 1
ATOM 2805 C C . VAL A 1 366 ? 19.318 10.393 -27.040 1.00 90.81 366 VAL A C 1
ATOM 2807 O O . VAL A 1 366 ? 18.142 10.036 -27.034 1.00 90.81 366 VAL A O 1
ATOM 2810 N N . VAL A 1 367 ? 20.044 10.421 -28.162 1.00 89.88 367 VAL A N 1
ATOM 2811 C CA . VAL A 1 367 ? 19.521 10.004 -29.474 1.00 89.88 367 VAL A CA 1
ATOM 2812 C C . VAL A 1 367 ? 19.139 8.525 -29.459 1.00 89.88 367 VAL A C 1
ATOM 2814 O O . VAL A 1 367 ? 18.062 8.171 -29.930 1.00 89.88 367 VAL A O 1
ATOM 2817 N N . GLY A 1 368 ? 19.971 7.667 -28.867 1.00 86.19 368 GLY A N 1
ATOM 2818 C CA . GLY A 1 368 ? 19.676 6.248 -28.690 1.00 86.19 368 GLY A CA 1
ATOM 2819 C C . GLY A 1 368 ? 18.384 6.028 -27.904 1.00 86.19 368 GLY A C 1
ATOM 2820 O O . GLY A 1 368 ? 17.518 5.285 -28.355 1.00 86.19 368 GLY A O 1
ATOM 2821 N N . LEU A 1 369 ? 18.200 6.723 -26.778 1.00 86.81 369 LEU A N 1
ATOM 2822 C CA . LEU A 1 369 ? 16.952 6.673 -26.009 1.00 86.81 369 LEU A CA 1
ATOM 2823 C C . LEU A 1 369 ? 15.745 7.157 -26.819 1.00 86.81 369 LEU A C 1
ATOM 2825 O O . LEU A 1 369 ? 14.708 6.498 -26.812 1.00 86.81 369 LEU A O 1
ATOM 2829 N N . ALA A 1 370 ? 15.876 8.269 -27.544 1.00 89.50 370 ALA A N 1
ATOM 2830 C CA . ALA A 1 370 ? 14.800 8.795 -28.379 1.00 89.50 370 ALA A CA 1
ATOM 2831 C C . ALA A 1 370 ? 14.403 7.809 -29.492 1.00 89.50 370 ALA A C 1
ATOM 2833 O O . ALA A 1 370 ? 13.214 7.599 -29.728 1.00 89.50 370 ALA A O 1
ATOM 2834 N N . LEU A 1 371 ? 15.379 7.152 -30.129 1.00 87.31 371 LEU A N 1
ATOM 2835 C CA . LEU A 1 371 ? 15.139 6.101 -31.123 1.00 87.31 371 LEU A CA 1
ATOM 2836 C C . LEU A 1 371 ? 14.412 4.904 -30.508 1.00 87.31 371 LEU A C 1
ATOM 2838 O O . LEU A 1 371 ? 13.436 4.423 -31.080 1.00 87.31 371 LEU A O 1
ATOM 2842 N N . LEU A 1 372 ? 14.844 4.449 -29.330 1.00 85.75 372 LEU A N 1
ATOM 2843 C CA . LEU A 1 372 ? 14.195 3.353 -28.609 1.00 85.75 372 LEU A CA 1
ATOM 2844 C C . LEU A 1 372 ? 12.738 3.668 -28.274 1.00 85.75 372 LEU A C 1
ATOM 2846 O O . LEU A 1 372 ? 11.852 2.854 -28.538 1.00 85.75 372 LEU A O 1
ATOM 2850 N N . MET A 1 373 ? 12.486 4.861 -27.735 1.00 87.44 373 MET A N 1
ATOM 2851 C CA . MET A 1 373 ? 11.135 5.326 -27.431 1.00 87.44 373 MET A CA 1
ATOM 2852 C C . MET A 1 373 ? 10.287 5.446 -28.700 1.00 87.44 373 MET A C 1
ATOM 2854 O O . MET A 1 373 ? 9.148 4.986 -28.712 1.00 87.44 373 MET A O 1
ATOM 2858 N N . GLY A 1 374 ? 10.845 6.003 -29.778 1.00 89.69 374 GLY A N 1
ATOM 2859 C CA . GLY A 1 374 ? 10.159 6.153 -31.061 1.00 89.69 374 GLY A CA 1
ATOM 2860 C C . GLY A 1 374 ? 9.783 4.813 -31.694 1.00 89.69 374 GLY A C 1
ATOM 2861 O O . GLY A 1 374 ? 8.648 4.640 -32.135 1.00 89.69 374 GLY A O 1
ATOM 2862 N N . VAL A 1 375 ? 10.693 3.834 -31.682 1.00 87.12 375 VAL A N 1
ATOM 2863 C CA . VAL A 1 375 ? 10.419 2.477 -32.180 1.00 87.12 375 VAL A CA 1
ATOM 2864 C C . VAL A 1 375 ? 9.374 1.780 -31.314 1.00 87.12 375 VAL A C 1
ATOM 2866 O O . VAL A 1 375 ? 8.421 1.220 -31.853 1.00 87.12 375 VAL A O 1
ATOM 2869 N N . GLY A 1 376 ? 9.501 1.845 -29.985 1.00 85.31 376 GLY A N 1
ATOM 2870 C CA . GLY A 1 376 ? 8.516 1.264 -29.071 1.00 85.31 376 GLY A CA 1
ATOM 2871 C C . GLY A 1 376 ? 7.120 1.858 -29.269 1.00 85.31 376 GLY A C 1
ATOM 2872 O O . GLY A 1 376 ? 6.142 1.120 -29.391 1.00 85.31 376 GLY A O 1
ATOM 2873 N N . TRP A 1 377 ? 7.035 3.184 -29.393 1.00 87.50 377 TRP A N 1
ATOM 2874 C CA . TRP A 1 377 ? 5.792 3.894 -29.689 1.00 87.50 377 TRP A CA 1
ATOM 2875 C C . TRP A 1 377 ? 5.208 3.502 -31.050 1.00 87.50 377 TRP A C 1
ATOM 2877 O O . TRP A 1 377 ? 4.010 3.229 -31.158 1.00 87.50 377 TRP A O 1
ATOM 2887 N N . GLY A 1 378 ? 6.042 3.441 -32.090 1.00 90.00 378 GLY A N 1
ATOM 2888 C CA . GLY A 1 378 ? 5.632 3.041 -33.436 1.00 90.00 378 GLY A CA 1
ATOM 2889 C C . GLY A 1 378 ? 5.078 1.617 -33.471 1.00 90.00 378 GLY A C 1
ATOM 2890 O O . GLY A 1 378 ? 4.007 1.390 -34.030 1.00 90.00 378 GLY A O 1
ATOM 2891 N N . ILE A 1 379 ? 5.747 0.675 -32.799 1.00 86.94 379 ILE A N 1
ATOM 2892 C CA . ILE A 1 379 ? 5.284 -0.711 -32.660 1.00 86.94 379 ILE A CA 1
ATOM 2893 C C . ILE A 1 379 ? 3.950 -0.762 -31.920 1.00 86.94 379 ILE A C 1
ATOM 2895 O O . ILE A 1 379 ? 3.023 -1.419 -32.387 1.00 86.94 379 ILE A O 1
ATOM 2899 N N . LEU A 1 380 ? 3.818 -0.053 -30.796 1.00 84.31 380 LEU A N 1
ATOM 2900 C CA . LEU A 1 380 ? 2.571 -0.028 -30.035 1.00 84.31 380 LEU A CA 1
ATOM 2901 C C . LEU A 1 380 ? 1.413 0.545 -30.862 1.00 84.31 380 LEU A C 1
ATOM 2903 O O . LEU A 1 380 ? 0.303 0.012 -30.837 1.00 84.31 380 LEU A O 1
ATOM 2907 N N . THR A 1 381 ? 1.684 1.603 -31.624 1.00 88.62 381 THR A N 1
ATOM 2908 C CA . THR A 1 381 ? 0.714 2.225 -32.532 1.00 88.62 381 THR A CA 1
ATOM 2909 C C . THR A 1 381 ? 0.298 1.252 -33.636 1.00 88.62 381 THR A C 1
ATOM 2911 O O . THR A 1 381 ? -0.893 1.086 -33.886 1.00 88.62 381 THR A O 1
ATOM 2914 N N . ALA A 1 382 ? 1.255 0.544 -34.243 1.00 89.81 382 ALA A N 1
ATOM 2915 C CA . ALA A 1 382 ? 0.982 -0.472 -35.256 1.00 89.81 382 ALA A CA 1
ATOM 2916 C C . ALA A 1 382 ? 0.172 -1.651 -34.691 1.00 89.81 382 ALA A C 1
ATOM 2918 O O . ALA A 1 382 ? -0.790 -2.087 -35.319 1.00 89.81 382 ALA A O 1
ATOM 2919 N N . ILE A 1 383 ? 0.493 -2.126 -33.482 1.00 86.62 383 ILE A N 1
ATOM 2920 C CA . ILE A 1 383 ? -0.275 -3.180 -32.803 1.00 86.62 383 ILE A CA 1
ATOM 2921 C C . ILE A 1 383 ? -1.722 -2.734 -32.599 1.00 86.62 383 ILE A C 1
ATOM 2923 O O . ILE A 1 383 ? -2.629 -3.491 -32.926 1.00 86.62 383 ILE A O 1
ATOM 2927 N N . LYS A 1 384 ? -1.954 -1.509 -32.109 1.00 87.06 384 LYS A N 1
ATOM 2928 C CA . LYS A 1 384 ? -3.311 -0.972 -31.918 1.00 87.06 384 LYS A CA 1
ATOM 2929 C C . LYS A 1 384 ? -4.060 -0.789 -33.241 1.00 87.06 384 LYS A C 1
ATOM 2931 O O . LYS A 1 384 ? -5.270 -0.968 -33.269 1.00 87.06 384 LYS A O 1
ATOM 2936 N N . ALA A 1 385 ? -3.362 -0.475 -34.332 1.00 89.94 385 ALA A N 1
ATOM 2937 C CA . ALA A 1 385 ? -3.973 -0.386 -35.658 1.00 89.94 385 ALA A CA 1
ATOM 2938 C C . ALA A 1 385 ? -4.408 -1.763 -36.195 1.00 89.94 385 ALA A C 1
ATOM 2940 O O . ALA A 1 385 ? -5.474 -1.876 -36.792 1.00 89.94 385 ALA A O 1
ATOM 2941 N N . VAL A 1 386 ? -3.609 -2.811 -35.960 1.00 91.62 386 VAL A N 1
ATOM 2942 C CA . VAL A 1 386 ? -3.922 -4.189 -36.387 1.00 91.62 386 VAL A CA 1
ATOM 2943 C C . VAL A 1 386 ? -4.940 -4.858 -35.454 1.00 91.62 386 VAL A C 1
ATOM 2945 O O . VAL A 1 386 ? -5.791 -5.615 -35.914 1.00 91.62 386 VAL A O 1
ATOM 2948 N N . TYR A 1 387 ? -4.894 -4.549 -34.156 1.00 87.69 387 TYR A N 1
ATOM 2949 C CA . TYR A 1 387 ? -5.794 -5.068 -33.124 1.00 87.69 387 TYR A CA 1
ATOM 2950 C C . TYR A 1 387 ? -6.457 -3.923 -32.334 1.00 87.69 387 TYR A C 1
ATOM 2952 O O . TYR A 1 387 ? -6.102 -3.687 -31.177 1.00 87.69 387 TYR A O 1
ATOM 2960 N N . PRO A 1 388 ? -7.467 -3.236 -32.905 1.00 86.69 388 PRO A N 1
ATOM 2961 C CA . PRO A 1 388 ? -8.155 -2.115 -32.254 1.00 86.69 388 PRO A CA 1
ATOM 2962 C C . PRO A 1 388 ? -8.680 -2.366 -30.829 1.00 86.69 388 PRO A C 1
ATOM 2964 O O . PRO A 1 388 ? -8.608 -1.435 -30.022 1.00 86.69 388 PRO A O 1
ATOM 2967 N N . PRO A 1 389 ? -9.135 -3.583 -30.442 1.00 84.44 389 PRO A N 1
ATOM 2968 C CA . PRO A 1 389 ? -9.564 -3.854 -29.066 1.00 84.44 389 PRO A CA 1
ATOM 2969 C C . PRO A 1 389 ? -8.494 -3.588 -27.999 1.00 84.44 389 PRO A C 1
ATOM 2971 O O . PRO A 1 389 ? -8.825 -3.338 -26.845 1.00 84.44 389 PRO A O 1
ATOM 2974 N N . TYR A 1 390 ? -7.208 -3.580 -28.364 1.00 80.81 390 TYR A N 1
ATOM 2975 C CA . TYR A 1 390 ? -6.119 -3.229 -27.447 1.00 80.81 390 TYR A CA 1
ATOM 2976 C C . TYR A 1 390 ? -6.186 -1.765 -26.984 1.00 80.81 390 TYR A C 1
ATOM 2978 O O . TYR A 1 390 ? -5.620 -1.417 -25.950 1.00 80.81 390 TYR A O 1
ATOM 2986 N N . GLY A 1 391 ? -6.899 -0.902 -27.712 1.00 78.31 391 GLY A N 1
ATOM 2987 C CA . GLY A 1 391 ? -7.169 0.473 -27.296 1.00 78.31 391 GLY A CA 1
ATOM 2988 C C . GLY A 1 391 ? -8.058 0.592 -26.054 1.00 78.31 391 GLY A C 1
ATOM 2989 O O . GLY A 1 391 ? -8.051 1.649 -25.436 1.00 78.31 391 GLY A O 1
ATOM 2990 N N . ALA A 1 392 ? -8.782 -0.466 -25.672 1.00 75.00 392 ALA A N 1
ATOM 2991 C CA . ALA A 1 392 ? -9.658 -0.467 -24.500 1.00 75.00 392 ALA A CA 1
ATOM 2992 C C . ALA A 1 392 ? -8.924 -0.740 -23.171 1.00 75.00 392 ALA A C 1
ATOM 2994 O O . ALA A 1 392 ? -9.516 -0.579 -22.109 1.00 75.00 392 ALA A O 1
ATOM 2995 N N . PHE A 1 393 ? -7.654 -1.161 -23.210 1.00 71.50 393 PHE A N 1
ATOM 2996 C CA . PHE A 1 393 ? -6.860 -1.398 -22.002 1.00 71.50 393 PHE A CA 1
ATOM 2997 C C . PHE A 1 393 ? -6.285 -0.092 -21.457 1.00 71.50 393 PHE A C 1
ATOM 2999 O O . PHE A 1 393 ? -5.660 0.672 -22.202 1.00 71.50 393 PHE A O 1
ATOM 3006 N N . TYR A 1 394 ? -6.410 0.105 -20.144 1.00 66.81 394 TYR A N 1
ATOM 3007 C CA . TYR A 1 394 ? -5.745 1.191 -19.425 1.00 66.81 394 TYR A CA 1
ATOM 3008 C C . TYR A 1 394 ? -4.232 1.177 -19.693 1.00 66.81 394 TYR A C 1
ATOM 3010 O O . TYR A 1 394 ? -3.594 0.124 -19.656 1.00 66.81 394 TYR A O 1
ATOM 3018 N N . ASP A 1 395 ? -3.674 2.340 -20.044 1.00 66.75 395 ASP A N 1
ATOM 3019 C CA . ASP A 1 395 ? -2.253 2.582 -20.355 1.00 66.75 395 ASP A CA 1
ATOM 3020 C C . ASP A 1 395 ? -1.579 1.555 -21.287 1.00 66.75 395 ASP A C 1
ATOM 3022 O O . ASP A 1 395 ? -0.366 1.352 -21.239 1.00 66.75 395 ASP A O 1
ATOM 3026 N N . ALA A 1 396 ? -2.350 0.899 -22.164 1.00 66.25 396 ALA A N 1
ATOM 3027 C CA . ALA A 1 396 ? -1.871 -0.188 -23.023 1.00 66.25 396 ALA A CA 1
ATOM 3028 C C . ALA A 1 396 ? -1.267 -1.396 -22.263 1.00 66.25 396 ALA A C 1
ATOM 3030 O O . ALA A 1 396 ? -0.415 -2.118 -22.790 1.00 66.25 396 ALA A O 1
ATOM 3031 N N . ALA A 1 397 ? -1.722 -1.642 -21.034 1.00 69.12 397 ALA A N 1
ATOM 3032 C CA . ALA A 1 397 ? -1.308 -2.773 -20.216 1.00 69.12 397 ALA A CA 1
ATOM 3033 C C . ALA A 1 397 ? -2.051 -4.059 -20.614 1.00 69.12 397 ALA A C 1
ATOM 3035 O O . ALA A 1 397 ? -3.042 -4.457 -20.008 1.00 69.12 397 ALA A O 1
ATOM 3036 N N . PHE A 1 398 ? -1.570 -4.728 -21.661 1.00 78.62 398 PHE A N 1
ATOM 3037 C CA . PHE A 1 398 ? -2.166 -5.971 -22.166 1.00 78.62 398 PHE A CA 1
ATOM 3038 C C . PHE A 1 398 ? -1.943 -7.165 -21.220 1.00 78.62 398 PHE A C 1
ATOM 3040 O O . PHE A 1 398 ? -0.945 -7.232 -20.504 1.00 78.62 398 PHE A O 1
ATOM 3047 N N . TYR A 1 399 ? -2.793 -8.195 -21.282 1.00 72.94 399 TYR A N 1
ATOM 3048 C CA . TYR A 1 399 ? -2.613 -9.415 -20.471 1.00 72.94 399 TYR A CA 1
ATOM 3049 C C . TYR A 1 399 ? -1.279 -10.143 -20.723 1.00 72.94 399 TYR A C 1
ATOM 3051 O O . TYR A 1 399 ? -0.753 -10.820 -19.840 1.00 72.94 399 TYR A O 1
ATOM 3059 N N . ASN A 1 400 ? -0.715 -9.993 -21.922 1.00 74.50 400 ASN A N 1
ATOM 3060 C CA . ASN A 1 400 ? 0.585 -10.517 -22.341 1.00 74.50 400 ASN A CA 1
ATOM 3061 C C . ASN A 1 400 ? 1.675 -9.428 -22.391 1.00 74.50 400 ASN A C 1
ATOM 3063 O O . ASN A 1 400 ? 2.676 -9.596 -23.090 1.00 74.50 400 ASN A O 1
ATOM 3067 N N . VAL A 1 401 ? 1.510 -8.324 -21.647 1.00 76.50 401 VAL A N 1
ATOM 3068 C CA . VAL A 1 401 ? 2.447 -7.185 -21.631 1.00 76.50 401 VAL A CA 1
ATOM 3069 C C . VAL A 1 401 ? 3.892 -7.606 -21.379 1.00 76.50 401 VAL A C 1
ATOM 3071 O O . VAL A 1 401 ? 4.792 -7.047 -21.993 1.00 76.50 401 VAL A O 1
ATOM 3074 N N . LEU A 1 402 ? 4.133 -8.646 -20.572 1.00 77.50 402 LEU A N 1
ATOM 3075 C CA . LEU A 1 402 ? 5.484 -9.148 -20.316 1.00 77.50 402 LEU A CA 1
ATOM 3076 C C . LEU A 1 402 ? 6.183 -9.622 -21.601 1.00 77.50 402 LEU A C 1
ATOM 3078 O O . LEU A 1 402 ? 7.361 -9.342 -21.791 1.00 77.50 402 LEU A O 1
ATOM 3082 N N . ALA A 1 403 ? 5.470 -10.301 -22.505 1.00 80.44 403 ALA A N 1
ATOM 3083 C CA . ALA A 1 403 ? 6.045 -10.746 -23.773 1.00 80.44 403 ALA A CA 1
ATOM 3084 C C . ALA A 1 403 ? 6.418 -9.550 -24.661 1.00 80.44 403 ALA A C 1
ATOM 3086 O O . ALA A 1 403 ? 7.498 -9.534 -25.248 1.00 80.44 403 ALA A O 1
ATOM 3087 N N . TYR A 1 404 ? 5.565 -8.520 -24.698 1.00 79.69 404 TYR A N 1
ATOM 3088 C CA . TYR A 1 404 ? 5.868 -7.270 -25.397 1.00 79.69 404 TYR A CA 1
ATOM 3089 C C . TYR A 1 404 ? 7.040 -6.526 -24.757 1.00 79.69 404 TYR A C 1
ATOM 3091 O O . TYR A 1 404 ? 7.918 -6.072 -25.478 1.00 79.69 404 TYR A O 1
ATOM 3099 N N . GLN A 1 405 ? 7.105 -6.441 -23.428 1.00 78.94 405 GLN A N 1
ATOM 3100 C CA . GLN A 1 405 ? 8.223 -5.827 -22.712 1.00 78.94 405 GLN A CA 1
ATOM 3101 C C . GLN A 1 405 ? 9.532 -6.556 -23.010 1.00 78.94 405 GLN A C 1
ATOM 3103 O O . GLN A 1 405 ? 10.508 -5.910 -23.367 1.00 78.94 405 GLN A O 1
ATOM 3108 N N . VAL A 1 406 ? 9.557 -7.890 -22.942 1.00 82.12 406 VAL A N 1
ATOM 3109 C CA . VAL A 1 406 ? 10.747 -8.687 -23.277 1.00 82.12 406 VAL A CA 1
ATOM 3110 C C . VAL A 1 406 ? 11.146 -8.485 -24.740 1.00 82.12 406 VAL A C 1
ATOM 3112 O O . VAL A 1 406 ? 12.321 -8.257 -25.017 1.00 82.12 406 VAL A O 1
ATOM 3115 N N . ALA A 1 407 ? 10.191 -8.510 -25.673 1.00 83.69 407 ALA A N 1
ATOM 3116 C CA . ALA A 1 407 ? 10.463 -8.286 -27.091 1.00 83.69 407 ALA A CA 1
ATOM 3117 C C . ALA A 1 407 ? 10.992 -6.868 -27.366 1.00 83.69 407 ALA A C 1
ATOM 3119 O O . ALA A 1 407 ? 11.966 -6.711 -28.098 1.00 83.69 407 ALA A O 1
ATOM 3120 N N . LEU A 1 408 ? 10.398 -5.842 -26.750 1.00 82.12 408 LEU A N 1
ATOM 3121 C CA . LEU A 1 408 ? 10.828 -4.447 -26.872 1.00 82.12 408 LEU A CA 1
ATOM 3122 C C . LEU A 1 408 ? 12.180 -4.199 -26.198 1.00 82.12 408 LEU A C 1
ATOM 3124 O O . LEU A 1 408 ? 12.987 -3.451 -26.739 1.00 82.12 408 LEU A O 1
ATOM 3128 N N . LEU A 1 409 ? 12.466 -4.849 -25.067 1.00 81.75 409 LEU A N 1
ATOM 3129 C CA . LEU A 1 409 ? 13.778 -4.800 -24.418 1.00 81.75 409 LEU A CA 1
ATOM 3130 C C . LEU A 1 409 ? 14.845 -5.485 -25.273 1.00 81.75 409 LEU A C 1
ATOM 3132 O O . LEU A 1 409 ? 15.938 -4.947 -25.420 1.00 81.75 409 LEU A O 1
ATOM 3136 N N . ALA A 1 410 ? 14.537 -6.638 -25.871 1.00 83.62 410 ALA A N 1
ATOM 3137 C CA . ALA A 1 410 ? 15.451 -7.346 -26.762 1.00 83.62 410 ALA A CA 1
ATOM 3138 C C . ALA A 1 410 ? 15.719 -6.547 -28.045 1.00 83.62 410 ALA A C 1
ATOM 3140 O O . ALA A 1 410 ? 16.875 -6.345 -28.417 1.00 83.62 410 ALA A O 1
ATOM 3141 N N . LEU A 1 411 ? 14.663 -6.033 -28.685 1.00 84.88 411 LEU A N 1
ATOM 3142 C CA . LEU A 1 411 ? 14.770 -5.146 -29.842 1.00 84.88 411 LEU A CA 1
ATOM 3143 C C . LEU A 1 411 ? 15.547 -3.881 -29.487 1.00 84.88 411 LEU A C 1
ATOM 3145 O O . LEU A 1 411 ? 16.426 -3.465 -30.234 1.00 84.88 411 LEU A O 1
ATOM 3149 N N . GLY A 1 412 ? 15.258 -3.294 -28.331 1.00 81.25 412 GLY A N 1
ATOM 3150 C CA . GLY A 1 412 ? 15.951 -2.112 -27.868 1.00 81.25 412 GLY A CA 1
ATOM 3151 C C . GLY A 1 412 ? 17.428 -2.367 -27.600 1.00 81.25 412 GLY A C 1
ATOM 3152 O O . GLY A 1 412 ? 18.278 -1.610 -28.057 1.00 81.25 412 GLY A O 1
ATOM 3153 N N . GLY A 1 413 ? 17.758 -3.486 -26.958 1.00 80.38 413 GLY A N 1
ATOM 3154 C CA . GLY A 1 413 ? 19.136 -3.926 -26.769 1.00 80.38 413 GLY A CA 1
ATOM 3155 C C . GLY A 1 413 ? 19.859 -4.132 -28.102 1.00 80.38 413 GLY A C 1
ATOM 3156 O O . GLY A 1 413 ? 21.002 -3.701 -28.246 1.00 80.38 413 GLY A O 1
ATOM 3157 N N . ALA A 1 414 ? 19.189 -4.709 -29.103 1.00 84.06 414 ALA A N 1
ATOM 3158 C CA . ALA A 1 414 ? 19.737 -4.894 -30.445 1.00 84.06 414 ALA A CA 1
ATOM 3159 C C . ALA A 1 414 ? 19.964 -3.554 -31.167 1.00 84.06 414 ALA A C 1
ATOM 3161 O O . ALA A 1 414 ? 21.059 -3.320 -31.673 1.00 84.06 414 ALA A O 1
ATOM 3162 N N . LEU A 1 415 ? 18.974 -2.654 -31.166 1.00 82.56 415 LEU A N 1
ATOM 3163 C CA . LEU A 1 415 ? 19.066 -1.324 -31.781 1.00 82.56 415 LEU A CA 1
ATOM 3164 C C . LEU A 1 415 ? 20.139 -0.466 -31.120 1.00 82.56 415 LEU A C 1
ATOM 3166 O O . LEU A 1 415 ? 20.943 0.155 -31.809 1.00 82.56 415 LEU A O 1
ATOM 3170 N N . PHE A 1 416 ? 20.179 -0.467 -29.789 1.00 78.56 416 PHE A N 1
ATOM 3171 C CA . PHE A 1 416 ? 21.186 0.248 -29.020 1.00 78.56 416 PHE A CA 1
ATOM 3172 C C . PHE A 1 416 ? 22.581 -0.303 -29.330 1.00 78.56 416 PHE A C 1
ATOM 3174 O O . PHE A 1 416 ? 23.492 0.465 -29.619 1.00 78.56 416 PHE A O 1
ATOM 3181 N N . THR A 1 417 ? 22.741 -1.628 -29.366 1.00 79.88 417 THR A N 1
ATOM 3182 C CA . THR A 1 417 ? 24.017 -2.270 -29.718 1.00 79.88 417 THR A CA 1
ATOM 3183 C C . THR A 1 417 ? 24.441 -1.951 -31.151 1.00 79.88 417 THR A C 1
ATOM 3185 O O . THR A 1 417 ? 25.604 -1.633 -31.373 1.00 79.88 417 THR A O 1
ATOM 3188 N N . ALA A 1 418 ? 23.524 -1.999 -32.120 1.00 82.75 418 ALA A N 1
ATOM 3189 C CA . ALA A 1 418 ? 23.812 -1.683 -33.518 1.00 82.75 418 ALA A CA 1
ATOM 3190 C C . ALA A 1 418 ? 24.196 -0.207 -33.699 1.00 82.75 418 ALA A C 1
ATOM 319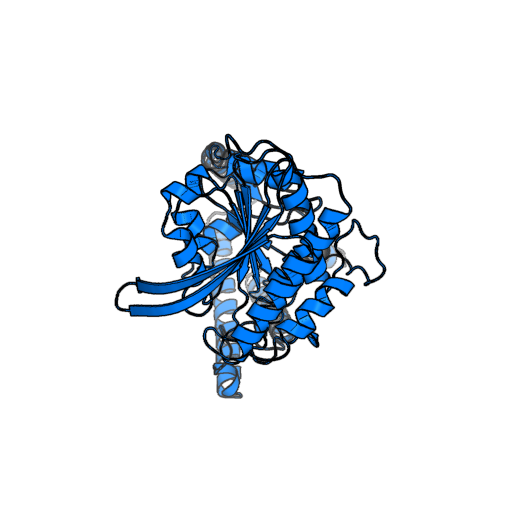2 O O . ALA A 1 418 ? 25.176 0.096 -34.374 1.00 82.75 418 ALA A O 1
ATOM 3193 N N . TYR A 1 419 ? 23.465 0.701 -33.050 1.00 81.62 419 TYR A N 1
ATOM 3194 C CA . TYR A 1 419 ? 23.737 2.134 -33.076 1.00 81.62 419 TYR A CA 1
ATOM 3195 C C . TYR A 1 419 ? 25.102 2.473 -32.463 1.00 81.62 419 TYR A C 1
ATOM 3197 O O . TYR A 1 419 ? 25.911 3.153 -33.089 1.00 81.62 419 TYR A O 1
ATOM 3205 N N . TYR A 1 420 ? 25.402 1.950 -31.272 1.00 75.56 420 TYR A N 1
ATOM 3206 C CA . TYR A 1 420 ? 26.704 2.170 -30.642 1.00 75.56 420 TYR A CA 1
ATOM 3207 C C . TYR A 1 420 ? 27.844 1.464 -31.373 1.00 75.56 420 TYR A C 1
ATOM 3209 O O . TYR A 1 420 ? 28.937 2.015 -31.439 1.00 75.56 420 TYR A O 1
ATOM 3217 N N . GLY A 1 421 ? 27.590 0.286 -31.948 1.00 77.31 421 GLY A N 1
ATOM 3218 C CA . GLY A 1 421 ? 28.547 -0.423 -32.794 1.00 77.31 421 GLY A CA 1
ATOM 3219 C C . GLY A 1 421 ? 28.847 0.296 -34.111 1.00 77.31 421 GLY A C 1
ATOM 3220 O O . GLY A 1 421 ? 29.923 0.106 -34.658 1.00 77.31 421 GLY A O 1
ATOM 3221 N N . TRP A 1 422 ? 27.923 1.122 -34.612 1.00 79.62 422 TRP A N 1
ATOM 3222 C CA . TRP A 1 422 ? 28.142 1.984 -35.778 1.00 79.62 422 TRP A CA 1
ATOM 3223 C C . TRP A 1 422 ? 28.949 3.247 -35.439 1.00 79.62 422 TRP A C 1
ATOM 3225 O O . TRP A 1 422 ? 29.715 3.726 -36.270 1.00 79.62 422 TRP A O 1
ATOM 3235 N N . LEU A 1 423 ? 28.783 3.788 -34.227 1.00 76.94 423 LEU A N 1
ATOM 3236 C CA . LEU A 1 423 ? 29.527 4.962 -33.751 1.00 76.94 423 LEU A CA 1
ATOM 3237 C C . LEU A 1 423 ? 30.979 4.657 -33.344 1.00 76.94 423 LEU A C 1
ATOM 3239 O O . LEU A 1 423 ? 31.793 5.581 -33.293 1.00 76.94 423 LEU A O 1
ATOM 3243 N N . SER A 1 424 ? 31.271 3.404 -32.983 1.00 63.97 424 SER A N 1
ATOM 3244 C CA . SER A 1 424 ? 32.592 2.912 -32.562 1.00 63.97 424 SER A CA 1
ATOM 3245 C C . SER A 1 424 ? 33.422 2.411 -33.731 1.00 63.97 424 SER A C 1
ATOM 3247 O O . SER A 1 424 ? 34.644 2.680 -33.727 1.00 63.97 424 SER A O 1
#

Nearest PDB structures (foldseek):
  7d17-assembly1_A  TM=7.115E-01  e=1.987E-12  Macrostomum lignano
  9fxg-assembly2_B  TM=6.362E-01  e=3.712E-13  Homo sapiens
  9fxh-assembly2_B  TM=6.219E-01  e=5.806E-13  Homo sapiens
  3si0-assembly1_A  TM=6.286E-01  e=3.675E-12  Homo sapiens
  9fxg-assembly1_A  TM=6.099E-01  e=1.136E-12  Homo sapiens

Mean predicted aligned error: 5.68 Å

pLDDT: mean 91.85, std 8.2, range [49.59, 98.94]

Radius of gyration: 24.42 Å; Cα contacts (8 Å, |Δi|>4): 775; chains: 1; bounding box: 72×47×64 Å

Solvent-accessible surface area (backbone atoms only — not comparable to full-atom values): 21271 Å² total; per-residue (Å²): 109,73,71,55,54,69,68,44,46,64,58,52,51,50,51,52,47,51,53,48,45,60,61,53,55,53,43,52,83,50,36,50,66,84,50,63,66,64,45,62,32,23,50,48,21,49,57,47,17,48,63,53,12,65,44,46,16,22,62,84,36,75,50,22,53,51,43,52,53,49,51,53,53,52,41,43,76,64,69,24,54,73,48,73,52,75,47,76,37,80,46,80,55,92,94,47,74,43,74,50,66,27,61,21,39,41,32,38,41,83,24,78,43,82,86,57,39,19,37,35,37,37,20,36,68,31,19,49,83,65,9,21,15,15,21,34,16,21,38,33,45,17,28,51,57,38,29,54,54,14,49,72,66,48,76,86,37,38,27,27,36,37,40,37,37,27,16,24,46,86,69,72,26,41,18,31,42,61,70,35,67,52,34,70,58,44,62,67,44,43,27,37,37,42,30,36,42,22,54,6,29,23,45,39,48,33,40,39,43,69,25,80,39,30,30,42,54,55,54,50,47,59,70,38,35,94,67,42,53,45,31,48,64,46,27,58,54,46,75,73,44,101,68,83,54,59,51,47,45,40,40,75,46,65,40,32,39,46,30,33,29,20,54,36,55,45,48,31,39,92,23,69,67,18,26,51,92,59,38,37,46,21,20,42,25,39,42,20,47,46,49,42,31,43,49,56,42,60,19,58,52,85,49,87,75,44,67,32,71,44,52,42,37,32,47,91,56,46,43,48,70,49,72,46,56,45,81,50,54,60,61,52,49,53,50,52,51,51,52,52,52,50,49,54,51,51,36,39,76,69,68,74,48,49,70,68,58,52,53,49,50,51,51,49,50,54,52,47,52,52,50,45,51,50,51,53,49,50,51,53,52,50,50,34,70,77,40,56,75,54,68,75,36,70,96,65,37,45,94,61,40,66,60,52,49,51,50,50,50,51,50,38,53,49,52,48,49,53,53,52,62,70,75,105